Protein AF-A0AAE1ENI4-F1 (afdb_monomer)

Organism: Petrolisthes cinctipes (NCBI:txid88211)

Structure (mmCIF, N/CA/C/O backbone):
data_AF-A0AAE1ENI4-F1
#
_entry.id   AF-A0AAE1ENI4-F1
#
loop_
_atom_site.group_PDB
_atom_site.id
_atom_site.type_symbol
_atom_site.label_atom_id
_atom_site.label_alt_id
_atom_site.label_comp_id
_atom_site.label_asym_id
_atom_site.label_entity_id
_atom_site.label_seq_id
_atom_site.pdbx_PDB_ins_code
_atom_site.Cartn_x
_atom_site.Cartn_y
_atom_site.Cartn_z
_atom_site.occupancy
_atom_site.B_iso_or_equiv
_atom_site.auth_seq_id
_atom_site.auth_comp_id
_atom_site.auth_asym_id
_atom_site.auth_atom_id
_atom_site.pdbx_PDB_model_num
ATOM 1 N N . MET A 1 1 ? 1.170 -44.247 17.717 1.00 32.84 1 MET A N 1
ATOM 2 C CA . MET A 1 1 ? 2.537 -43.769 17.419 1.00 32.84 1 MET A CA 1
ATOM 3 C C . MET A 1 1 ? 2.738 -43.749 15.912 1.00 32.84 1 MET A C 1
ATOM 5 O O . MET A 1 1 ? 2.389 -44.748 15.297 1.00 32.84 1 MET A O 1
ATOM 9 N N . PRO A 1 2 ? 3.277 -42.673 15.319 1.00 24.86 2 PRO A N 1
ATOM 10 C CA . PRO A 1 2 ? 3.796 -42.716 13.956 1.00 24.86 2 PRO A CA 1
ATOM 11 C C . PRO A 1 2 ? 5.314 -42.468 13.916 1.00 24.86 2 PRO A C 1
ATOM 13 O O . PRO A 1 2 ? 5.822 -41.494 14.469 1.00 24.86 2 PRO A O 1
ATOM 16 N N . THR A 1 3 ? 6.026 -43.370 13.245 1.00 24.38 3 THR A N 1
ATOM 17 C CA . THR A 1 3 ? 7.467 -43.343 12.960 1.00 24.38 3 THR A CA 1
ATOM 18 C C . THR A 1 3 ? 7.793 -42.386 11.811 1.00 24.38 3 THR A C 1
ATOM 20 O O . THR A 1 3 ? 7.190 -42.474 10.741 1.00 24.38 3 THR A O 1
ATOM 23 N N . SER A 1 4 ? 8.775 -41.502 12.004 1.00 24.31 4 SER A N 1
ATOM 24 C CA . SER A 1 4 ? 9.291 -40.584 10.985 1.00 24.31 4 SER A CA 1
ATOM 25 C C . SER A 1 4 ? 10.574 -41.134 10.347 1.00 24.31 4 SER A C 1
ATOM 27 O O . SER A 1 4 ? 11.628 -41.210 10.971 1.00 24.31 4 SER A O 1
ATOM 29 N N . GLY A 1 5 ? 10.503 -41.507 9.069 1.00 25.08 5 GLY A N 1
ATOM 30 C CA . GLY A 1 5 ? 11.680 -41.783 8.245 1.00 25.08 5 GLY A CA 1
ATOM 31 C C . GLY A 1 5 ? 12.054 -40.544 7.435 1.00 25.08 5 GLY A C 1
ATOM 32 O O . GLY A 1 5 ? 11.274 -40.100 6.599 1.00 25.08 5 GLY A O 1
ATOM 33 N N . THR A 1 6 ? 13.245 -39.980 7.652 1.00 25.77 6 THR A N 1
ATOM 34 C CA . THR A 1 6 ? 13.813 -38.937 6.780 1.00 25.77 6 THR A CA 1
ATOM 35 C C . THR A 1 6 ? 15.089 -39.449 6.116 1.00 25.77 6 THR A C 1
ATOM 37 O O . THR A 1 6 ? 16.116 -39.621 6.764 1.00 25.77 6 THR A O 1
ATOM 40 N N . ARG A 1 7 ? 15.044 -39.673 4.795 1.00 24.75 7 ARG A N 1
ATOM 41 C CA . ARG A 1 7 ? 16.250 -39.817 3.964 1.00 24.75 7 ARG A CA 1
ATOM 42 C C . ARG A 1 7 ? 16.787 -38.422 3.635 1.00 24.75 7 ARG A C 1
ATOM 44 O O . ARG A 1 7 ? 16.088 -37.612 3.032 1.00 24.75 7 ARG A O 1
ATOM 51 N N . ARG A 1 8 ? 18.031 -38.140 4.033 1.00 25.94 8 ARG A N 1
ATOM 52 C CA . ARG A 1 8 ? 18.789 -36.946 3.628 1.00 25.94 8 ARG A CA 1
ATOM 53 C C . ARG A 1 8 ? 19.536 -37.241 2.326 1.00 25.94 8 ARG A C 1
ATOM 55 O O . ARG A 1 8 ? 20.425 -38.081 2.326 1.00 25.94 8 ARG A O 1
ATOM 62 N N . HIS A 1 9 ? 19.243 -36.493 1.266 1.00 26.34 9 HIS A N 1
ATOM 63 C CA . HIS A 1 9 ? 20.213 -36.244 0.199 1.00 26.34 9 HIS A CA 1
ATOM 64 C C . HIS A 1 9 ? 20.865 -34.881 0.461 1.00 26.34 9 HIS A C 1
ATOM 66 O O . HIS A 1 9 ? 20.195 -33.849 0.454 1.00 26.34 9 HIS A O 1
ATOM 72 N N . GLN A 1 10 ? 22.168 -34.885 0.753 1.00 30.44 10 GLN A N 1
ATOM 73 C CA . GLN A 1 10 ? 23.003 -33.686 0.790 1.00 30.44 10 GLN A CA 1
ATOM 74 C C . GLN A 1 10 ? 23.493 -33.388 -0.632 1.00 30.44 10 GLN A C 1
ATOM 76 O O . GLN A 1 10 ? 24.347 -34.093 -1.154 1.00 30.44 10 GLN A O 1
ATOM 81 N N . GLY A 1 11 ? 22.952 -32.334 -1.243 1.00 27.77 11 GLY A N 1
ATOM 82 C CA . GLY A 1 11 ? 23.519 -31.674 -2.417 1.00 27.77 11 GLY A CA 1
ATOM 83 C C . GLY A 1 11 ? 23.764 -30.207 -2.072 1.00 27.77 11 GLY A C 1
ATOM 84 O O . GLY A 1 11 ? 22.836 -29.489 -1.704 1.00 27.77 11 GLY A O 1
ATOM 85 N N . HIS A 1 12 ? 25.022 -29.778 -2.111 1.00 33.34 12 HIS A N 1
ATOM 86 C CA . HIS A 1 12 ? 25.448 -28.406 -1.840 1.00 33.34 12 HIS A CA 1
ATOM 87 C C . HIS A 1 12 ? 25.064 -27.525 -3.048 1.00 33.34 12 HIS A C 1
ATOM 89 O O . HIS A 1 12 ? 25.726 -27.583 -4.078 1.00 33.34 12 HIS A O 1
ATOM 95 N N . CYS A 1 13 ? 23.970 -26.759 -2.966 1.00 38.53 13 CYS A N 1
ATOM 96 C CA . CYS A 1 13 ? 23.528 -25.867 -4.047 1.00 38.53 13 CYS A CA 1
ATOM 97 C C . CYS A 1 13 ? 24.001 -24.427 -3.782 1.00 38.53 13 CYS A C 1
ATOM 99 O O . CYS A 1 13 ? 23.791 -23.910 -2.680 1.00 38.53 13 CYS A O 1
ATOM 101 N N . GLU A 1 14 ? 24.644 -23.795 -4.776 1.00 49.72 14 GLU A N 1
ATOM 102 C CA . GLU A 1 14 ? 24.955 -22.353 -4.802 1.00 49.72 14 GLU A CA 1
ATOM 103 C C . GLU A 1 14 ? 23.696 -21.556 -4.412 1.00 49.72 14 GLU A C 1
ATOM 105 O O . GLU A 1 14 ? 22.632 -21.751 -4.996 1.00 49.72 14 GLU A O 1
ATOM 110 N N . ARG A 1 15 ? 23.803 -20.719 -3.370 1.00 65.12 15 ARG A N 1
ATOM 111 C CA . ARG A 1 15 ? 22.651 -20.090 -2.690 1.00 65.12 15 ARG A CA 1
ATOM 112 C C . ARG A 1 15 ? 22.210 -18.750 -3.289 1.00 65.12 15 ARG A C 1
ATOM 114 O O . ARG A 1 15 ? 21.116 -18.287 -2.972 1.00 65.12 15 ARG A O 1
ATOM 121 N N . ASP A 1 16 ? 23.039 -18.154 -4.144 1.00 84.69 16 ASP A N 1
ATOM 122 C CA . ASP A 1 16 ? 22.868 -16.782 -4.620 1.00 84.69 16 ASP A CA 1
ATOM 123 C C . ASP A 1 16 ? 22.726 -16.757 -6.148 1.00 84.69 16 ASP A C 1
ATOM 125 O O . ASP A 1 16 ? 23.524 -17.382 -6.850 1.00 84.69 16 ASP A O 1
ATOM 129 N N . LEU A 1 17 ? 21.746 -16.009 -6.662 1.00 90.56 17 LEU A N 1
ATOM 130 C CA . LEU A 1 17 ? 21.610 -15.710 -8.088 1.00 90.56 17 LEU A CA 1
ATOM 131 C C . LEU A 1 17 ? 22.356 -14.416 -8.409 1.00 90.56 17 LEU A C 1
ATOM 133 O O . LEU A 1 17 ? 22.078 -13.365 -7.838 1.00 90.56 17 LEU A O 1
ATOM 137 N N . LYS A 1 18 ? 23.310 -14.501 -9.331 1.00 95.12 18 LYS A N 1
ATOM 138 C CA . LYS A 1 18 ? 24.135 -13.386 -9.791 1.00 95.12 18 LYS A CA 1
ATOM 139 C C . LYS A 1 18 ? 23.785 -13.022 -11.225 1.00 95.12 18 LYS A C 1
ATOM 141 O O . LYS A 1 18 ? 23.907 -13.855 -12.125 1.00 95.12 18 LYS A O 1
ATOM 146 N N . ILE A 1 19 ? 23.396 -11.777 -11.437 1.00 96.94 19 ILE A N 1
ATOM 147 C CA . ILE A 1 19 ? 23.075 -11.218 -12.747 1.00 96.94 19 ILE A CA 1
ATOM 148 C C . ILE A 1 19 ? 24.113 -10.144 -13.060 1.00 96.94 19 ILE A C 1
ATOM 150 O O . ILE A 1 19 ? 24.370 -9.280 -12.225 1.00 96.94 19 ILE A O 1
ATOM 154 N N . VAL A 1 20 ? 24.725 -10.218 -14.238 1.00 97.31 20 VAL A N 1
ATOM 155 C CA . VAL A 1 20 ? 25.585 -9.156 -14.772 1.00 97.31 20 VAL A CA 1
ATOM 156 C C . VAL A 1 20 ? 24.801 -8.413 -15.843 1.00 97.31 20 VAL A C 1
ATOM 158 O O . VAL A 1 20 ? 24.342 -9.037 -16.799 1.00 97.31 20 VAL A O 1
ATOM 161 N N . SER A 1 21 ? 24.656 -7.099 -15.689 1.00 97.06 21 SER A N 1
ATOM 162 C CA . SER A 1 21 ? 24.050 -6.223 -16.694 1.00 97.06 21 SER A CA 1
ATOM 163 C C . SER A 1 21 ? 25.034 -5.146 -17.135 1.00 97.06 21 SER A C 1
ATOM 165 O O . SER A 1 21 ? 25.631 -4.490 -16.282 1.00 97.06 21 SER A O 1
ATOM 167 N N . ALA A 1 22 ? 25.216 -4.956 -18.444 1.00 95.19 22 ALA A N 1
ATOM 168 C CA . ALA A 1 22 ? 26.153 -3.959 -18.965 1.00 95.19 22 ALA A CA 1
ATOM 169 C C . ALA A 1 22 ? 25.706 -3.359 -20.305 1.00 95.19 22 ALA A C 1
ATOM 171 O O . ALA A 1 22 ? 25.327 -4.088 -21.221 1.00 95.19 22 ALA A O 1
ATOM 172 N N . ASN A 1 23 ? 25.832 -2.042 -20.455 1.00 94.25 23 ASN A N 1
ATOM 173 C CA . ASN A 1 23 ? 25.868 -1.409 -21.770 1.00 94.25 23 ASN A CA 1
ATOM 174 C C . ASN A 1 23 ? 27.297 -1.555 -22.336 1.00 94.25 23 ASN A C 1
ATOM 176 O O . ASN A 1 23 ? 28.267 -1.048 -21.763 1.00 94.25 23 ASN A O 1
ATOM 180 N N . VAL A 1 24 ? 27.441 -2.322 -23.422 1.00 92.38 24 VAL A N 1
ATOM 181 C CA . VAL A 1 24 ? 28.755 -2.715 -23.960 1.00 92.38 24 VAL A CA 1
ATOM 182 C C . VAL A 1 24 ? 29.237 -1.847 -25.118 1.00 92.38 24 VAL A C 1
ATOM 184 O O . VAL A 1 24 ? 30.393 -1.996 -25.499 1.00 92.38 24 VAL A O 1
ATOM 187 N N . ARG A 1 25 ? 28.396 -0.962 -25.673 1.00 89.56 25 ARG A N 1
ATOM 188 C CA . ARG A 1 25 ? 28.724 -0.056 -26.796 1.00 89.56 25 ARG A CA 1
ATOM 189 C C . ARG A 1 25 ? 29.532 -0.712 -27.919 1.00 89.56 25 ARG A C 1
ATOM 191 O O . ARG A 1 25 ? 30.578 -0.214 -28.331 1.00 89.56 25 ARG A O 1
ATOM 198 N N . GLY A 1 26 ? 29.055 -1.859 -28.388 1.00 88.12 26 GLY A N 1
ATOM 199 C CA . GLY A 1 26 ? 29.740 -2.700 -29.364 1.00 88.12 26 GLY A CA 1
ATOM 200 C C . GLY A 1 26 ? 30.186 -4.026 -28.759 1.00 88.12 26 GLY A C 1
ATOM 201 O O . GLY A 1 26 ? 31.174 -4.128 -28.032 1.00 88.12 26 GLY A O 1
ATOM 202 N N . PHE A 1 27 ? 29.459 -5.085 -29.097 1.00 87.50 27 PHE A N 1
ATOM 203 C CA . PHE A 1 27 ? 29.702 -6.415 -28.552 1.00 87.50 27 PHE A CA 1
ATOM 204 C C . PHE A 1 27 ? 30.980 -7.055 -29.116 1.00 87.50 27 PHE A C 1
ATOM 206 O O . PHE A 1 27 ? 31.761 -7.629 -28.359 1.00 87.50 27 PHE A O 1
ATOM 213 N N . HIS A 1 28 ? 31.246 -6.907 -30.420 1.00 86.38 28 HIS A N 1
ATOM 214 C CA . HIS A 1 28 ? 32.412 -7.501 -31.093 1.00 86.38 28 HIS A CA 1
ATOM 215 C C . HIS A 1 28 ? 33.753 -7.147 -30.437 1.00 86.38 28 HIS A C 1
ATOM 217 O O . HIS A 1 28 ? 34.609 -8.013 -30.270 1.00 86.38 28 HIS A O 1
ATOM 223 N N . THR A 1 29 ? 33.930 -5.886 -30.047 1.00 84.94 29 THR A N 1
ATOM 224 C CA . THR A 1 29 ? 35.176 -5.379 -29.459 1.00 84.94 29 THR A CA 1
ATOM 225 C C . THR A 1 29 ? 35.337 -5.773 -27.996 1.00 84.94 29 THR A C 1
ATOM 227 O O . THR A 1 29 ? 36.456 -5.970 -27.532 1.00 84.94 29 THR A O 1
ATOM 230 N N . ASN A 1 30 ? 34.227 -5.918 -27.270 1.00 89.12 30 ASN A N 1
ATOM 231 C CA . ASN A 1 30 ? 34.230 -5.968 -25.808 1.00 89.12 30 ASN A CA 1
ATOM 232 C C . ASN A 1 30 ? 33.894 -7.359 -25.233 1.00 89.12 30 ASN A C 1
ATOM 234 O O . ASN A 1 30 ? 34.046 -7.588 -24.031 1.00 89.12 30 ASN A O 1
ATOM 238 N N . VAL A 1 31 ? 33.485 -8.324 -26.067 1.00 87.06 31 VAL A N 1
ATOM 239 C CA . VAL A 1 31 ? 33.009 -9.639 -25.601 1.00 87.06 31 VAL A CA 1
ATOM 240 C C . VAL A 1 31 ? 34.072 -10.486 -24.893 1.00 87.06 31 VAL A C 1
ATOM 242 O O . VAL A 1 31 ? 33.744 -11.237 -23.970 1.00 87.06 31 VAL A O 1
ATOM 245 N N . GLY A 1 32 ? 35.345 -10.360 -25.280 1.00 85.00 32 GLY A N 1
ATOM 246 C CA . GLY A 1 32 ? 36.446 -11.078 -24.631 1.00 85.00 32 GLY A CA 1
ATOM 247 C C . GLY A 1 32 ? 36.609 -10.662 -23.169 1.00 85.00 32 GLY A C 1
ATOM 248 O O . GLY A 1 32 ? 36.615 -11.510 -22.272 1.00 85.00 32 GLY A O 1
ATOM 249 N N . GLU A 1 33 ? 36.657 -9.350 -22.916 1.00 89.25 33 GLU A N 1
ATOM 250 C CA . GLU A 1 33 ? 36.745 -8.814 -21.558 1.00 89.25 33 GLU A CA 1
ATOM 251 C C . GLU A 1 33 ? 35.467 -9.098 -20.762 1.00 89.25 33 GLU A C 1
ATOM 253 O O . GLU A 1 33 ? 35.553 -9.594 -19.636 1.00 89.25 33 GLU A O 1
ATOM 258 N N . LEU A 1 34 ? 34.289 -8.875 -21.361 1.00 89.81 34 LEU A N 1
ATOM 259 C CA . LEU A 1 34 ? 32.993 -9.206 -20.760 1.00 89.81 34 LEU A CA 1
ATOM 260 C C . LEU A 1 34 ? 32.985 -10.649 -20.235 1.00 89.81 34 LEU A C 1
ATOM 262 O O . LEU A 1 34 ? 32.678 -10.902 -19.068 1.00 89.81 34 LEU A O 1
ATOM 266 N N . THR A 1 35 ? 33.374 -11.600 -21.082 1.00 88.75 35 THR A N 1
ATOM 267 C CA . THR A 1 35 ? 33.299 -13.029 -20.768 1.00 88.75 35 THR A CA 1
ATOM 268 C C . THR A 1 35 ? 34.281 -13.426 -19.668 1.00 88.75 35 THR A C 1
ATOM 270 O O . THR A 1 35 ? 33.899 -14.107 -18.714 1.00 88.75 35 THR A O 1
ATOM 273 N N . HIS A 1 36 ? 35.544 -13.013 -19.763 1.00 86.19 36 HIS A N 1
ATOM 274 C CA . HIS A 1 36 ? 36.562 -13.450 -18.806 1.00 86.19 36 HIS A CA 1
ATOM 275 C C . HIS A 1 36 ? 36.495 -12.682 -17.482 1.00 86.19 36 HIS A C 1
ATOM 277 O O . HIS A 1 36 ? 36.429 -13.295 -16.412 1.00 86.19 36 HIS A O 1
ATOM 283 N N . ARG A 1 37 ? 36.475 -11.346 -17.539 1.00 89.62 37 ARG A N 1
ATOM 284 C CA . ARG A 1 37 ? 36.586 -10.482 -16.357 1.00 89.62 37 ARG A CA 1
ATOM 285 C C . ARG A 1 37 ? 35.266 -10.338 -15.611 1.00 89.62 37 ARG A C 1
ATOM 287 O O . ARG A 1 37 ? 35.258 -10.372 -14.384 1.00 89.62 37 ARG A O 1
ATOM 294 N N . PHE A 1 38 ? 34.152 -10.189 -16.322 1.00 91.75 38 PHE A N 1
ATOM 295 C CA . PHE A 1 38 ? 32.867 -9.911 -15.681 1.00 91.75 38 PHE A CA 1
ATOM 296 C C . PHE A 1 38 ? 32.080 -11.196 -15.428 1.00 91.75 38 PHE A C 1
ATOM 298 O O . PHE A 1 38 ? 31.631 -11.421 -14.306 1.00 91.75 38 PHE A O 1
ATOM 305 N N . VAL A 1 39 ? 31.987 -12.090 -16.413 1.00 91.62 39 VAL A N 1
ATOM 306 C CA . VAL A 1 39 ? 31.157 -13.302 -16.314 1.00 91.62 39 VAL A CA 1
ATOM 307 C C . VAL A 1 39 ? 31.866 -14.438 -15.565 1.00 91.62 39 VAL A C 1
ATOM 309 O O . VAL A 1 39 ? 31.365 -14.906 -14.537 1.00 91.62 39 VAL A O 1
ATOM 312 N N . GLN A 1 40 ? 33.030 -14.891 -16.045 1.00 89.31 40 GLN A N 1
ATOM 313 C CA . GLN A 1 40 ? 33.727 -16.051 -15.473 1.00 89.31 40 GLN A CA 1
ATOM 314 C C . GLN A 1 40 ? 34.306 -15.763 -14.084 1.00 89.31 40 GLN A C 1
ATOM 316 O O . GLN A 1 40 ? 34.052 -16.537 -13.158 1.00 89.31 40 GLN A O 1
ATOM 321 N N . ALA A 1 41 ? 35.020 -14.645 -13.907 1.00 89.50 41 ALA A N 1
ATOM 322 C CA . ALA A 1 41 ? 35.650 -14.314 -12.624 1.00 89.50 41 ALA A CA 1
ATOM 323 C C . ALA A 1 41 ? 34.634 -14.153 -11.477 1.00 89.50 41 ALA A C 1
ATOM 325 O O . ALA A 1 41 ? 34.909 -14.534 -10.340 1.00 89.50 41 ALA A O 1
ATOM 326 N N . ASN A 1 42 ? 33.426 -13.662 -11.775 1.00 90.88 42 ASN A N 1
ATOM 327 C CA . ASN A 1 42 ? 32.388 -13.424 -10.764 1.00 90.88 42 ASN A CA 1
ATOM 328 C C . ASN A 1 42 ? 31.390 -14.578 -10.629 1.00 90.88 42 ASN A C 1
ATOM 330 O O . ASN A 1 42 ? 30.530 -14.545 -9.738 1.00 90.88 42 ASN A O 1
ATOM 334 N N . LYS A 1 43 ? 31.535 -15.618 -11.463 1.00 91.94 43 LYS A N 1
ATOM 335 C CA . LYS A 1 43 ? 30.621 -16.763 -11.554 1.00 91.94 43 LYS A CA 1
ATOM 336 C C . LYS A 1 43 ? 29.177 -16.297 -11.754 1.00 91.94 43 LYS A C 1
ATOM 338 O O . LYS A 1 43 ? 28.299 -16.671 -10.977 1.00 91.94 43 LYS A O 1
ATOM 343 N N . ALA A 1 44 ? 28.950 -15.432 -12.743 1.00 92.81 44 ALA A N 1
ATOM 344 C CA . ALA A 1 44 ? 27.605 -14.961 -13.055 1.00 92.81 44 ALA A CA 1
ATOM 345 C C . ALA A 1 44 ? 26.675 -16.144 -13.393 1.00 92.81 44 ALA A C 1
ATOM 347 O O . ALA A 1 44 ? 27.114 -17.209 -13.822 1.00 92.81 44 ALA A O 1
ATOM 348 N N . ASN A 1 45 ? 25.377 -15.991 -13.162 1.00 94.62 45 ASN A N 1
ATOM 349 C CA . ASN A 1 45 ? 24.375 -16.975 -13.570 1.00 94.62 45 ASN A CA 1
ATOM 350 C C . ASN A 1 45 ? 23.637 -16.515 -14.826 1.00 94.62 45 ASN A C 1
ATOM 352 O O . ASN A 1 45 ? 23.292 -17.344 -15.665 1.00 94.62 45 ASN A O 1
ATOM 356 N N . ILE A 1 46 ? 23.401 -15.209 -14.940 1.00 96.62 46 ILE A N 1
ATOM 357 C CA . ILE A 1 46 ? 22.704 -14.564 -16.053 1.00 96.62 46 ILE A CA 1
ATOM 358 C C . ILE A 1 46 ? 23.528 -13.356 -16.491 1.00 96.62 46 ILE A C 1
ATOM 360 O O . ILE A 1 46 ? 24.101 -12.659 -15.651 1.00 96.62 46 ILE A O 1
ATOM 364 N N . VAL A 1 47 ? 23.583 -13.119 -17.796 1.00 96.81 47 VAL A N 1
ATOM 365 C CA . VAL A 1 47 ? 24.274 -11.986 -18.406 1.00 96.81 47 VAL A CA 1
ATOM 366 C C . VAL A 1 47 ? 23.319 -11.315 -19.378 1.00 96.81 47 VAL A C 1
ATOM 368 O O . VAL A 1 47 ? 22.835 -11.955 -20.311 1.00 96.81 47 VAL A O 1
ATOM 371 N N . PHE A 1 48 ? 23.054 -10.035 -19.156 1.00 97.56 48 PHE A N 1
ATOM 372 C CA . PHE A 1 48 ? 22.248 -9.198 -20.034 1.00 97.56 48 PHE A CA 1
ATOM 373 C C . PHE A 1 48 ? 23.086 -8.018 -20.525 1.00 97.56 48 PHE A C 1
ATOM 375 O O . PHE A 1 48 ? 23.780 -7.378 -19.736 1.00 97.56 48 PHE A O 1
ATOM 382 N N . VAL A 1 49 ? 23.039 -7.726 -21.821 1.00 95.81 49 VAL A N 1
ATOM 383 C CA . VAL A 1 49 ? 23.814 -6.634 -22.414 1.00 95.81 49 VAL A CA 1
ATOM 384 C C . VAL A 1 49 ? 22.981 -5.771 -23.351 1.00 95.81 49 VAL A C 1
ATOM 386 O O . VAL A 1 49 ? 22.103 -6.273 -24.053 1.00 95.81 49 VAL A O 1
ATOM 389 N N . CYS A 1 50 ? 23.285 -4.473 -23.355 1.00 94.75 50 CYS A N 1
ATOM 390 C CA . CYS A 1 50 ? 22.685 -3.451 -24.219 1.00 94.75 50 CYS A CA 1
ATOM 391 C C . CYS A 1 50 ? 23.732 -2.842 -25.160 1.00 94.75 50 CYS A C 1
ATOM 393 O O . CYS A 1 50 ? 24.930 -2.962 -24.899 1.00 94.75 50 CYS A O 1
ATOM 395 N N . GLU A 1 51 ? 23.276 -2.168 -26.220 1.00 92.75 51 GLU A N 1
ATOM 396 C CA . GLU A 1 51 ? 24.125 -1.605 -27.284 1.00 92.75 51 GLU A CA 1
ATOM 397 C C . GLU A 1 51 ? 25.083 -2.645 -27.872 1.00 92.75 51 GLU A C 1
ATOM 399 O O . GLU A 1 51 ? 26.303 -2.474 -27.921 1.00 92.75 51 GLU A O 1
ATOM 404 N N . THR A 1 52 ? 24.523 -3.777 -28.296 1.00 91.31 52 THR A N 1
ATOM 405 C CA . THR A 1 52 ? 25.321 -4.862 -28.879 1.00 91.31 52 THR A CA 1
ATOM 406 C C . THR A 1 52 ? 25.888 -4.505 -30.254 1.00 91.31 52 THR A C 1
ATOM 408 O O . THR A 1 52 ? 26.991 -4.946 -30.580 1.00 91.31 52 THR A O 1
ATOM 411 N N . PHE A 1 53 ? 25.165 -3.691 -31.034 1.00 90.31 53 PHE A N 1
ATOM 412 C CA . PHE A 1 53 ? 25.480 -3.325 -32.425 1.00 90.31 53 PHE A CA 1
ATOM 413 C C . PHE A 1 53 ? 25.651 -4.537 -33.352 1.00 90.31 53 PHE A C 1
ATOM 415 O O . PHE A 1 53 ? 26.368 -4.470 -34.349 1.00 90.31 53 PHE A O 1
ATOM 422 N N . LEU A 1 54 ? 25.021 -5.656 -32.997 1.00 87.00 54 LEU A N 1
ATOM 423 C CA . LEU A 1 54 ? 25.005 -6.854 -33.819 1.00 87.00 54 LEU A CA 1
ATOM 424 C C . LEU A 1 54 ? 23.835 -6.798 -34.801 1.00 87.00 54 LEU A C 1
ATOM 426 O O . LEU A 1 54 ? 22.809 -6.171 -34.533 1.00 87.00 54 LEU A O 1
ATOM 430 N N . ASP A 1 55 ? 23.999 -7.495 -35.919 1.00 85.44 55 ASP A N 1
ATOM 431 C CA . ASP A 1 55 ? 22.980 -7.669 -36.944 1.00 85.44 55 ASP A CA 1
ATOM 432 C C . ASP A 1 55 ? 22.617 -9.159 -37.122 1.00 85.44 55 ASP A C 1
ATOM 434 O O . ASP A 1 55 ? 23.152 -10.060 -36.454 1.00 85.44 55 ASP A O 1
ATOM 438 N N . ASN A 1 56 ? 21.705 -9.412 -38.063 1.00 81.44 56 ASN A N 1
ATOM 439 C CA . ASN A 1 56 ? 21.245 -10.756 -38.410 1.00 81.44 56 ASN A CA 1
ATOM 440 C C . ASN A 1 56 ? 22.305 -11.598 -39.152 1.00 81.44 56 ASN A C 1
ATOM 442 O O . ASN A 1 56 ? 22.098 -12.800 -39.317 1.00 81.44 56 ASN A O 1
ATOM 446 N N . ASN A 1 57 ? 23.424 -11.009 -39.599 1.00 82.50 57 ASN A N 1
ATOM 447 C CA . ASN A 1 57 ? 24.510 -11.742 -40.262 1.00 82.50 57 ASN A CA 1
ATOM 448 C C . ASN A 1 57 ? 25.407 -12.462 -39.248 1.00 82.50 57 ASN A C 1
ATOM 450 O O . ASN A 1 57 ? 26.079 -13.442 -39.578 1.00 82.50 57 ASN A O 1
ATOM 454 N N . VAL A 1 58 ? 25.418 -11.999 -37.997 1.00 81.94 58 VAL A N 1
ATOM 455 C CA . VAL A 1 58 ? 26.139 -12.660 -36.912 1.00 81.94 58 VAL A CA 1
ATOM 456 C C . VAL A 1 58 ? 25.391 -13.930 -36.507 1.00 81.94 58 VAL A C 1
ATOM 458 O O . VAL A 1 58 ? 24.204 -13.904 -36.191 1.00 81.94 58 VAL A O 1
ATOM 461 N N . THR A 1 59 ? 26.084 -15.069 -36.496 1.00 81.44 59 THR A N 1
ATOM 462 C CA . THR A 1 59 ? 25.473 -16.351 -36.113 1.00 81.44 59 THR A CA 1
ATOM 463 C C . THR A 1 59 ? 25.185 -16.415 -34.610 1.00 81.44 59 THR A C 1
ATOM 465 O O . THR A 1 59 ? 25.925 -15.877 -33.789 1.00 81.44 59 THR A O 1
ATOM 468 N N . SER A 1 60 ? 24.146 -17.156 -34.213 1.00 72.06 60 SER A N 1
ATOM 469 C CA . SER A 1 60 ? 23.778 -17.360 -32.797 1.00 72.06 60 SER A CA 1
ATOM 470 C C . SER A 1 60 ? 24.844 -18.093 -31.963 1.00 72.06 60 SER A C 1
ATOM 472 O O . SER A 1 60 ? 24.780 -18.093 -30.733 1.00 72.06 60 SER A O 1
ATOM 474 N N . GLY A 1 61 ? 25.833 -18.714 -32.618 1.00 72.81 61 GLY A N 1
ATOM 475 C CA . GLY A 1 61 ? 27.000 -19.329 -31.982 1.00 72.81 61 GLY A CA 1
ATOM 476 C C . GLY A 1 61 ? 28.154 -18.361 -31.701 1.00 72.81 61 GLY A C 1
ATOM 477 O O . GLY A 1 61 ? 29.121 -18.757 -31.044 1.00 72.81 61 GLY A O 1
ATOM 478 N N . TYR A 1 62 ? 28.075 -17.115 -32.177 1.00 80.19 62 TYR A N 1
ATOM 479 C CA . TYR A 1 62 ? 29.117 -16.115 -31.975 1.00 80.19 62 TYR A CA 1
ATOM 480 C C . TYR A 1 62 ? 29.341 -15.837 -30.481 1.00 80.19 62 TYR A C 1
ATOM 482 O O . TYR A 1 62 ? 28.398 -15.631 -29.718 1.00 80.19 62 TYR A O 1
ATOM 490 N N . ALA A 1 63 ? 30.612 -15.864 -30.068 1.00 81.00 63 ALA A N 1
ATOM 491 C CA . ALA A 1 63 ? 31.059 -15.620 -28.697 1.00 81.00 63 ALA A CA 1
ATOM 492 C C . ALA A 1 63 ? 30.303 -16.416 -27.610 1.00 81.00 63 ALA A C 1
ATOM 494 O O . ALA A 1 63 ? 29.945 -15.902 -26.544 1.00 81.00 63 ALA A O 1
ATOM 495 N N . ARG A 1 64 ? 30.048 -17.700 -27.881 1.00 84.88 64 ARG A N 1
ATOM 496 C CA . ARG A 1 64 ? 29.406 -18.603 -26.925 1.00 84.88 64 ARG A CA 1
ATOM 497 C C . ARG A 1 64 ? 30.288 -18.836 -25.696 1.00 84.88 64 ARG A C 1
ATOM 499 O O . ARG A 1 64 ? 31.442 -19.246 -25.803 1.00 84.88 64 ARG A O 1
ATOM 506 N N . ILE A 1 65 ? 29.705 -18.665 -24.513 1.00 88.75 65 ILE A N 1
ATOM 507 C CA . ILE A 1 65 ? 30.384 -18.901 -23.236 1.00 88.75 65 ILE A CA 1
ATOM 508 C C . ILE A 1 65 ? 30.212 -20.373 -22.834 1.00 88.75 65 ILE A C 1
ATOM 510 O O . ILE A 1 65 ? 29.097 -20.901 -22.783 1.00 88.75 65 ILE A O 1
ATOM 514 N N . LYS A 1 66 ? 31.315 -21.067 -22.525 1.00 86.69 66 LYS A N 1
ATOM 515 C CA . LYS A 1 66 ? 31.271 -22.475 -22.095 1.00 86.69 66 LYS A CA 1
ATOM 516 C C . LYS A 1 66 ? 30.408 -22.624 -20.833 1.00 86.69 66 LYS A C 1
ATOM 518 O O . LYS A 1 66 ? 30.670 -21.986 -19.819 1.00 86.69 66 LYS A O 1
ATOM 523 N N . GLY A 1 67 ? 29.401 -23.498 -20.894 1.00 86.25 67 GLY A N 1
ATOM 524 C CA . GLY A 1 67 ? 28.460 -23.745 -19.790 1.00 86.25 67 GLY A CA 1
ATOM 525 C C . GLY A 1 67 ? 27.225 -22.836 -19.768 1.00 86.25 67 GLY A C 1
ATOM 526 O O . GLY A 1 67 ? 26.404 -22.976 -18.861 1.00 86.25 67 GLY A O 1
ATOM 527 N N . TYR A 1 68 ? 27.070 -21.952 -20.756 1.00 92.38 68 TYR A N 1
ATOM 528 C CA . TYR A 1 68 ? 25.916 -21.068 -20.920 1.00 92.38 68 TYR A CA 1
ATOM 529 C C . TYR A 1 68 ? 25.105 -21.435 -22.167 1.00 92.38 68 TYR A C 1
ATOM 531 O O . TYR A 1 68 ? 25.556 -22.208 -23.029 1.00 92.38 68 TYR A O 1
ATOM 539 N N . SER A 1 69 ? 23.896 -20.886 -22.230 1.00 92.31 69 SER A N 1
ATOM 540 C CA . SER A 1 69 ? 23.030 -20.903 -23.397 1.00 92.31 69 SER A CA 1
ATOM 541 C C . SER A 1 69 ? 23.641 -20.090 -24.540 1.00 92.31 69 SER A C 1
ATOM 543 O O . SER A 1 69 ? 24.554 -19.281 -24.342 1.00 92.31 69 SER A O 1
ATOM 545 N N . SER A 1 70 ? 23.156 -20.329 -25.759 1.00 91.50 70 SER A N 1
ATOM 546 C CA . SER A 1 70 ? 23.410 -19.410 -26.870 1.00 91.50 70 SER A CA 1
ATOM 547 C C . SER A 1 70 ? 22.764 -18.056 -26.576 1.00 91.50 70 SER A C 1
ATOM 549 O O . SER A 1 70 ? 21.763 -17.986 -25.861 1.00 91.50 70 SER A O 1
ATOM 551 N N . TRP A 1 71 ? 23.326 -16.989 -27.139 1.00 92.06 71 TRP A N 1
ATOM 552 C CA . TRP A 1 71 ? 22.788 -15.646 -26.961 1.00 92.06 71 TRP A CA 1
ATOM 553 C C . TRP A 1 71 ? 21.395 -15.534 -27.582 1.00 92.06 71 TRP A C 1
ATOM 555 O O . TRP A 1 71 ? 21.206 -15.789 -28.771 1.00 92.06 71 TRP A O 1
ATOM 565 N N . VAL A 1 72 ? 20.428 -15.125 -26.767 1.00 92.81 72 VAL A N 1
ATOM 566 C CA . VAL A 1 72 ? 19.099 -14.705 -27.206 1.00 92.81 72 VAL A CA 1
ATOM 567 C C . VAL A 1 72 ? 19.181 -13.216 -27.490 1.00 92.81 72 VAL A C 1
ATOM 569 O O . VAL A 1 72 ? 19.566 -12.455 -26.605 1.00 92.81 72 VAL A O 1
ATOM 572 N N . ARG A 1 73 ? 18.875 -12.805 -28.720 1.00 91.19 73 ARG A N 1
ATOM 573 C CA . ARG A 1 73 ? 19.126 -11.442 -29.196 1.00 91.19 73 ARG A CA 1
ATOM 574 C C . ARG A 1 73 ? 17.876 -10.801 -29.771 1.00 91.19 73 ARG A C 1
ATOM 576 O O . ARG A 1 73 ? 17.041 -11.483 -30.361 1.00 91.19 73 ARG A O 1
ATOM 583 N N . LYS A 1 74 ? 17.808 -9.480 -29.635 1.00 90.75 74 LYS A N 1
ATOM 584 C CA . LYS A 1 74 ? 16.951 -8.610 -30.437 1.00 90.75 74 LYS A CA 1
ATOM 585 C C . LYS A 1 74 ? 17.860 -7.573 -31.087 1.00 90.75 74 LYS A C 1
ATOM 587 O O . LYS A 1 74 ? 18.252 -6.603 -30.440 1.00 90.75 74 LYS A O 1
ATOM 592 N N . ASP A 1 75 ? 18.243 -7.855 -32.327 1.00 87.75 75 ASP A N 1
ATOM 593 C CA . ASP A 1 75 ? 19.148 -7.031 -33.127 1.00 87.75 75 ASP A CA 1
ATOM 594 C C . ASP A 1 75 ? 18.382 -5.885 -33.810 1.00 87.75 75 ASP A C 1
ATOM 596 O O . ASP A 1 75 ? 17.160 -5.948 -33.982 1.00 87.75 75 ASP A O 1
ATOM 600 N N . ARG A 1 76 ? 19.098 -4.833 -34.219 1.00 79.31 76 ARG A N 1
ATOM 601 C CA . ARG A 1 76 ? 18.525 -3.674 -34.916 1.00 79.31 76 ARG A CA 1
ATOM 602 C C . ARG A 1 76 ? 19.173 -3.502 -36.286 1.00 79.31 76 ARG A C 1
ATOM 604 O O . ARG A 1 76 ? 20.332 -3.838 -36.482 1.00 79.31 76 ARG A O 1
ATOM 611 N N . SER A 1 77 ? 18.425 -2.951 -37.237 1.00 70.81 77 SER A N 1
ATOM 612 C CA . SER A 1 77 ? 18.887 -2.701 -38.611 1.00 70.81 77 SER A CA 1
ATOM 613 C C . SER A 1 77 ? 19.619 -1.363 -38.807 1.00 70.81 77 SER A C 1
ATOM 615 O O . SER A 1 77 ? 20.029 -1.051 -39.922 1.00 70.81 77 SER A O 1
ATOM 617 N N . THR A 1 78 ? 19.777 -0.551 -37.757 1.00 70.50 78 THR A N 1
ATOM 618 C CA . THR A 1 78 ? 20.412 0.780 -37.803 1.00 70.50 78 THR A CA 1
ATOM 619 C C . THR A 1 78 ? 21.775 0.790 -37.108 1.00 70.50 78 THR A C 1
ATOM 621 O O . THR A 1 78 ? 22.067 -0.092 -36.307 1.00 70.50 78 THR A O 1
ATOM 624 N N . LEU A 1 79 ? 22.589 1.827 -37.353 1.00 63.97 79 LEU A N 1
ATOM 625 C CA . LEU A 1 79 ? 23.810 2.106 -36.585 1.00 63.97 79 LEU A CA 1
ATOM 626 C C . LEU A 1 79 ? 23.452 2.406 -35.117 1.00 63.97 79 LEU A C 1
ATOM 628 O O . LEU A 1 79 ? 23.127 3.539 -34.770 1.00 63.97 79 LEU A O 1
ATOM 632 N N . GLY A 1 80 ? 23.484 1.378 -34.270 1.00 73.94 80 GLY A N 1
ATOM 633 C CA . GLY A 1 80 ? 23.259 1.491 -32.828 1.00 73.94 80 GLY A CA 1
ATOM 634 C C . GLY A 1 80 ? 22.073 0.676 -32.303 1.00 73.94 80 GLY A C 1
ATOM 635 O O . GLY A 1 80 ? 21.136 0.377 -33.042 1.00 73.94 80 GLY A O 1
ATOM 636 N N . GLY A 1 81 ? 22.115 0.353 -31.006 1.00 85.44 81 GLY A N 1
ATOM 637 C CA . GLY A 1 81 ? 21.096 -0.419 -30.284 1.00 85.44 81 GLY A CA 1
ATOM 638 C C . GLY A 1 81 ? 21.373 -1.925 -30.208 1.00 85.44 81 GLY A C 1
ATOM 639 O O . GLY A 1 81 ? 22.502 -2.397 -30.380 1.00 85.44 81 GLY A O 1
ATOM 640 N N . GLY A 1 82 ? 20.320 -2.676 -29.919 1.00 90.69 82 GLY A N 1
ATOM 641 C CA . GLY A 1 82 ? 20.299 -4.127 -29.812 1.00 90.69 82 GLY A CA 1
ATOM 642 C C . GLY A 1 82 ? 20.599 -4.627 -28.401 1.00 90.69 82 GLY A C 1
ATOM 643 O O . GLY A 1 82 ? 21.509 -4.140 -27.724 1.00 90.69 82 GLY A O 1
ATOM 644 N N . VAL A 1 83 ? 19.870 -5.663 -27.987 1.00 94.62 83 VAL A N 1
ATOM 645 C CA . VAL A 1 83 ? 19.984 -6.291 -26.661 1.00 94.62 83 VAL A CA 1
ATOM 646 C C . VAL A 1 83 ? 20.248 -7.787 -26.781 1.00 94.62 83 VAL A C 1
ATOM 648 O O . VAL A 1 83 ? 19.755 -8.444 -27.702 1.00 94.62 83 VAL A O 1
ATOM 651 N N . ALA A 1 84 ? 21.006 -8.343 -25.836 1.00 94.69 84 ALA A N 1
ATOM 652 C CA . ALA A 1 84 ? 21.287 -9.774 -25.792 1.00 94.69 84 ALA A CA 1
ATOM 653 C C . ALA A 1 84 ? 21.282 -10.343 -24.368 1.00 94.69 84 ALA A C 1
ATOM 655 O O . ALA A 1 84 ? 21.678 -9.688 -23.405 1.00 94.69 84 ALA A O 1
ATOM 656 N N . LEU A 1 85 ? 20.856 -11.599 -24.251 1.00 96.50 85 LEU A N 1
ATOM 657 C CA . LEU A 1 85 ? 20.743 -12.359 -23.011 1.00 96.50 85 LEU A CA 1
ATOM 658 C C . LEU A 1 85 ? 21.437 -13.717 -23.161 1.00 96.50 85 LEU A C 1
ATOM 660 O O . LEU A 1 85 ? 21.183 -14.443 -24.121 1.00 96.50 85 LEU A O 1
ATOM 664 N N . CYS A 1 86 ? 22.240 -14.112 -22.177 1.00 95.06 86 CYS A N 1
ATOM 665 C CA . CYS A 1 86 ? 22.643 -15.506 -21.995 1.00 95.06 86 CYS A CA 1
ATOM 666 C C . CYS A 1 86 ? 22.597 -15.905 -20.515 1.00 95.06 86 CYS A C 1
ATOM 668 O O . CYS A 1 86 ? 22.593 -15.068 -19.611 1.00 95.06 86 CYS A O 1
ATOM 670 N N . PHE A 1 87 ? 22.523 -17.206 -20.248 1.00 95.19 87 PHE A N 1
ATOM 671 C CA . PHE A 1 87 ? 22.382 -17.736 -18.894 1.00 95.19 87 PHE A CA 1
ATOM 672 C C . PHE A 1 87 ? 23.030 -19.111 -18.770 1.00 95.19 87 PHE A C 1
ATOM 674 O O . PHE A 1 87 ? 23.180 -19.842 -19.745 1.00 95.19 87 PHE A O 1
ATOM 681 N N . LYS A 1 88 ? 23.444 -19.472 -17.558 1.00 92.56 88 LYS A N 1
ATOM 682 C CA . LYS A 1 88 ? 24.099 -20.750 -17.269 1.00 92.56 88 LYS A CA 1
ATOM 683 C C . LYS A 1 88 ? 23.127 -21.905 -17.536 1.00 92.56 88 LYS A C 1
ATOM 685 O O . LYS A 1 88 ? 22.005 -21.880 -17.039 1.00 92.56 88 LYS A O 1
ATOM 690 N N . ASN A 1 89 ? 23.567 -22.954 -18.235 1.00 89.31 89 ASN A N 1
ATOM 691 C CA . ASN A 1 89 ? 22.712 -24.100 -18.605 1.00 89.31 89 ASN A CA 1
ATOM 692 C C . ASN A 1 89 ? 22.166 -24.875 -17.394 1.00 89.31 89 ASN A C 1
ATOM 694 O O . ASN A 1 89 ? 21.209 -25.629 -17.518 1.00 89.31 89 ASN A O 1
ATOM 698 N N . SER A 1 90 ? 22.777 -24.705 -16.217 1.00 86.25 90 SER A N 1
ATOM 699 C CA . SER A 1 90 ? 22.297 -25.290 -14.964 1.00 86.25 90 SER A CA 1
ATOM 700 C C . SER A 1 90 ? 21.096 -24.552 -14.359 1.00 86.25 90 SER A C 1
ATOM 702 O O . SER A 1 90 ? 20.532 -25.033 -13.381 1.00 86.25 90 SER A O 1
ATOM 704 N N . LEU A 1 91 ? 20.747 -23.364 -14.865 1.00 87.06 91 LEU A N 1
ATOM 705 C CA . LEU A 1 91 ? 19.641 -22.552 -14.365 1.00 87.06 91 LEU A CA 1
ATOM 706 C C . LEU A 1 91 ? 18.389 -22.792 -15.213 1.00 87.06 91 LEU A C 1
ATOM 708 O O . LEU A 1 91 ? 18.444 -22.774 -16.441 1.00 87.06 91 LEU A O 1
ATOM 712 N N . ARG A 1 92 ? 17.241 -22.965 -14.556 1.00 89.25 92 ARG A N 1
ATOM 713 C CA . ARG A 1 92 ? 15.951 -23.085 -15.238 1.00 89.25 92 ARG A CA 1
ATOM 714 C C . ARG A 1 92 ? 15.424 -21.692 -15.591 1.00 89.25 92 ARG A C 1
ATOM 716 O O . ARG A 1 92 ? 14.825 -21.018 -14.753 1.00 89.25 92 ARG A O 1
ATOM 723 N N . VAL A 1 93 ? 15.667 -21.275 -16.830 1.00 92.31 93 VAL A N 1
ATOM 724 C CA . VAL A 1 93 ? 15.218 -19.995 -17.391 1.00 92.31 93 VAL A CA 1
ATOM 725 C C . VAL A 1 93 ? 14.266 -20.251 -18.553 1.00 92.31 93 VAL A C 1
ATOM 727 O O . VAL A 1 93 ? 14.538 -21.102 -19.397 1.00 92.31 93 VAL A O 1
ATOM 730 N N . VAL A 1 94 ? 13.166 -19.503 -18.603 1.00 93.88 94 VAL A N 1
ATOM 731 C CA . VAL A 1 94 ? 12.212 -19.510 -19.718 1.00 93.88 94 VAL A CA 1
ATOM 732 C C . VAL A 1 94 ? 12.181 -18.112 -20.317 1.00 93.88 94 VAL A C 1
ATOM 734 O O . VAL A 1 94 ? 11.744 -17.174 -19.656 1.00 93.88 94 VAL A O 1
ATOM 737 N N . VAL A 1 95 ? 12.658 -17.956 -21.549 1.00 95.50 95 VAL A N 1
ATOM 738 C CA . VAL A 1 95 ? 12.480 -16.702 -22.294 1.00 95.50 95 VAL A CA 1
ATOM 739 C C . VAL A 1 95 ? 11.036 -16.641 -22.778 1.00 95.50 95 VAL A C 1
ATOM 741 O O . VAL A 1 95 ? 10.527 -17.627 -23.307 1.00 95.50 95 VAL A O 1
ATOM 744 N N . LEU A 1 96 ? 10.368 -15.517 -22.535 1.00 93.38 96 LEU A N 1
ATOM 745 C CA . LEU A 1 96 ? 8.944 -15.370 -22.799 1.00 93.38 96 LEU A CA 1
ATOM 746 C C . LEU A 1 96 ? 8.714 -14.844 -24.213 1.00 93.38 96 LEU A C 1
ATOM 748 O O . LEU A 1 96 ? 9.169 -13.753 -24.556 1.00 93.38 96 LEU A O 1
ATOM 752 N N . ASP A 1 97 ? 7.961 -15.606 -25.000 1.00 87.44 97 ASP A N 1
ATOM 753 C CA . ASP A 1 97 ? 7.500 -15.192 -26.321 1.00 87.44 97 ASP A CA 1
ATOM 754 C C . ASP A 1 97 ? 6.247 -14.325 -26.165 1.00 87.44 97 ASP A C 1
ATOM 756 O O . ASP A 1 97 ? 5.115 -14.805 -26.100 1.00 87.44 97 ASP A O 1
ATOM 760 N N . THR A 1 98 ? 6.471 -13.031 -25.953 1.00 84.75 98 THR A N 1
ATOM 761 C CA . THR A 1 98 ? 5.408 -12.041 -25.764 1.00 84.75 98 THR A CA 1
ATOM 762 C C . THR A 1 98 ? 5.476 -11.017 -26.891 1.00 84.75 98 THR A C 1
ATOM 764 O O . THR A 1 98 ? 6.579 -10.662 -27.312 1.00 84.75 98 THR A O 1
ATOM 767 N N . PRO A 1 99 ? 4.329 -10.535 -27.404 1.00 85.19 99 PRO A N 1
ATOM 768 C CA . PRO A 1 99 ? 4.310 -9.572 -28.497 1.00 85.19 99 PRO A CA 1
ATOM 769 C C . PRO A 1 99 ? 4.855 -8.228 -28.005 1.00 85.19 99 PRO A C 1
ATOM 771 O O . PRO A 1 99 ? 4.144 -7.428 -27.400 1.00 85.19 99 PRO A O 1
ATOM 774 N N . ILE A 1 100 ? 6.144 -8.000 -28.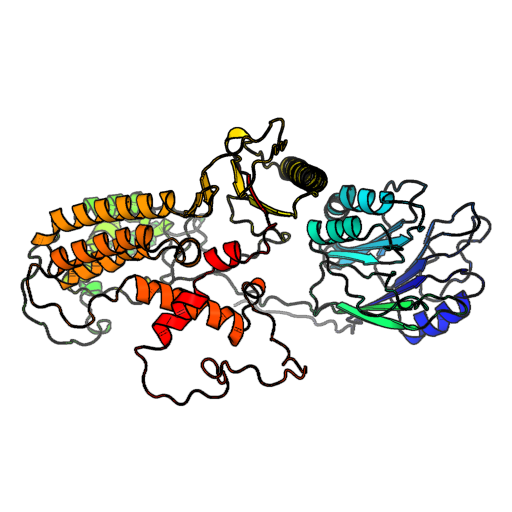249 1.00 88.81 100 ILE A N 1
ATOM 775 C CA . ILE A 1 100 ? 6.838 -6.752 -27.940 1.00 88.81 100 ILE A CA 1
ATOM 776 C C . ILE A 1 100 ? 6.875 -5.916 -29.226 1.00 88.81 100 ILE A C 1
ATOM 778 O O . ILE A 1 100 ? 7.317 -6.439 -30.255 1.00 88.81 100 ILE A O 1
ATOM 782 N N . PRO A 1 101 ? 6.479 -4.630 -29.190 1.00 89.38 101 PRO A N 1
ATOM 783 C CA . PRO A 1 101 ? 6.617 -3.728 -30.328 1.00 89.38 101 PRO A CA 1
ATOM 784 C C . PRO A 1 101 ? 8.020 -3.776 -30.958 1.00 89.38 101 PRO A C 1
ATOM 786 O O . PRO A 1 101 ? 9.039 -3.941 -30.272 1.00 89.38 101 PRO A O 1
ATOM 789 N N . ALA A 1 102 ? 8.081 -3.692 -32.287 1.00 84.75 102 ALA A N 1
ATOM 790 C CA . ALA A 1 102 ? 9.322 -3.890 -33.040 1.00 84.75 102 ALA A CA 1
ATOM 791 C C . ALA A 1 102 ? 10.396 -2.839 -32.703 1.00 84.75 102 ALA A C 1
ATOM 793 O O . ALA A 1 102 ? 11.585 -3.142 -32.736 1.00 84.75 102 ALA A O 1
ATOM 794 N N . ASP A 1 103 ? 9.970 -1.637 -32.323 1.00 86.12 103 ASP A N 1
ATOM 795 C CA . ASP A 1 103 ? 10.792 -0.486 -31.953 1.00 86.12 103 ASP A CA 1
ATOM 796 C C . ASP A 1 103 ? 11.319 -0.521 -30.506 1.00 86.12 103 ASP A C 1
ATOM 798 O O . ASP A 1 103 ? 12.192 0.276 -30.158 1.00 86.12 103 ASP A O 1
ATOM 802 N N . LEU A 1 104 ? 10.820 -1.433 -29.662 1.00 91.44 104 LEU A N 1
ATOM 803 C CA . LEU A 1 104 ? 11.248 -1.569 -28.267 1.00 91.44 104 LEU A CA 1
ATOM 804 C C . LEU A 1 104 ? 12.334 -2.632 -28.107 1.00 91.44 104 LEU A C 1
ATOM 806 O O . LEU A 1 104 ? 12.132 -3.805 -28.414 1.00 91.44 104 LEU A O 1
ATOM 810 N N . GLU A 1 105 ? 13.474 -2.262 -27.537 1.00 92.44 105 GLU A N 1
ATOM 811 C CA . GLU A 1 105 ? 14.593 -3.179 -27.320 1.00 92.44 105 GLU A CA 1
ATOM 812 C C . GLU A 1 105 ? 14.466 -3.851 -25.947 1.00 92.44 105 GLU A C 1
ATOM 814 O O . GLU A 1 105 ? 15.044 -3.414 -24.955 1.00 92.44 105 GLU A O 1
ATOM 819 N N . VAL A 1 106 ? 13.644 -4.903 -25.884 1.00 94.88 106 VAL A N 1
ATOM 820 C CA . VAL A 1 106 ? 13.303 -5.614 -24.643 1.00 94.88 106 VAL A CA 1
ATOM 821 C C . VAL A 1 106 ? 13.407 -7.121 -24.841 1.00 94.88 106 VAL A C 1
ATOM 823 O O . VAL A 1 106 ? 12.922 -7.654 -25.838 1.00 94.88 106 VAL A O 1
ATOM 826 N N . ILE A 1 107 ? 13.992 -7.806 -23.859 1.00 96.25 107 ILE A N 1
ATOM 827 C CA . ILE A 1 107 ? 13.922 -9.261 -23.699 1.00 96.25 107 ILE A CA 1
ATOM 828 C C . ILE A 1 107 ? 13.335 -9.542 -22.318 1.00 96.25 107 ILE A C 1
ATOM 830 O O . ILE A 1 107 ? 13.801 -9.004 -21.312 1.00 96.25 107 ILE A O 1
ATOM 834 N N . ILE A 1 108 ? 12.316 -10.399 -22.265 1.00 96.94 108 ILE A N 1
ATOM 835 C CA . ILE A 1 108 ? 11.645 -10.780 -21.021 1.00 96.94 108 ILE A CA 1
ATOM 836 C C . ILE A 1 108 ? 11.886 -12.263 -20.774 1.00 96.94 108 ILE A C 1
ATOM 838 O O . ILE A 1 108 ? 11.697 -13.096 -21.661 1.00 96.94 108 ILE A O 1
ATOM 842 N N . TRP A 1 109 ? 12.311 -12.610 -19.565 1.00 96.75 109 TRP A N 1
ATOM 843 C CA . TRP A 1 109 ? 12.527 -13.995 -19.171 1.00 96.75 109 TRP A CA 1
ATOM 844 C C . TRP A 1 109 ? 12.061 -14.249 -17.744 1.00 96.75 109 TRP A C 1
ATOM 846 O O . TRP A 1 109 ? 12.031 -13.360 -16.900 1.00 96.75 109 TRP A O 1
ATOM 856 N N . LYS A 1 110 ? 11.708 -15.497 -17.460 1.00 94.75 110 LYS A N 1
ATOM 857 C CA . LYS A 1 110 ? 11.375 -15.994 -16.131 1.00 94.75 110 LYS A CA 1
ATOM 858 C C . LYS A 1 110 ? 12.525 -16.844 -15.613 1.00 94.75 110 LYS A C 1
ATOM 860 O O . LYS A 1 110 ? 12.934 -17.803 -16.267 1.00 94.75 110 LYS A O 1
ATOM 865 N N . VAL A 1 111 ? 12.998 -16.543 -14.409 1.00 92.31 111 VAL A N 1
ATOM 866 C CA . VAL A 1 111 ? 13.853 -17.454 -13.638 1.00 92.31 111 VAL A CA 1
ATOM 867 C C . VAL A 1 111 ? 12.945 -18.311 -12.763 1.00 92.31 111 VAL A C 1
ATOM 869 O O . VAL A 1 111 ? 12.253 -17.791 -11.887 1.00 92.31 111 VAL A O 1
ATOM 872 N N . CYS A 1 112 ? 12.896 -19.618 -13.016 1.00 87.00 112 CYS A N 1
ATOM 873 C CA . CYS A 1 112 ? 11.991 -20.521 -12.307 1.00 87.00 112 CYS A CA 1
ATOM 874 C C . CYS A 1 112 ? 12.567 -20.956 -10.954 1.00 87.00 112 CYS A C 1
ATOM 876 O O . CYS A 1 112 ? 13.695 -21.445 -10.886 1.00 87.00 112 CYS A O 1
ATOM 878 N N . GLY A 1 113 ? 11.761 -20.843 -9.897 1.00 75.62 113 GLY A N 1
ATOM 879 C CA . GLY A 1 113 ? 12.034 -21.418 -8.581 1.00 75.62 113 GLY A CA 1
ATOM 880 C C . GLY A 1 113 ? 11.294 -22.738 -8.334 1.00 75.62 113 GLY A C 1
ATOM 881 O O . GLY A 1 113 ? 10.780 -23.385 -9.252 1.00 75.62 113 GLY A O 1
ATOM 882 N N . ASP A 1 114 ? 11.225 -23.136 -7.060 1.00 63.78 114 ASP A N 1
ATOM 883 C CA . ASP A 1 114 ? 10.456 -24.302 -6.616 1.00 63.78 114 ASP A CA 1
ATOM 884 C C . ASP A 1 114 ? 8.954 -24.118 -6.911 1.00 63.78 114 ASP A C 1
ATOM 886 O O . ASP A 1 114 ? 8.392 -23.048 -6.679 1.00 63.78 114 ASP A O 1
ATOM 890 N N . LYS A 1 115 ? 8.276 -25.193 -7.342 1.00 65.38 115 LYS A N 1
ATOM 891 C CA . LYS A 1 115 ? 6.821 -25.221 -7.624 1.00 65.38 115 LYS A CA 1
ATOM 892 C C . LYS A 1 115 ? 6.356 -24.264 -8.735 1.00 65.38 115 LYS A C 1
ATOM 894 O O . LYS A 1 115 ? 5.230 -23.785 -8.693 1.00 65.38 115 LYS A O 1
ATOM 899 N N . ASP A 1 116 ? 7.217 -23.999 -9.716 1.00 64.81 116 ASP A N 1
ATOM 900 C CA . ASP A 1 116 ? 6.918 -23.163 -10.891 1.00 64.81 116 ASP A CA 1
ATOM 901 C C . ASP A 1 116 ? 6.631 -21.680 -10.609 1.00 64.81 116 ASP A C 1
ATOM 903 O O . ASP A 1 116 ? 6.252 -20.928 -11.504 1.00 64.81 116 ASP A O 1
ATOM 907 N N . VAL A 1 117 ? 6.874 -21.217 -9.386 1.00 73.06 117 VAL A N 1
ATOM 908 C CA . VAL A 1 117 ? 6.841 -19.793 -9.052 1.00 73.06 117 VAL A CA 1
ATOM 909 C C . VAL A 1 117 ? 8.196 -19.181 -9.399 1.00 73.06 117 VAL A C 1
ATOM 911 O O . VAL A 1 117 ? 9.234 -19.742 -9.045 1.00 73.06 117 VAL A O 1
ATOM 914 N N . GLY A 1 118 ? 8.206 -18.057 -10.115 1.00 84.44 118 GLY A N 1
ATOM 915 C CA . GLY A 1 118 ? 9.442 -17.457 -10.631 1.00 84.44 118 GLY A CA 1
ATOM 916 C C . GLY A 1 118 ? 9.663 -15.991 -10.276 1.00 84.44 118 GLY A C 1
ATOM 917 O O . GLY A 1 118 ? 8.811 -15.330 -9.679 1.00 84.44 118 GLY A O 1
ATOM 918 N N . ILE A 1 119 ? 10.832 -15.500 -10.680 1.00 91.25 119 ILE A N 1
ATOM 919 C CA . ILE A 1 119 ? 11.137 -14.073 -10.792 1.00 91.25 119 ILE A CA 1
ATOM 920 C C . ILE A 1 119 ? 10.991 -13.701 -12.267 1.00 91.25 119 ILE A C 1
ATOM 922 O O . ILE A 1 119 ? 11.609 -14.340 -13.123 1.00 91.25 119 ILE A O 1
ATOM 926 N N . LEU A 1 120 ? 10.180 -12.685 -12.557 1.00 95.81 120 LEU A N 1
ATOM 927 C CA . LEU A 1 120 ? 10.101 -12.076 -13.879 1.00 95.81 120 LEU A CA 1
ATOM 928 C C . LEU A 1 120 ? 11.280 -11.117 -14.043 1.00 95.81 120 LEU A C 1
ATOM 930 O O . LEU A 1 120 ? 11.492 -10.241 -13.212 1.00 95.81 120 LEU A O 1
ATOM 934 N N . CYS A 1 121 ? 12.042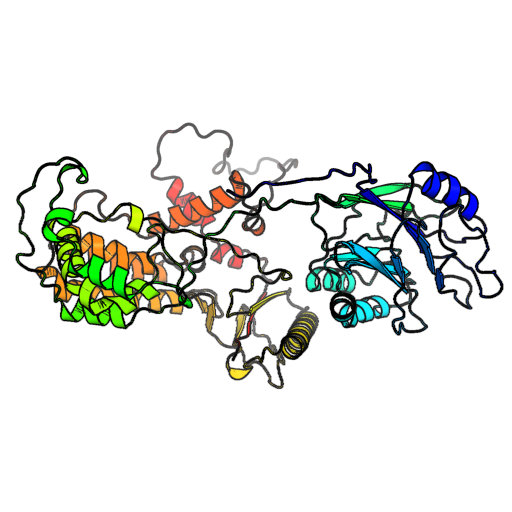 -11.257 -15.113 1.00 96.75 121 CYS A N 1
ATOM 935 C CA . CYS A 1 121 ? 13.150 -10.378 -15.432 1.00 96.75 121 CYS A CA 1
ATOM 936 C C . CYS A 1 121 ? 12.891 -9.692 -16.772 1.00 96.75 121 CYS A C 1
ATOM 938 O O . CYS A 1 121 ? 12.534 -10.340 -17.756 1.00 96.75 121 CYS A O 1
ATOM 940 N N . VAL A 1 122 ? 13.085 -8.380 -16.795 1.00 97.19 122 VAL A N 1
ATOM 941 C CA . VAL A 1 122 ? 12.943 -7.528 -17.970 1.00 97.19 122 VAL A CA 1
ATOM 942 C C . VAL A 1 122 ? 14.287 -6.857 -18.202 1.00 97.19 122 VAL A C 1
ATOM 944 O O . VAL A 1 122 ? 14.706 -5.999 -17.427 1.00 97.19 122 VAL A O 1
ATOM 947 N N . GLY A 1 123 ? 14.969 -7.271 -19.262 1.00 96.88 123 GLY A N 1
ATOM 948 C CA . GLY A 1 123 ? 16.163 -6.602 -19.750 1.00 96.88 123 GLY A CA 1
ATOM 949 C C . GLY A 1 123 ? 15.780 -5.662 -20.878 1.00 96.88 123 GLY A C 1
ATOM 950 O O . GLY A 1 123 ? 15.142 -6.095 -21.840 1.00 96.88 123 GLY A O 1
ATOM 951 N N . CYS A 1 124 ? 16.149 -4.390 -20.772 1.00 95.31 124 CYS A N 1
ATOM 952 C CA . CYS A 1 124 ? 15.751 -3.387 -21.751 1.00 95.31 124 CYS A CA 1
ATOM 953 C C . CYS A 1 124 ? 16.845 -2.362 -22.057 1.00 95.31 124 CYS A C 1
ATOM 955 O O . CYS A 1 124 ? 17.677 -2.046 -21.209 1.00 95.31 124 CYS A O 1
ATOM 957 N N . TYR A 1 125 ? 16.805 -1.840 -23.280 1.00 94.75 125 TYR A N 1
ATOM 958 C CA . TYR A 1 125 ? 17.539 -0.656 -23.701 1.00 94.75 125 TYR A CA 1
ATOM 959 C C . TYR A 1 125 ? 16.550 0.393 -24.206 1.00 94.75 125 TYR A C 1
ATOM 961 O O . TYR A 1 125 ? 15.683 0.103 -25.034 1.00 94.75 125 TYR A O 1
ATOM 969 N N . ARG A 1 126 ? 16.687 1.625 -23.721 1.00 92.75 126 ARG A N 1
ATOM 970 C CA . ARG A 1 126 ? 15.904 2.768 -24.184 1.00 92.75 126 ARG A CA 1
ATOM 971 C C . ARG A 1 126 ? 16.828 3.787 -24.857 1.00 92.75 126 ARG A C 1
ATOM 973 O O . ARG A 1 126 ? 17.612 4.436 -24.164 1.00 92.75 126 ARG A O 1
ATOM 980 N N . PRO A 1 127 ? 16.700 4.018 -26.173 1.00 88.50 127 PRO A N 1
ATOM 981 C CA . PRO A 1 127 ? 17.362 5.139 -26.829 1.00 88.50 127 PRO A CA 1
ATOM 982 C C . PRO A 1 127 ? 16.890 6.486 -26.242 1.00 88.50 127 PRO A C 1
ATOM 984 O O . PRO A 1 127 ? 15.690 6.646 -25.988 1.00 88.50 127 PRO A O 1
ATOM 987 N N . PRO A 1 128 ? 17.762 7.504 -26.101 1.00 85.44 128 PRO A N 1
ATOM 988 C CA . PRO A 1 128 ? 17.376 8.812 -25.555 1.00 85.44 128 PRO A CA 1
ATOM 989 C C . PRO A 1 128 ? 16.203 9.487 -26.288 1.00 85.44 128 PRO A C 1
ATOM 991 O O . PRO A 1 128 ? 15.393 10.176 -25.665 1.00 85.44 128 PRO A O 1
ATOM 994 N N . SER A 1 129 ? 16.082 9.260 -27.600 1.00 83.88 129 SER A N 1
ATOM 995 C CA . SER A 1 129 ? 15.039 9.824 -28.467 1.00 83.88 129 SER A CA 1
ATOM 996 C C . SER A 1 129 ? 13.695 9.087 -28.420 1.00 83.88 129 SER A C 1
ATOM 998 O O . SER A 1 129 ? 12.723 9.589 -28.974 1.00 83.88 129 SER A O 1
ATOM 1000 N N . GLN A 1 130 ? 13.599 7.926 -27.759 1.00 83.62 130 GLN A N 1
ATOM 1001 C CA . GLN A 1 130 ? 12.410 7.057 -27.814 1.00 83.62 130 GLN A CA 1
ATOM 1002 C C . GLN A 1 130 ? 11.189 7.616 -27.052 1.00 83.62 130 GLN A C 1
ATOM 1004 O O . GLN A 1 130 ? 10.090 7.076 -27.148 1.00 83.62 130 GLN A O 1
ATOM 1009 N N . GLY A 1 131 ? 11.340 8.690 -26.269 1.00 85.50 131 GLY A N 1
ATOM 1010 C CA . GLY A 1 131 ? 10.242 9.195 -25.433 1.00 85.50 131 GLY A CA 1
ATOM 1011 C C . GLY A 1 131 ? 9.836 8.178 -24.356 1.00 85.50 131 GLY A C 1
ATOM 1012 O O . GLY A 1 131 ? 10.713 7.542 -23.767 1.00 85.50 131 GLY A O 1
ATOM 1013 N N . THR A 1 132 ? 8.541 8.035 -24.069 1.00 86.19 132 THR A N 1
ATOM 1014 C CA . THR A 1 132 ? 8.015 7.206 -22.962 1.00 86.19 132 THR A CA 1
ATOM 1015 C C . THR A 1 132 ? 7.560 5.805 -23.370 1.00 86.19 132 THR A C 1
ATOM 1017 O O . THR A 1 132 ? 7.211 5.023 -22.492 1.00 86.19 132 THR A O 1
ATOM 1020 N N . ALA A 1 133 ? 7.630 5.445 -24.658 1.00 88.62 133 ALA A N 1
ATOM 1021 C CA . ALA A 1 133 ? 7.022 4.227 -25.207 1.00 88.62 133 ALA A CA 1
ATOM 1022 C C . ALA A 1 133 ? 7.389 2.934 -24.450 1.00 88.62 133 ALA A C 1
ATOM 1024 O O . ALA A 1 133 ? 6.520 2.113 -24.160 1.00 88.62 133 ALA A O 1
ATOM 1025 N N . LEU A 1 134 ? 8.663 2.770 -24.071 1.00 89.50 134 LEU A N 1
ATOM 1026 C CA . LEU A 1 134 ? 9.109 1.628 -23.268 1.00 89.50 134 LEU A CA 1
ATOM 1027 C C . LEU A 1 134 ? 8.425 1.586 -21.893 1.00 89.50 134 LEU A C 1
ATOM 1029 O O . LEU A 1 134 ? 7.981 0.530 -21.450 1.00 89.50 134 LEU A O 1
ATOM 1033 N N . ILE A 1 135 ? 8.346 2.730 -21.214 1.00 87.81 135 ILE A N 1
ATOM 1034 C CA . ILE A 1 135 ? 7.752 2.831 -19.879 1.00 87.81 135 ILE A CA 1
ATOM 1035 C C . ILE A 1 135 ? 6.242 2.597 -19.948 1.00 87.81 135 ILE A C 1
ATOM 1037 O O . ILE A 1 135 ? 5.707 1.869 -19.115 1.00 87.81 135 ILE A O 1
ATOM 1041 N N . ASP A 1 136 ? 5.575 3.134 -20.970 1.00 85.25 136 ASP A N 1
ATOM 1042 C CA . ASP A 1 136 ? 4.138 2.953 -21.197 1.00 85.25 136 ASP A CA 1
ATOM 1043 C C . ASP A 1 136 ? 3.799 1.481 -21.493 1.00 85.25 136 ASP A C 1
ATOM 1045 O O . ASP A 1 136 ? 2.824 0.936 -20.962 1.00 85.25 136 ASP A O 1
ATOM 1049 N N . TYR A 1 137 ? 4.654 0.794 -22.263 1.00 89.94 137 TYR A N 1
ATOM 1050 C CA . TYR A 1 137 ? 4.546 -0.649 -22.482 1.00 89.94 137 TYR A CA 1
ATOM 1051 C C . TYR A 1 137 ? 4.646 -1.431 -21.167 1.00 89.94 137 TYR A C 1
ATOM 1053 O O . TYR A 1 137 ? 3.821 -2.316 -20.920 1.00 89.94 137 TYR A O 1
ATOM 1061 N N . LEU A 1 138 ? 5.617 -1.098 -20.309 1.00 89.56 138 LEU A N 1
ATOM 1062 C CA . LEU A 1 138 ? 5.784 -1.751 -19.008 1.00 89.56 138 LEU A CA 1
ATOM 1063 C C . LEU A 1 138 ? 4.594 -1.466 -18.081 1.00 89.56 138 LEU A C 1
ATOM 1065 O O . LEU A 1 138 ? 4.033 -2.408 -17.531 1.00 89.56 138 LEU A O 1
ATOM 1069 N N . LEU A 1 139 ? 4.144 -0.213 -17.976 1.00 81.31 139 LEU A N 1
ATOM 1070 C CA . LEU A 1 139 ? 2.956 0.171 -17.201 1.00 81.31 139 LEU A CA 1
ATOM 1071 C C . LEU A 1 139 ? 1.704 -0.612 -17.606 1.00 81.31 139 LEU A C 1
ATOM 1073 O O . LEU A 1 139 ? 0.928 -1.016 -16.746 1.00 81.31 139 LEU A O 1
ATOM 1077 N N . THR A 1 140 ? 1.538 -0.873 -18.901 1.00 84.00 140 THR A N 1
ATOM 1078 C CA . THR A 1 140 ? 0.361 -1.572 -19.429 1.00 84.00 140 THR A CA 1
ATOM 1079 C C . THR A 1 140 ? 0.446 -3.093 -19.252 1.00 84.00 140 THR A C 1
ATOM 1081 O O . THR A 1 140 ? -0.569 -3.749 -19.020 1.00 84.00 140 THR A O 1
ATOM 1084 N N . ASN A 1 141 ? 1.642 -3.684 -19.370 1.00 85.88 141 ASN A N 1
ATOM 1085 C CA . ASN A 1 141 ? 1.787 -5.138 -19.523 1.00 85.88 141 ASN A CA 1
ATOM 1086 C C . ASN A 1 141 ? 2.373 -5.869 -18.309 1.00 85.88 141 ASN A C 1
ATOM 1088 O O . ASN A 1 141 ? 2.191 -7.084 -18.213 1.00 85.88 141 ASN A O 1
ATOM 1092 N N . LEU A 1 142 ? 3.062 -5.189 -17.386 1.00 86.75 142 LEU A N 1
ATOM 1093 C CA . LEU A 1 142 ? 3.861 -5.865 -16.355 1.00 86.75 142 LEU A CA 1
ATOM 1094 C C . LEU A 1 142 ? 3.026 -6.780 -15.450 1.00 86.75 142 LEU A C 1
ATOM 1096 O O . LEU A 1 142 ? 3.381 -7.943 -15.269 1.00 86.75 142 LEU A O 1
ATOM 1100 N N . ASP A 1 143 ? 1.874 -6.314 -14.965 1.00 78.75 143 ASP A N 1
ATOM 1101 C CA . ASP A 1 143 ? 0.998 -7.136 -14.119 1.00 78.75 143 ASP A CA 1
ATOM 1102 C C . ASP A 1 143 ? 0.476 -8.370 -14.856 1.00 78.75 143 ASP A C 1
ATOM 1104 O O . ASP A 1 143 ? 0.307 -9.441 -14.263 1.00 78.75 143 ASP A O 1
ATOM 1108 N N . ARG A 1 144 ? 0.140 -8.226 -16.146 1.00 84.31 144 ARG A N 1
ATOM 1109 C CA . ARG A 1 144 ? -0.330 -9.348 -16.970 1.00 84.31 144 ARG A CA 1
ATOM 1110 C C . ARG A 1 144 ? 0.780 -10.388 -17.092 1.00 84.31 144 ARG A C 1
ATOM 1112 O O . ARG A 1 144 ? 0.555 -11.550 -16.781 1.00 84.31 144 ARG A O 1
ATOM 1119 N N . LEU A 1 145 ? 1.994 -9.947 -17.417 1.00 87.50 145 LEU A N 1
ATOM 1120 C CA . LEU A 1 145 ? 3.173 -10.809 -17.516 1.00 87.50 145 LEU A CA 1
ATOM 1121 C C . LEU A 1 145 ? 3.487 -11.527 -16.198 1.00 87.50 145 LEU A C 1
ATOM 1123 O O . LEU A 1 145 ? 3.785 -12.720 -16.200 1.00 87.50 145 LEU A O 1
ATOM 1127 N N . MET A 1 146 ? 3.397 -10.835 -15.061 1.00 86.25 146 MET A N 1
ATOM 1128 C CA . MET A 1 146 ? 3.620 -11.461 -13.756 1.00 86.25 146 MET A CA 1
ATOM 1129 C C . MET A 1 146 ? 2.557 -12.518 -13.433 1.00 86.25 146 MET A C 1
ATOM 1131 O O . MET A 1 146 ? 2.889 -13.576 -12.896 1.00 86.25 146 MET A O 1
ATOM 1135 N N . THR A 1 147 ? 1.296 -12.264 -13.791 1.00 83.00 147 THR A N 1
ATOM 1136 C CA . THR A 1 147 ? 0.176 -13.177 -13.513 1.00 83.00 147 THR A CA 1
ATOM 1137 C C . THR A 1 147 ? 0.204 -14.403 -14.423 1.00 83.00 147 THR A C 1
ATOM 1139 O O . THR A 1 147 ? 0.240 -15.527 -13.917 1.00 83.00 147 THR A O 1
ATOM 1142 N N . ASP A 1 148 ? 0.255 -14.188 -15.741 1.00 86.00 148 ASP A N 1
ATOM 1143 C CA . ASP A 1 148 ? 0.200 -15.238 -16.767 1.00 86.00 148 ASP A CA 1
ATOM 1144 C C . ASP A 1 148 ? 1.365 -16.227 -16.623 1.00 86.00 148 ASP A C 1
ATOM 1146 O O . ASP A 1 148 ? 1.224 -17.420 -16.889 1.00 86.00 148 ASP A O 1
ATOM 1150 N N . HIS A 1 149 ? 2.521 -15.745 -16.156 1.00 85.62 149 HIS A N 1
ATOM 1151 C CA . HIS A 1 149 ? 3.725 -16.557 -16.002 1.00 85.62 149 HIS A CA 1
ATOM 1152 C C . HIS A 1 149 ? 4.032 -16.957 -14.553 1.00 85.62 149 HIS A C 1
ATOM 1154 O O . HIS A 1 149 ? 5.102 -17.515 -14.299 1.00 85.62 149 HIS A O 1
ATOM 1160 N N . HIS A 1 150 ? 3.106 -16.749 -13.610 1.00 84.25 150 HIS A N 1
ATOM 1161 C CA . HIS A 1 150 ? 3.244 -17.137 -12.198 1.00 84.25 150 HIS A CA 1
ATOM 1162 C C . HIS A 1 150 ? 4.535 -16.613 -11.536 1.00 84.25 150 HIS A C 1
ATOM 1164 O O . HIS A 1 150 ? 5.306 -17.367 -10.926 1.00 84.25 150 HIS A O 1
ATOM 1170 N N . CYS A 1 151 ? 4.797 -15.315 -11.669 1.00 83.25 151 CYS A N 1
ATOM 1171 C CA . CYS A 1 151 ? 5.948 -14.650 -11.066 1.00 83.25 151 CYS A CA 1
ATOM 1172 C C . CYS A 1 151 ? 5.538 -13.861 -9.817 1.00 83.25 151 CYS A C 1
ATOM 1174 O O . CYS A 1 151 ? 4.570 -13.109 -9.840 1.00 83.25 151 CYS A O 1
ATOM 1176 N N . ASN A 1 152 ? 6.299 -14.020 -8.731 1.00 82.62 152 ASN A N 1
ATOM 1177 C CA . ASN A 1 152 ? 6.042 -13.310 -7.469 1.00 82.62 152 ASN A CA 1
ATOM 1178 C C . ASN A 1 152 ? 6.807 -11.996 -7.342 1.00 82.62 152 ASN A C 1
ATOM 1180 O O . ASN A 1 152 ? 6.411 -11.158 -6.543 1.00 82.62 152 ASN A O 1
ATOM 1184 N N . PHE A 1 153 ? 7.922 -11.887 -8.057 1.00 88.12 153 PHE A N 1
ATOM 1185 C CA . PHE A 1 153 ? 8.818 -10.744 -8.013 1.00 88.12 153 PHE A CA 1
ATOM 1186 C C . PHE A 1 153 ? 9.200 -10.359 -9.431 1.00 88.12 153 PHE A C 1
ATOM 1188 O O . PHE A 1 153 ? 9.195 -11.209 -10.332 1.00 88.12 153 PHE A O 1
ATOM 1195 N N . VAL A 1 154 ? 9.574 -9.101 -9.610 1.00 93.62 154 VAL A N 1
ATOM 1196 C CA . VAL A 1 154 ? 10.010 -8.543 -10.882 1.00 93.62 154 VAL A CA 1
ATOM 1197 C C . VAL A 1 154 ? 11.347 -7.835 -10.736 1.00 93.62 154 VAL A C 1
ATOM 1199 O O . VAL A 1 154 ? 11.609 -7.170 -9.739 1.00 93.62 154 VAL A O 1
ATOM 1202 N N . ILE A 1 155 ? 12.209 -7.976 -11.738 1.00 96.06 155 ILE A N 1
ATOM 1203 C CA . ILE A 1 155 ? 13.476 -7.256 -11.851 1.00 96.06 155 ILE A CA 1
ATOM 1204 C C . ILE A 1 155 ? 13.530 -6.617 -13.228 1.00 96.06 155 ILE A C 1
ATOM 1206 O O . ILE A 1 155 ? 13.456 -7.315 -14.236 1.00 96.06 155 ILE A O 1
ATOM 1210 N N . ILE A 1 156 ? 13.690 -5.303 -13.266 1.00 96.50 156 ILE A N 1
ATOM 1211 C CA . ILE A 1 156 ? 13.884 -4.523 -14.483 1.00 96.50 156 ILE A CA 1
ATOM 1212 C C . ILE A 1 156 ? 15.312 -3.991 -14.453 1.00 96.50 156 ILE A C 1
ATOM 1214 O O . ILE A 1 156 ? 15.726 -3.383 -13.465 1.00 96.50 156 ILE A O 1
ATOM 1218 N N . LEU A 1 157 ? 16.072 -4.262 -15.508 1.00 96.19 157 LEU A N 1
ATOM 1219 C CA . LEU A 1 157 ? 17.476 -3.881 -15.614 1.00 96.19 157 LEU A CA 1
ATOM 1220 C C . LEU A 1 157 ? 17.863 -3.529 -17.052 1.00 96.19 157 LEU A C 1
ATOM 1222 O O . LEU A 1 157 ? 17.162 -3.876 -18.007 1.00 96.19 157 LEU A O 1
ATOM 1226 N N . GLY A 1 158 ? 19.007 -2.867 -17.193 1.00 93.81 158 GLY A N 1
ATOM 1227 C CA . GLY A 1 158 ? 19.539 -2.391 -18.467 1.00 93.81 158 GLY A CA 1
ATOM 1228 C C . GLY A 1 158 ? 19.689 -0.875 -18.473 1.00 93.81 158 GLY A C 1
ATOM 1229 O O . GLY A 1 158 ? 19.703 -0.262 -17.409 1.00 93.81 158 GLY A O 1
ATOM 1230 N N . ASP A 1 159 ? 19.809 -0.284 -19.656 1.00 93.62 159 ASP A N 1
ATOM 1231 C CA . ASP A 1 159 ? 20.019 1.156 -19.817 1.00 93.62 159 ASP A CA 1
ATOM 1232 C C . ASP A 1 159 ? 18.705 1.838 -20.209 1.00 93.62 159 ASP A C 1
ATOM 1234 O O . ASP A 1 159 ? 18.192 1.671 -21.319 1.00 93.62 159 ASP A O 1
ATOM 1238 N N . LEU A 1 160 ? 18.144 2.603 -19.271 1.00 89.50 160 LEU A N 1
ATOM 1239 C CA . LEU A 1 160 ? 16.886 3.319 -19.474 1.00 89.50 160 LEU A CA 1
ATOM 1240 C C . LEU A 1 160 ? 17.081 4.744 -19.982 1.00 89.50 160 LEU A C 1
ATOM 1242 O O . LEU A 1 160 ? 16.078 5.414 -20.235 1.00 89.50 160 LEU A O 1
ATOM 1246 N N . ASN A 1 161 ? 18.316 5.251 -20.077 1.00 87.25 161 ASN A N 1
ATOM 1247 C CA . ASN A 1 161 ? 18.599 6.642 -20.440 1.00 87.25 161 ASN A CA 1
ATOM 1248 C C . ASN A 1 161 ? 17.604 7.632 -19.803 1.00 87.25 161 ASN A C 1
ATOM 1250 O O . ASN A 1 161 ? 17.016 8.474 -20.479 1.00 87.25 161 ASN A O 1
ATOM 1254 N N . GLN A 1 162 ? 17.352 7.499 -18.496 1.00 77.50 162 GLN A N 1
ATOM 1255 C CA . GLN A 1 162 ? 16.190 8.104 -17.818 1.00 77.50 162 GLN A CA 1
ATOM 1256 C C . GLN A 1 162 ? 16.154 9.648 -17.811 1.00 77.50 162 GLN A C 1
ATOM 1258 O O . GLN A 1 162 ? 15.159 10.262 -17.416 1.00 77.50 162 GLN A O 1
ATOM 1263 N N . ARG A 1 163 ? 17.224 10.301 -18.279 1.00 73.00 163 ARG A N 1
ATOM 1264 C CA . ARG A 1 163 ? 17.287 11.756 -18.447 1.00 73.00 163 ARG A CA 1
ATOM 1265 C C . ARG A 1 163 ? 16.168 12.219 -19.395 1.00 73.00 163 ARG A C 1
ATOM 1267 O O . ARG A 1 163 ? 16.084 11.778 -20.536 1.00 73.00 163 ARG A O 1
ATOM 1274 N N . GLY A 1 164 ? 15.302 13.106 -18.902 1.00 61.19 164 GLY A N 1
ATOM 1275 C CA . GLY A 1 164 ? 14.158 13.648 -19.650 1.00 61.19 164 GLY A CA 1
ATOM 1276 C C . GLY A 1 164 ? 12.841 12.873 -19.505 1.00 61.19 164 GLY A C 1
ATOM 1277 O O . GLY A 1 164 ? 11.807 13.396 -19.900 1.00 61.19 164 GLY A O 1
ATOM 1278 N N . ILE A 1 165 ? 12.845 11.682 -18.891 1.00 69.62 165 ILE A N 1
ATOM 1279 C CA . ILE A 1 165 ? 11.628 10.889 -18.609 1.00 69.62 165 ILE A CA 1
ATOM 1280 C C . ILE A 1 165 ? 11.511 10.477 -17.135 1.00 69.62 165 ILE A C 1
ATOM 1282 O O . ILE A 1 165 ? 10.786 9.541 -16.804 1.00 69.62 165 ILE A O 1
ATOM 1286 N N . GLN A 1 166 ? 12.213 11.180 -16.240 1.00 73.62 166 GLN A N 1
ATOM 1287 C CA . GLN A 1 166 ? 12.281 10.837 -14.817 1.00 73.62 166 GLN A CA 1
ATOM 1288 C C . GLN A 1 166 ? 10.889 10.657 -14.199 1.00 73.62 166 GLN A C 1
ATOM 1290 O O . GLN A 1 166 ? 10.660 9.690 -13.488 1.00 73.62 166 GLN A O 1
ATOM 1295 N N . HIS A 1 167 ? 9.933 11.521 -14.544 1.00 69.06 167 HIS A N 1
ATOM 1296 C CA . HIS A 1 167 ? 8.560 11.427 -14.046 1.00 69.06 167 HIS A CA 1
ATOM 1297 C C . HIS A 1 167 ? 7.837 10.136 -14.461 1.00 69.06 167 HIS A C 1
ATOM 1299 O O . HIS A 1 167 ? 7.094 9.566 -13.660 1.00 69.06 167 HIS A O 1
ATOM 1305 N N . SER A 1 168 ? 8.046 9.657 -15.690 1.00 68.56 168 SER A N 1
ATOM 1306 C CA . SER A 1 168 ? 7.463 8.396 -16.163 1.00 68.56 168 SER A CA 1
ATOM 1307 C C . SER A 1 168 ? 8.119 7.205 -15.468 1.00 68.56 168 SER A C 1
ATOM 1309 O O . SER A 1 168 ? 7.418 6.298 -15.023 1.00 68.56 168 SER A O 1
ATOM 1311 N N . CYS A 1 169 ? 9.443 7.239 -15.288 1.00 71.88 169 CYS A N 1
ATOM 1312 C CA . CYS A 1 169 ? 10.156 6.240 -14.493 1.00 71.88 169 CYS A CA 1
ATOM 1313 C C . CYS A 1 169 ? 9.645 6.215 -13.045 1.00 71.88 169 CYS A C 1
ATOM 1315 O O . CYS A 1 169 ? 9.272 5.155 -12.556 1.00 71.88 169 CYS A O 1
ATOM 1317 N N . ASP A 1 170 ? 9.534 7.369 -12.383 1.00 72.62 170 ASP A N 1
ATOM 1318 C CA . ASP A 1 170 ? 9.012 7.480 -11.014 1.00 72.62 170 ASP A CA 1
ATOM 1319 C C . ASP A 1 170 ? 7.571 6.953 -10.909 1.00 72.62 170 ASP A C 1
ATOM 1321 O O . ASP A 1 170 ? 7.194 6.358 -9.898 1.00 72.62 170 ASP A O 1
ATOM 1325 N N . SER A 1 171 ? 6.770 7.126 -11.966 1.00 70.00 171 SER A N 1
ATOM 1326 C CA . SER A 1 171 ? 5.414 6.573 -12.050 1.00 70.00 171 SER A CA 1
ATOM 1327 C C . SER A 1 171 ? 5.434 5.045 -12.095 1.00 70.00 171 SER A C 1
ATOM 1329 O O . SER A 1 171 ? 4.704 4.415 -11.333 1.00 70.00 171 SER A O 1
ATOM 1331 N N . LEU A 1 172 ? 6.310 4.444 -12.906 1.00 73.44 172 LEU A N 1
ATOM 1332 C CA . LEU A 1 172 ? 6.520 2.992 -12.935 1.00 73.44 172 LEU A CA 1
ATOM 1333 C C . LEU A 1 172 ? 6.923 2.455 -11.552 1.00 73.44 172 LEU A C 1
ATOM 1335 O O . LEU A 1 172 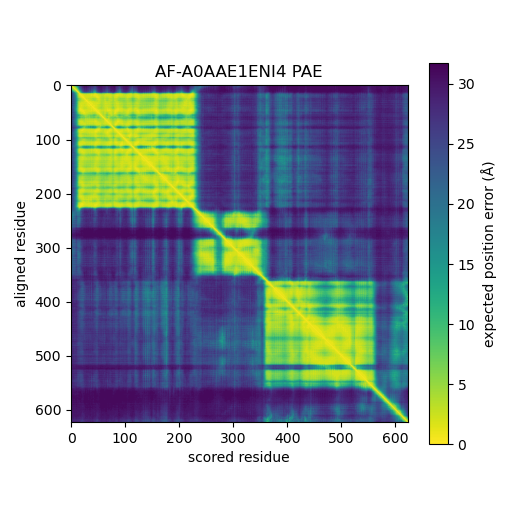? 6.360 1.464 -11.085 1.00 73.44 172 LEU A O 1
ATOM 1339 N N . LEU A 1 173 ? 7.848 3.140 -10.869 1.00 77.75 173 LEU A N 1
ATOM 1340 C CA . LEU A 1 173 ? 8.274 2.780 -9.514 1.00 77.75 173 LEU A CA 1
ATOM 1341 C C . LEU A 1 173 ? 7.118 2.841 -8.514 1.00 77.75 173 LEU A C 1
ATOM 1343 O O . LEU A 1 173 ? 6.940 1.927 -7.712 1.00 77.75 173 LEU A O 1
ATOM 1347 N N . ALA A 1 174 ? 6.322 3.909 -8.559 1.00 65.38 174 ALA A N 1
ATOM 1348 C CA . ALA A 1 174 ? 5.221 4.114 -7.628 1.00 65.38 174 ALA A CA 1
ATOM 1349 C C . ALA A 1 174 ? 4.084 3.103 -7.835 1.00 65.38 174 ALA A C 1
ATOM 1351 O O . ALA A 1 174 ? 3.583 2.549 -6.854 1.00 65.38 174 ALA A O 1
ATOM 1352 N N . VAL A 1 175 ? 3.700 2.851 -9.093 1.00 66.31 175 VAL A N 1
ATOM 1353 C CA . VAL A 1 175 ? 2.597 1.946 -9.458 1.00 66.31 175 VAL A CA 1
ATOM 1354 C C . VAL A 1 175 ? 2.900 0.515 -9.021 1.00 66.31 175 VAL A C 1
ATOM 1356 O O . VAL A 1 175 ? 2.082 -0.097 -8.339 1.00 66.31 175 VAL A O 1
ATOM 1359 N N . PHE A 1 176 ? 4.097 0.010 -9.329 1.00 71.94 176 PHE A N 1
ATOM 1360 C CA . PHE A 1 176 ? 4.479 -1.374 -9.022 1.00 71.94 176 PHE A CA 1
ATOM 1361 C C . PHE A 1 176 ? 5.264 -1.524 -7.712 1.00 71.94 176 PHE A C 1
ATOM 1363 O O . PHE A 1 176 ? 5.764 -2.605 -7.412 1.00 71.94 176 PHE A O 1
ATOM 1370 N N . ASN A 1 177 ? 5.373 -0.456 -6.912 1.00 77.06 177 ASN A N 1
ATOM 1371 C CA . ASN A 1 177 ? 6.138 -0.433 -5.660 1.00 77.06 177 ASN A CA 1
ATOM 1372 C C . ASN A 1 177 ? 7.595 -0.906 -5.816 1.00 77.06 177 ASN A C 1
ATOM 1374 O O . ASN A 1 177 ? 8.127 -1.626 -4.966 1.00 77.06 177 ASN A O 1
ATOM 1378 N N . LEU A 1 178 ? 8.233 -0.515 -6.914 1.00 81.75 178 LEU A N 1
ATOM 1379 C CA . LEU A 1 178 ? 9.592 -0.929 -7.224 1.00 81.75 178 LEU A CA 1
ATOM 1380 C C . LEU A 1 178 ? 10.600 0.043 -6.613 1.00 81.75 178 LEU A C 1
ATOM 1382 O O . LEU A 1 178 ? 10.367 1.250 -6.532 1.00 81.75 178 LEU A O 1
ATOM 1386 N N . GLN A 1 179 ? 11.751 -0.482 -6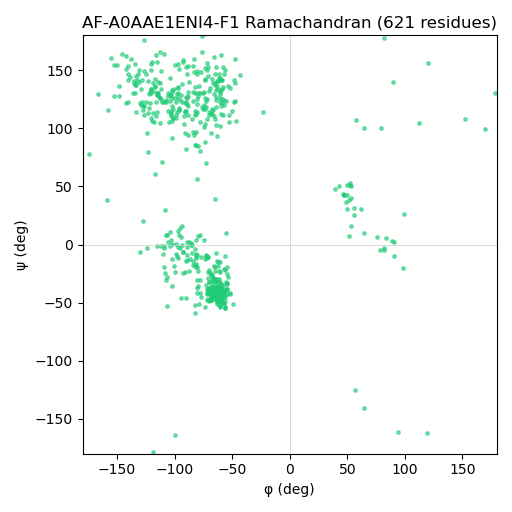.210 1.00 86.62 179 GLN A N 1
ATOM 1387 C CA . GLN A 1 179 ? 12.872 0.308 -5.708 1.00 86.62 179 GLN A CA 1
ATOM 1388 C C . GLN A 1 179 ? 14.076 0.144 -6.626 1.00 86.62 179 GLN A C 1
ATOM 1390 O O . GLN A 1 179 ? 14.396 -0.972 -7.034 1.00 86.62 179 GLN A O 1
ATOM 1395 N N . ASN A 1 180 ? 14.749 1.254 -6.936 1.00 91.19 180 ASN A N 1
ATOM 1396 C CA . ASN A 1 180 ? 16.027 1.229 -7.638 1.00 91.19 180 ASN A CA 1
ATOM 1397 C C . ASN A 1 180 ? 17.167 0.997 -6.634 1.00 91.19 180 ASN A C 1
ATOM 1399 O O . ASN A 1 180 ? 17.331 1.765 -5.686 1.00 91.19 180 ASN A O 1
ATOM 1403 N N . TYR A 1 181 ? 17.958 -0.049 -6.865 1.00 91.50 181 TYR A N 1
ATOM 1404 C CA . TYR A 1 181 ? 19.074 -0.458 -6.008 1.00 91.50 181 TYR A CA 1
ATOM 1405 C C . TYR A 1 181 ? 20.443 0.009 -6.511 1.00 91.50 181 TYR A C 1
ATOM 1407 O O . TYR A 1 181 ? 21.463 -0.250 -5.869 1.00 91.50 181 TYR A O 1
ATOM 1415 N N . VAL A 1 182 ? 20.481 0.723 -7.634 1.00 90.81 182 VAL A N 1
ATOM 1416 C CA . VAL A 1 182 ? 21.688 1.374 -8.140 1.00 90.81 182 VAL A CA 1
ATOM 1417 C C . VAL A 1 182 ? 21.730 2.799 -7.599 1.00 90.81 182 VAL A C 1
ATOM 1419 O O . VAL A 1 182 ? 21.010 3.681 -8.059 1.00 90.81 182 VAL A O 1
ATOM 1422 N N . THR A 1 183 ? 22.577 3.021 -6.595 1.00 87.38 183 THR A N 1
ATOM 1423 C CA . THR A 1 183 ? 22.774 4.333 -5.948 1.00 87.38 183 THR A CA 1
ATOM 1424 C C . THR A 1 183 ? 24.115 4.976 -6.303 1.00 87.38 183 THR A C 1
ATOM 1426 O O . THR A 1 183 ? 24.510 5.963 -5.686 1.00 87.38 183 THR A O 1
ATOM 1429 N N . PHE A 1 184 ? 24.847 4.388 -7.247 1.00 90.12 184 PHE A N 1
ATOM 1430 C CA . PHE A 1 184 ? 26.167 4.827 -7.692 1.00 90.12 184 PHE A CA 1
ATOM 1431 C C . PHE A 1 184 ? 26.122 5.282 -9.162 1.00 90.12 184 PHE A C 1
ATOM 1433 O O . PHE A 1 184 ? 25.209 4.884 -9.895 1.00 90.12 184 PHE A O 1
ATOM 1440 N N . PRO A 1 185 ? 27.069 6.134 -9.603 1.00 90.00 185 PRO A N 1
ATOM 1441 C CA . PRO A 1 185 ? 27.212 6.488 -11.011 1.00 90.00 185 PRO A CA 1
ATOM 1442 C C . PRO A 1 185 ? 27.450 5.245 -11.867 1.00 90.00 185 PRO A C 1
ATOM 1444 O O . PRO A 1 185 ? 28.253 4.401 -11.497 1.00 90.00 185 PRO A O 1
ATOM 1447 N N . THR A 1 186 ? 26.771 5.148 -13.004 1.00 90.62 186 THR A N 1
ATOM 1448 C CA . THR A 1 186 ? 26.927 4.041 -13.962 1.00 90.62 186 THR A CA 1
ATOM 1449 C C . THR A 1 186 ? 27.488 4.505 -15.299 1.00 90.62 186 THR A C 1
ATOM 1451 O O . THR A 1 186 ? 27.719 3.691 -16.178 1.00 90.62 186 THR A O 1
ATOM 1454 N N . HIS A 1 187 ? 27.732 5.806 -15.452 1.00 91.75 187 HIS A N 1
ATOM 1455 C CA . HIS A 1 187 ? 28.262 6.420 -16.662 1.00 91.75 187 HIS A CA 1
ATOM 1456 C C . HIS A 1 187 ? 29.425 7.357 -16.316 1.00 91.75 187 HIS A C 1
ATOM 1458 O O . HIS A 1 187 ? 29.374 8.044 -15.289 1.00 91.75 187 HIS A O 1
ATOM 1464 N N . ARG A 1 188 ? 30.435 7.477 -17.194 1.00 86.25 188 ARG A N 1
ATOM 1465 C CA . ARG A 1 188 ? 31.623 8.340 -16.976 1.00 86.25 188 ARG A CA 1
ATOM 1466 C C . ARG A 1 188 ? 31.290 9.799 -16.666 1.00 86.25 188 ARG A C 1
ATOM 1468 O O . ARG A 1 188 ? 32.065 10.476 -16.003 1.00 86.25 188 ARG A O 1
ATOM 1475 N N . SER A 1 189 ? 30.131 10.291 -17.106 1.00 84.19 189 SER A N 1
ATOM 1476 C CA . SER A 1 189 ? 29.657 11.643 -16.771 1.00 84.19 189 SER A CA 1
ATOM 1477 C C . SER A 1 189 ? 29.135 11.796 -15.333 1.00 84.19 189 SER A C 1
ATOM 1479 O O . SER A 1 189 ? 28.561 12.833 -15.014 1.00 84.19 189 SER A O 1
ATOM 1481 N N . GLY A 1 190 ? 29.210 10.760 -14.495 1.00 83.00 190 GLY A N 1
ATOM 1482 C CA . GLY A 1 190 ? 28.718 10.779 -13.115 1.00 83.00 190 GLY A CA 1
ATOM 1483 C C . GLY A 1 190 ? 27.218 10.501 -12.952 1.00 83.00 190 GLY A C 1
ATOM 1484 O O . GLY A 1 190 ? 26.699 10.611 -11.845 1.00 83.00 190 GLY A O 1
ATOM 1485 N N . SER A 1 191 ? 26.496 10.148 -14.022 1.00 84.75 191 SER A N 1
ATOM 1486 C CA . SER A 1 191 ? 25.066 9.809 -13.940 1.00 84.75 191 SER A CA 1
ATOM 1487 C C . SER A 1 191 ? 24.818 8.334 -13.682 1.00 84.75 191 SER A C 1
ATOM 1489 O O . SER A 1 191 ? 25.597 7.491 -14.108 1.00 84.75 191 SER A O 1
ATOM 1491 N N . SER A 1 192 ? 23.684 8.038 -13.047 1.00 87.12 192 SER A N 1
ATOM 1492 C CA . SER A 1 192 ? 23.112 6.696 -12.951 1.00 87.12 192 SER A CA 1
ATOM 1493 C C . SER A 1 192 ? 21.962 6.591 -13.953 1.00 87.12 192 SER A C 1
ATOM 1495 O O . SER A 1 192 ? 20.931 7.245 -13.781 1.00 87.12 192 SER A O 1
ATOM 1497 N N . ILE A 1 193 ? 22.180 5.869 -15.051 1.00 89.75 193 ILE A N 1
ATOM 1498 C CA . ILE A 1 193 ? 21.197 5.669 -16.137 1.00 89.75 193 ILE A CA 1
ATOM 1499 C C . ILE A 1 193 ? 20.909 4.192 -16.419 1.00 89.75 193 ILE A C 1
ATOM 1501 O O . ILE A 1 193 ? 19.999 3.894 -17.190 1.00 89.75 193 ILE A O 1
ATOM 1505 N N . ASP A 1 194 ? 21.603 3.298 -15.713 1.00 91.38 194 ASP A N 1
ATOM 1506 C CA . ASP A 1 194 ? 21.480 1.848 -15.821 1.00 91.38 194 ASP A CA 1
ATOM 1507 C C . ASP A 1 194 ? 20.831 1.280 -14.540 1.00 91.38 194 ASP A C 1
ATOM 1509 O O . ASP A 1 194 ? 21.524 0.730 -13.677 1.00 91.38 194 ASP A O 1
ATOM 1513 N N . PRO A 1 195 ? 19.526 1.505 -14.299 1.00 92.50 195 PRO A N 1
ATOM 1514 C CA . PRO A 1 195 ? 18.915 1.145 -13.030 1.00 92.50 195 PRO A CA 1
ATOM 1515 C C . PRO A 1 195 ? 18.729 -0.369 -12.899 1.00 92.50 195 PRO A C 1
ATOM 1517 O O . PRO A 1 195 ? 18.501 -1.084 -13.873 1.00 92.50 195 PRO A O 1
ATOM 1520 N N . VAL A 1 196 ? 18.738 -0.844 -11.654 1.00 95.25 196 VAL A N 1
ATOM 1521 C CA . VAL A 1 196 ? 18.269 -2.187 -11.296 1.00 95.25 196 VAL A CA 1
ATOM 1522 C C . VAL A 1 196 ? 17.099 -2.004 -10.357 1.00 95.25 196 VAL A C 1
ATOM 1524 O O . VAL A 1 196 ? 17.270 -1.627 -9.194 1.00 95.25 196 VAL A O 1
ATOM 1527 N N . VAL A 1 197 ? 15.903 -2.237 -10.883 1.00 93.94 197 VAL A N 1
ATOM 1528 C CA . VAL A 1 197 ? 1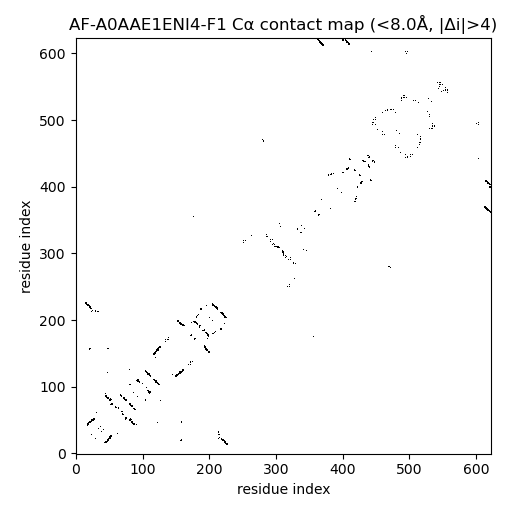4.654 -1.938 -10.200 1.00 93.94 197 VAL A CA 1
ATOM 1529 C C . VAL A 1 197 ? 13.892 -3.215 -9.884 1.00 93.94 197 VAL A C 1
ATOM 1531 O O . VAL A 1 197 ? 13.701 -4.054 -10.758 1.00 93.94 197 VAL A O 1
ATOM 1534 N N . THR A 1 198 ? 13.445 -3.379 -8.641 1.00 93.31 198 THR A N 1
ATOM 1535 C CA . THR A 1 198 ? 12.714 -4.581 -8.219 1.00 93.31 198 THR A CA 1
ATOM 1536 C C . THR A 1 198 ? 11.808 -4.330 -7.015 1.00 93.31 198 THR A C 1
ATOM 1538 O O . THR A 1 198 ? 12.000 -3.368 -6.270 1.00 93.31 198 THR A O 1
ATOM 1541 N N . ASP A 1 199 ? 10.831 -5.213 -6.822 1.00 86.00 199 ASP A N 1
ATOM 1542 C CA . ASP A 1 199 ? 10.003 -5.352 -5.620 1.00 86.00 199 ASP A CA 1
ATOM 1543 C C . ASP A 1 199 ? 10.606 -6.313 -4.571 1.00 86.00 199 ASP A C 1
ATOM 1545 O O . ASP A 1 199 ? 10.007 -6.539 -3.514 1.00 86.00 199 ASP A O 1
ATOM 1549 N N . LEU A 1 200 ? 11.801 -6.867 -4.823 1.00 84.12 200 LEU A N 1
ATOM 1550 C CA . LEU A 1 200 ? 12.512 -7.696 -3.851 1.00 84.12 200 LEU A CA 1
ATOM 1551 C C . LEU A 1 200 ? 12.859 -6.905 -2.572 1.00 84.12 200 LEU A C 1
ATOM 1553 O O . LEU A 1 200 ? 13.235 -5.727 -2.646 1.00 84.12 200 LEU A O 1
ATOM 1557 N N . PRO A 1 201 ? 12.800 -7.543 -1.385 1.00 81.25 201 PRO A N 1
ATOM 1558 C CA . PRO A 1 201 ? 13.213 -6.925 -0.133 1.00 81.25 201 PRO A CA 1
ATOM 1559 C C . PRO A 1 201 ? 14.678 -6.474 -0.153 1.00 81.25 201 PRO A C 1
ATOM 1561 O O . PRO A 1 201 ? 15.567 -7.199 -0.596 1.00 81.25 201 PRO A O 1
ATOM 1564 N N . SER A 1 202 ? 14.961 -5.324 0.459 1.00 81.56 202 SER A N 1
ATOM 1565 C CA . SER A 1 202 ? 16.292 -4.696 0.430 1.00 81.56 202 SER A CA 1
ATOM 1566 C C . SER A 1 202 ? 17.430 -5.500 1.060 1.00 81.56 202 SER A C 1
ATOM 1568 O O . SER A 1 202 ? 18.595 -5.193 0.841 1.00 81.56 202 SER A O 1
ATOM 1570 N N . HIS A 1 203 ? 17.119 -6.528 1.849 1.00 80.75 203 HIS A N 1
ATOM 1571 C CA . HIS A 1 203 ? 18.111 -7.424 2.445 1.00 80.75 203 HIS A CA 1
ATOM 1572 C C . HIS A 1 203 ? 18.389 -8.677 1.596 1.00 80.75 203 HIS A C 1
ATOM 1574 O O . HIS A 1 203 ? 19.263 -9.466 1.956 1.00 80.75 203 HIS A O 1
ATOM 1580 N N . GLU A 1 204 ? 17.632 -8.888 0.517 1.00 84.12 204 GLU A N 1
ATOM 1581 C CA . GLU A 1 204 ? 17.785 -10.018 -0.404 1.00 84.12 204 GLU A CA 1
ATOM 1582 C C . GLU A 1 204 ? 18.538 -9.628 -1.677 1.00 84.12 204 GLU A C 1
ATOM 1584 O O . GLU A 1 204 ? 19.081 -10.510 -2.335 1.00 84.12 204 GLU A O 1
ATOM 1589 N N . ILE A 1 205 ? 18.634 -8.336 -2.001 1.00 91.50 205 ILE A N 1
ATOM 1590 C CA . ILE A 1 205 ? 19.322 -7.830 -3.192 1.00 91.50 205 ILE A CA 1
ATOM 1591 C C . ILE A 1 205 ? 20.489 -6.906 -2.832 1.00 91.50 205 ILE A C 1
ATOM 1593 O O . ILE A 1 205 ? 20.397 -6.061 -1.945 1.00 91.50 205 ILE A O 1
ATOM 1597 N N . GLN A 1 206 ? 21.597 -7.053 -3.556 1.00 93.19 206 GLN A N 1
ATOM 1598 C CA . GLN A 1 206 ? 22.755 -6.169 -3.487 1.00 93.19 206 GLN A CA 1
ATOM 1599 C C . GLN A 1 206 ? 23.248 -5.860 -4.902 1.00 93.19 206 GLN A C 1
ATOM 1601 O O . GLN A 1 206 ? 23.463 -6.779 -5.691 1.00 93.19 206 GLN A O 1
ATOM 1606 N N . CYS A 1 207 ? 23.457 -4.579 -5.209 1.00 95.06 207 CYS A N 1
ATOM 1607 C CA . CYS A 1 207 ? 24.044 -4.135 -6.473 1.00 95.06 207 CYS A CA 1
ATOM 1608 C C . CYS A 1 207 ? 25.426 -3.520 -6.233 1.00 95.06 207 CYS A C 1
ATOM 1610 O O . CYS A 1 207 ? 25.617 -2.770 -5.274 1.00 95.06 207 CYS A O 1
ATOM 1612 N N . SER A 1 208 ? 26.384 -3.825 -7.105 1.00 95.00 208 SER A N 1
ATOM 1613 C CA . SER A 1 208 ? 27.729 -3.243 -7.075 1.00 95.00 208 SER A CA 1
ATOM 1614 C C . SER A 1 208 ? 28.237 -2.954 -8.482 1.00 95.00 208 SER A C 1
ATOM 1616 O O . SER A 1 208 ? 28.036 -3.772 -9.381 1.00 95.00 208 SER A O 1
ATOM 1618 N N . SER A 1 209 ? 28.938 -1.833 -8.651 1.00 94.06 209 SER A N 1
ATOM 1619 C CA . SER A 1 209 ? 29.681 -1.550 -9.879 1.00 94.06 209 SER A CA 1
ATOM 1620 C C . SER A 1 209 ? 30.862 -2.509 -10.040 1.00 94.06 209 SER A C 1
ATOM 1622 O O . SER A 1 209 ? 31.521 -2.879 -9.065 1.00 94.06 209 SER A O 1
ATOM 1624 N N . MET A 1 210 ? 31.120 -2.908 -11.282 1.00 91.19 210 MET A N 1
ATOM 1625 C CA . MET A 1 210 ? 32.246 -3.746 -11.690 1.00 91.19 210 MET A CA 1
ATOM 1626 C C . MET A 1 210 ? 33.274 -2.986 -12.550 1.00 91.19 210 MET A C 1
ATOM 1628 O O . MET A 1 210 ? 34.286 -3.571 -12.943 1.00 91.19 210 MET A O 1
ATOM 1632 N N . GLY A 1 211 ? 33.029 -1.703 -12.839 1.00 90.56 211 GLY A N 1
ATOM 1633 C CA . GLY A 1 211 ? 33.796 -0.898 -13.792 1.00 90.56 211 GLY A CA 1
ATOM 1634 C C . GLY A 1 211 ? 33.377 -1.104 -15.253 1.00 90.56 211 GLY A C 1
ATOM 1635 O O . GLY A 1 211 ? 32.487 -1.898 -15.561 1.00 90.56 211 GLY A O 1
ATOM 1636 N N . SER A 1 212 ? 34.004 -0.355 -16.160 1.00 90.88 212 SER A N 1
ATOM 1637 C CA . SER A 1 212 ? 33.664 -0.361 -17.587 1.00 90.88 212 SER A CA 1
ATOM 1638 C C . SER A 1 212 ? 34.129 -1.616 -18.319 1.00 90.88 212 SER A C 1
ATOM 1640 O O . SER A 1 212 ? 35.214 -2.134 -18.060 1.00 90.88 212 SER A O 1
ATOM 1642 N N . VAL A 1 213 ? 33.303 -2.079 -19.261 1.00 88.88 213 VAL A N 1
ATOM 1643 C CA . VAL A 1 213 ? 33.641 -3.180 -20.172 1.00 88.88 213 VAL A CA 1
ATOM 1644 C C . VAL A 1 213 ? 34.332 -2.597 -21.404 1.00 88.88 213 VAL A C 1
ATOM 1646 O O . VAL A 1 213 ? 33.697 -1.906 -22.203 1.00 88.88 213 VAL A O 1
ATOM 1649 N N . GLY A 1 214 ? 35.627 -2.864 -21.564 1.00 86.31 214 GLY A N 1
ATOM 1650 C CA . GLY A 1 214 ? 36.434 -2.376 -22.675 1.00 86.31 214 GLY A CA 1
ATOM 1651 C C . GLY A 1 214 ? 36.424 -0.856 -22.788 1.00 86.31 214 GLY A C 1
ATOM 1652 O O . GLY A 1 214 ? 36.734 -0.136 -21.838 1.00 86.31 214 GLY A O 1
ATOM 1653 N N . SER A 1 215 ? 36.063 -0.361 -23.970 1.00 83.75 215 SER A N 1
ATOM 1654 C CA . SER A 1 215 ? 35.989 1.074 -24.266 1.00 83.75 215 SER A CA 1
ATOM 1655 C C . SER A 1 215 ? 34.658 1.734 -23.887 1.00 83.75 215 SER A C 1
ATOM 1657 O O . SER A 1 215 ? 34.523 2.943 -24.098 1.00 83.75 215 SER A O 1
ATOM 1659 N N . SER A 1 216 ? 33.700 0.989 -23.317 1.00 90.25 216 SER A N 1
ATOM 1660 C CA . SER A 1 216 ? 32.390 1.521 -22.916 1.00 90.25 216 SER A CA 1
ATOM 1661 C C . SER A 1 216 ? 32.532 2.650 -21.889 1.00 90.25 216 SER A C 1
ATOM 1663 O O . SER A 1 216 ? 33.406 2.636 -21.018 1.00 90.25 216 SER A O 1
ATOM 1665 N N . ASP A 1 217 ? 31.701 3.679 -22.001 1.00 89.81 217 ASP A N 1
ATOM 1666 C CA . ASP A 1 217 ? 31.554 4.749 -21.011 1.00 89.81 217 ASP A CA 1
ATOM 1667 C C . ASP A 1 217 ? 30.528 4.433 -19.920 1.00 89.81 217 ASP A C 1
ATOM 1669 O O . ASP A 1 217 ? 30.362 5.237 -18.999 1.00 89.81 217 ASP A O 1
ATOM 1673 N N . HIS A 1 218 ? 29.933 3.240 -19.965 1.00 92.50 218 HIS A N 1
ATOM 1674 C CA . HIS A 1 218 ? 29.107 2.690 -18.900 1.00 92.50 218 HIS A CA 1
ATOM 1675 C C . HIS A 1 218 ? 29.907 1.748 -17.996 1.00 92.50 218 HIS A C 1
ATOM 1677 O O . HIS A 1 218 ? 30.914 1.158 -18.399 1.00 92.50 218 HIS A O 1
ATOM 1683 N N . GLU A 1 219 ? 29.446 1.590 -16.761 1.00 93.62 219 GLU A N 1
ATOM 1684 C CA . GLU A 1 219 ? 29.932 0.596 -15.812 1.00 93.62 219 GLU A CA 1
ATOM 1685 C C . GLU A 1 219 ? 29.025 -0.637 -15.830 1.00 93.62 219 GLU A C 1
ATOM 1687 O O . GLU A 1 219 ? 27.799 -0.531 -15.812 1.00 93.62 219 GLU A O 1
ATOM 1692 N N . ALA A 1 220 ? 29.621 -1.829 -15.838 1.00 94.62 220 ALA A N 1
ATOM 1693 C CA . ALA A 1 220 ? 28.870 -3.062 -15.649 1.00 94.62 220 ALA A CA 1
ATOM 1694 C C . ALA A 1 220 ? 28.398 -3.186 -14.196 1.00 94.62 220 ALA A C 1
ATOM 1696 O O . ALA A 1 220 ? 29.109 -2.826 -13.254 1.00 94.62 220 ALA A O 1
ATOM 1697 N N . ILE A 1 221 ? 27.212 -3.755 -14.011 1.00 96.94 221 ILE A N 1
ATOM 1698 C CA . ILE A 1 221 ? 26.570 -3.905 -12.707 1.00 96.94 221 ILE A CA 1
ATOM 1699 C C . ILE A 1 221 ? 26.457 -5.388 -12.374 1.00 96.94 221 ILE A C 1
ATOM 1701 O O . ILE A 1 221 ? 25.943 -6.180 -13.165 1.00 96.94 221 ILE A O 1
ATOM 1705 N N . LEU A 1 222 ? 26.910 -5.754 -11.173 1.00 96.81 222 LEU A N 1
ATOM 1706 C CA . LEU A 1 222 ? 26.642 -7.052 -10.568 1.00 96.81 222 LEU A CA 1
ATOM 1707 C C . LEU A 1 222 ? 25.447 -6.931 -9.628 1.00 96.81 222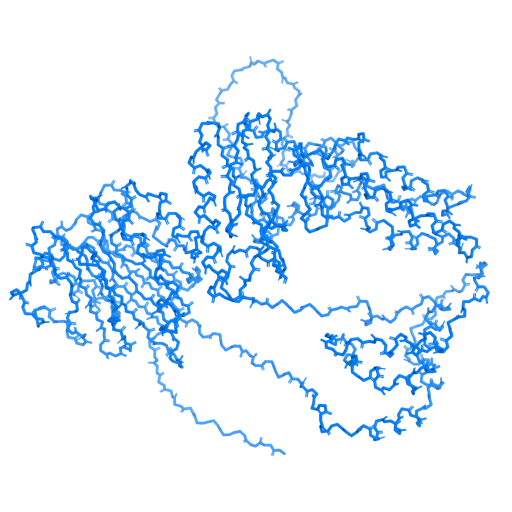 LEU A C 1
ATOM 1709 O O . LEU A 1 222 ? 25.534 -6.275 -8.589 1.00 96.81 222 LEU A O 1
ATOM 1713 N N . THR A 1 223 ? 24.364 -7.624 -9.953 1.00 96.44 223 THR A N 1
ATOM 1714 C CA . THR A 1 223 ? 23.206 -7.798 -9.078 1.00 96.44 223 THR A CA 1
ATOM 1715 C C . THR A 1 223 ? 23.265 -9.172 -8.432 1.00 96.44 223 THR A C 1
ATOM 1717 O O . THR A 1 223 ? 23.200 -10.201 -9.104 1.00 96.44 223 THR A O 1
ATOM 1720 N N . LYS A 1 224 ? 23.381 -9.201 -7.107 1.00 94.56 224 LYS A N 1
ATOM 1721 C CA . LYS A 1 224 ? 23.395 -10.416 -6.298 1.00 94.56 224 LYS A CA 1
ATOM 1722 C C . LYS A 1 224 ? 22.076 -10.549 -5.541 1.00 94.56 224 LYS A C 1
ATOM 1724 O O . LYS A 1 224 ? 21.723 -9.663 -4.770 1.00 94.56 224 LYS A O 1
ATOM 1729 N N . ILE A 1 225 ? 21.396 -11.677 -5.719 1.00 91.75 225 ILE A N 1
ATOM 1730 C CA . ILE A 1 225 ? 20.118 -12.002 -5.081 1.00 91.75 225 ILE A CA 1
ATOM 1731 C C . ILE A 1 225 ? 20.322 -13.214 -4.177 1.00 91.75 225 ILE A C 1
ATOM 1733 O O . ILE A 1 225 ? 20.775 -14.266 -4.625 1.00 91.75 225 ILE A O 1
ATOM 1737 N N . THR A 1 226 ? 20.006 -13.060 -2.897 1.00 85.75 226 THR A N 1
ATOM 1738 C CA . THR A 1 226 ? 20.189 -14.081 -1.864 1.00 85.75 226 THR A CA 1
ATOM 1739 C C . THR A 1 226 ? 18.845 -14.711 -1.536 1.00 85.75 226 THR A C 1
ATOM 1741 O O . THR A 1 226 ? 17.995 -14.075 -0.914 1.00 85.75 226 THR A O 1
ATOM 1744 N N . PHE A 1 227 ? 18.659 -15.986 -1.878 1.00 72.69 227 PHE A N 1
ATOM 1745 C CA . PHE A 1 227 ? 17.447 -16.706 -1.499 1.00 72.69 227 PHE A CA 1
ATOM 1746 C C . PHE A 1 227 ? 17.590 -17.246 -0.081 1.00 72.69 227 PHE A C 1
ATOM 1748 O O . PHE A 1 227 ? 18.146 -18.323 0.155 1.00 72.69 227 PHE A O 1
ATOM 1755 N N . LYS A 1 228 ? 17.052 -16.522 0.901 1.00 56.06 228 LYS A N 1
ATOM 1756 C CA . LYS A 1 228 ? 16.728 -17.158 2.177 1.00 56.06 228 LYS A CA 1
ATOM 1757 C C . LYS A 1 228 ? 15.460 -17.950 1.940 1.00 56.06 228 LYS A C 1
ATOM 1759 O O . LYS A 1 228 ? 14.437 -17.375 1.617 1.00 56.06 228 LYS A O 1
ATOM 1764 N N . ARG A 1 229 ? 15.498 -19.269 2.105 1.00 43.75 229 ARG A N 1
ATOM 1765 C CA . ARG A 1 229 ? 14.262 -20.023 2.316 1.00 43.75 229 ARG A CA 1
ATOM 1766 C C . ARG A 1 229 ? 13.891 -19.786 3.782 1.00 43.75 229 ARG A C 1
ATOM 1768 O O . ARG A 1 229 ? 14.566 -20.376 4.631 1.00 43.75 229 ARG A O 1
ATOM 1775 N N . PRO A 1 230 ? 12.880 -18.966 4.140 1.00 40.31 230 PRO A N 1
ATOM 1776 C CA . PRO A 1 230 ? 12.277 -19.154 5.440 1.00 40.31 230 PRO A CA 1
ATOM 1777 C C . PRO A 1 230 ? 11.624 -20.527 5.326 1.00 40.31 230 PRO A C 1
ATOM 1779 O O . PRO A 1 230 ? 10.679 -20.733 4.563 1.00 40.31 230 PRO A O 1
ATOM 1782 N N . ARG A 1 231 ? 12.153 -21.520 6.039 1.00 38.47 231 ARG A N 1
ATOM 1783 C CA . ARG A 1 231 ? 11.206 -22.484 6.574 1.00 38.47 231 ARG A CA 1
ATOM 1784 C C . ARG A 1 231 ? 10.386 -21.650 7.535 1.00 38.47 231 ARG A C 1
ATOM 1786 O O . ARG A 1 231 ? 10.884 -21.314 8.603 1.00 38.47 231 ARG A O 1
ATOM 1793 N N . ASP A 1 232 ? 9.177 -21.285 7.124 1.00 39.19 232 ASP A N 1
ATOM 1794 C CA . ASP A 1 232 ? 8.145 -21.088 8.121 1.00 39.19 232 ASP A CA 1
ATOM 1795 C C . ASP A 1 232 ? 8.203 -22.359 8.963 1.00 39.19 232 ASP A C 1
ATOM 1797 O O . ASP A 1 232 ? 8.032 -23.470 8.444 1.00 39.19 232 ASP A O 1
ATOM 1801 N N . GLU A 1 233 ? 8.576 -22.220 10.232 1.00 40.72 233 GLU A N 1
ATOM 1802 C CA . GLU A 1 233 ? 8.252 -23.262 11.185 1.00 40.72 233 GLU A CA 1
ATOM 1803 C C . GLU A 1 233 ? 6.752 -23.448 11.023 1.00 40.72 233 GLU A C 1
ATOM 1805 O O . GLU A 1 233 ? 5.975 -22.522 11.262 1.00 40.72 233 GLU A O 1
ATOM 1810 N N . SER A 1 234 ? 6.341 -24.595 10.482 1.00 40.69 234 SER A N 1
ATOM 1811 C CA . SER A 1 234 ? 4.930 -24.907 10.393 1.00 40.69 234 SER A CA 1
ATOM 1812 C C . SER A 1 234 ? 4.444 -24.923 11.828 1.00 40.69 234 SER A C 1
ATOM 1814 O O . SER A 1 234 ? 4.721 -25.878 12.552 1.00 40.69 234 SER A O 1
ATOM 1816 N N . ILE A 1 235 ? 3.782 -23.854 12.257 1.00 48.75 235 ILE A N 1
ATOM 1817 C CA . ILE A 1 235 ? 3.129 -23.847 13.551 1.00 48.75 235 ILE A CA 1
ATOM 1818 C C . ILE A 1 235 ? 1.991 -24.851 13.385 1.00 48.75 235 ILE A C 1
ATOM 1820 O O . ILE A 1 235 ? 1.095 -24.608 12.565 1.00 48.75 235 ILE A O 1
ATOM 1824 N N . PRO A 1 236 ? 2.024 -26.007 14.072 1.00 54.59 236 PRO A N 1
ATOM 1825 C CA . PRO A 1 236 ? 0.901 -26.919 14.028 1.00 54.59 236 PRO A CA 1
ATOM 1826 C C . PRO A 1 236 ? -0.305 -26.154 14.571 1.00 54.59 236 PRO A C 1
ATOM 1828 O O . PRO A 1 236 ? -0.345 -25.766 15.737 1.00 54.59 236 PRO A O 1
ATOM 1831 N N . ARG A 1 237 ? -1.273 -25.873 13.697 1.00 50.78 237 ARG A N 1
ATOM 1832 C CA . ARG A 1 237 ? -2.547 -25.290 14.104 1.00 50.78 237 ARG A CA 1
ATOM 1833 C C . ARG A 1 237 ? -3.531 -26.423 14.328 1.00 50.78 237 ARG A C 1
ATOM 1835 O O . ARG A 1 237 ? -3.793 -27.216 13.425 1.00 50.78 237 ARG A O 1
ATOM 1842 N N . THR A 1 238 ? -4.090 -26.489 15.524 1.00 64.69 238 THR A N 1
ATOM 1843 C CA . THR A 1 238 ? -5.206 -27.386 15.802 1.00 64.69 238 THR A CA 1
ATOM 1844 C C . THR A 1 238 ? -6.449 -26.806 15.137 1.00 64.69 238 THR A C 1
ATOM 1846 O O . THR A 1 238 ? -6.876 -25.699 15.463 1.00 64.69 238 THR A O 1
ATOM 1849 N N . LEU A 1 239 ? -7.006 -27.527 14.166 1.00 63.44 239 LEU A N 1
ATOM 1850 C CA . LEU A 1 239 ? -8.288 -27.195 13.553 1.00 63.44 239 LEU A CA 1
ATOM 1851 C C . LEU A 1 239 ? -9.361 -28.109 14.134 1.00 63.44 239 LEU A C 1
ATOM 1853 O O . LEU A 1 239 ? -9.190 -29.325 14.180 1.00 63.44 239 LEU A O 1
ATOM 1857 N N . TRP A 1 240 ? -10.475 -27.518 14.550 1.00 72.19 240 TRP A N 1
ATOM 1858 C CA . TRP A 1 240 ? -11.645 -28.273 14.973 1.00 72.19 240 TRP A CA 1
ATOM 1859 C C . TRP A 1 240 ? -12.331 -28.884 13.746 1.00 72.19 240 TRP A C 1
ATOM 1861 O O . TRP A 1 240 ? -12.785 -28.157 12.859 1.00 72.19 240 TRP A O 1
ATOM 1871 N N . GLN A 1 241 ? -12.409 -30.215 13.694 1.00 81.69 241 GLN A N 1
ATOM 1872 C CA . GLN A 1 241 ? -13.201 -30.942 12.699 1.00 81.69 241 GLN A CA 1
ATOM 1873 C C . GLN A 1 241 ? -14.664 -30.969 13.147 1.00 81.69 241 GLN A C 1
ATOM 1875 O O . GLN A 1 241 ? -15.104 -31.885 13.834 1.00 81.69 241 GLN A O 1
ATOM 1880 N N . TRP A 1 242 ? -15.404 -29.918 12.802 1.00 83.19 242 TRP A N 1
ATOM 1881 C CA . TRP A 1 242 ? -16.774 -29.719 13.282 1.00 83.19 242 TRP A CA 1
ATOM 1882 C C . TRP A 1 242 ? -17.765 -30.790 12.808 1.00 83.19 242 TRP A C 1
ATOM 1884 O O . TRP A 1 242 ? -18.704 -31.104 13.533 1.00 83.19 242 TRP A O 1
ATOM 1894 N N . GLU A 1 243 ? -17.558 -31.349 11.615 1.00 81.94 243 GLU A N 1
ATOM 1895 C CA . GLU A 1 243 ? -18.431 -32.379 11.029 1.00 81.94 243 GLU A CA 1
ATOM 1896 C C . GLU A 1 243 ? -18.314 -33.723 11.757 1.00 81.94 243 GLU A C 1
ATOM 1898 O O . GLU A 1 243 ? -19.306 -34.425 11.917 1.00 81.94 243 GLU A O 1
ATOM 1903 N N . SER A 1 244 ? -17.125 -34.033 12.277 1.00 83.81 244 SER A N 1
ATOM 1904 C CA . SER A 1 244 ? -16.833 -35.269 13.015 1.00 83.81 244 SER A CA 1
ATOM 1905 C C . SER A 1 244 ? -16.976 -35.112 14.533 1.00 83.81 244 SER A C 1
ATOM 1907 O O . SER A 1 244 ? -16.574 -35.998 15.287 1.00 83.81 244 SER A O 1
ATOM 1909 N N . ALA A 1 245 ? -17.467 -33.965 15.010 1.00 84.38 245 ALA A N 1
ATOM 1910 C CA . ALA A 1 245 ? -17.565 -33.694 16.436 1.00 84.38 245 ALA A CA 1
ATOM 1911 C C . ALA A 1 245 ? -18.712 -34.492 17.077 1.00 84.38 245 ALA A C 1
ATOM 1913 O O . ALA A 1 245 ? -19.851 -34.462 16.609 1.00 84.38 245 ALA A O 1
ATOM 1914 N N . ASP A 1 246 ? -18.424 -35.156 18.198 1.00 89.38 246 ASP A N 1
ATOM 1915 C CA . ASP A 1 246 ? -19.429 -35.855 19.003 1.00 89.38 246 ASP A CA 1
ATOM 1916 C C . ASP A 1 246 ? -20.231 -34.850 19.847 1.00 89.38 246 ASP A C 1
ATOM 1918 O O . ASP A 1 246 ? -19.965 -34.590 21.027 1.00 89.38 246 ASP A O 1
ATOM 1922 N N . TRP A 1 247 ? -21.207 -34.223 19.193 1.00 88.69 247 TRP A N 1
ATOM 1923 C CA . TRP A 1 247 ? -22.056 -33.202 19.799 1.00 88.69 247 TRP A CA 1
ATOM 1924 C C . TRP A 1 247 ? -22.926 -33.746 20.931 1.00 88.69 247 TRP A C 1
ATOM 1926 O O . TRP A 1 247 ? -23.211 -33.005 21.872 1.00 88.69 247 TRP A O 1
ATOM 1936 N N . CYS A 1 248 ? -23.343 -35.011 20.847 1.00 89.56 248 CYS A N 1
ATOM 1937 C CA . CYS A 1 248 ? -24.180 -35.652 21.858 1.00 89.56 248 CYS A CA 1
ATOM 1938 C C . CYS A 1 248 ? -23.402 -35.838 23.158 1.00 89.56 248 CYS A C 1
ATOM 1940 O O . CYS A 1 248 ? -23.877 -35.450 24.222 1.00 89.56 248 CYS A O 1
ATOM 1942 N N . LYS A 1 249 ? -22.166 -36.340 23.079 1.00 89.81 249 LYS A N 1
ATOM 1943 C CA . LYS A 1 249 ? -21.312 -36.487 24.259 1.00 89.81 249 LYS A CA 1
ATOM 1944 C C . LYS A 1 249 ? -20.992 -35.146 24.914 1.00 89.81 249 LYS A C 1
ATOM 1946 O O . LYS A 1 249 ? -21.012 -35.051 26.139 1.00 89.81 249 LYS A O 1
ATOM 1951 N N . LEU A 1 250 ? -20.733 -34.105 24.118 1.00 88.56 250 LEU A N 1
ATOM 1952 C CA . LEU A 1 250 ? -20.501 -32.763 24.652 1.00 88.56 250 LEU A CA 1
ATOM 1953 C C . LEU A 1 250 ? -21.762 -32.190 25.319 1.00 88.56 250 LEU A C 1
ATOM 1955 O O . LEU A 1 250 ? -21.650 -31.640 26.409 1.00 88.56 250 LEU A O 1
ATOM 1959 N N . ARG A 1 251 ? -22.949 -32.369 24.719 1.00 91.31 251 ARG A N 1
ATOM 1960 C CA . ARG A 1 251 ? -24.238 -31.986 25.325 1.00 91.31 251 ARG A CA 1
ATOM 1961 C C . ARG A 1 251 ? -24.429 -32.649 26.684 1.00 91.31 251 ARG A C 1
ATOM 1963 O O . ARG A 1 251 ? -24.575 -31.953 27.681 1.00 91.31 251 ARG A O 1
ATOM 1970 N N . ASN A 1 252 ? -24.317 -33.977 26.716 1.00 89.62 252 ASN A N 1
ATOM 1971 C CA . ASN A 1 252 ? -24.477 -34.769 27.931 1.00 89.62 252 ASN A CA 1
ATOM 1972 C C . ASN A 1 252 ? -23.473 -34.332 29.003 1.00 89.62 252 ASN A C 1
ATOM 1974 O O . ASN A 1 252 ? -23.831 -34.194 30.165 1.00 89.62 252 ASN A O 1
ATOM 1978 N N . SER A 1 253 ? -22.225 -34.051 28.615 1.00 90.69 253 SER A N 1
ATOM 1979 C CA . SER A 1 253 ? -21.217 -33.541 29.544 1.00 90.69 253 SER A CA 1
ATOM 1980 C C . SER A 1 253 ? -21.587 -32.169 30.109 1.00 90.69 253 SER A C 1
ATOM 1982 O O . SER A 1 253 ? -21.380 -31.949 31.297 1.00 90.69 253 SER A O 1
ATOM 1984 N N . LEU A 1 254 ? -22.108 -31.244 29.294 1.00 88.75 254 LEU A N 1
ATOM 1985 C CA . LEU A 1 254 ? -22.520 -29.911 29.753 1.00 88.75 254 LEU A CA 1
ATOM 1986 C C . LEU A 1 254 ? -23.719 -29.986 30.707 1.00 88.75 254 LEU A C 1
ATOM 1988 O O . LEU A 1 254 ? -23.739 -29.261 31.699 1.00 88.75 254 LEU A O 1
ATOM 1992 N N . GLU A 1 255 ? -24.680 -30.865 30.425 1.00 87.50 255 GLU A N 1
ATOM 1993 C CA . GLU A 1 255 ? -25.872 -31.083 31.254 1.00 87.50 255 GLU A CA 1
ATOM 1994 C C . GLU A 1 255 ? -25.545 -31.776 32.583 1.00 87.50 255 GLU A C 1
ATOM 1996 O O . GLU A 1 255 ? -26.112 -31.430 33.615 1.00 87.50 255 GLU A O 1
ATOM 2001 N N . GLN A 1 256 ? -24.604 -32.725 32.576 1.00 87.94 256 GLN A N 1
ATOM 2002 C CA . GLN A 1 256 ? -24.171 -33.462 33.771 1.00 87.94 256 GLN A CA 1
ATOM 2003 C C . GLN A 1 256 ? -23.146 -32.699 34.621 1.00 87.94 256 GLN A C 1
ATOM 2005 O O . GLN A 1 256 ? -22.819 -33.132 35.725 1.00 87.94 256 GLN A O 1
ATOM 2010 N N . THR A 1 257 ? -22.602 -31.586 34.119 1.00 86.12 257 THR A N 1
ATOM 2011 C CA . THR A 1 257 ? -21.638 -30.779 34.873 1.00 86.12 257 THR A CA 1
ATOM 2012 C C . THR A 1 257 ? -22.356 -30.021 35.984 1.00 86.12 257 THR A C 1
ATOM 2014 O O . THR A 1 257 ? -23.241 -29.206 35.724 1.00 86.12 257 THR A O 1
ATOM 2017 N N . ASP A 1 258 ? -21.919 -30.223 37.228 1.00 85.44 258 ASP A N 1
ATOM 2018 C CA . ASP A 1 258 ? -22.340 -29.387 38.349 1.00 85.44 258 ASP A CA 1
ATOM 2019 C C . ASP A 1 258 ? -21.662 -28.011 38.273 1.00 85.44 258 ASP A C 1
ATOM 2021 O O . ASP A 1 258 ? -20.588 -27.754 38.826 1.00 85.44 258 ASP A O 1
ATOM 2025 N N . TRP A 1 259 ? -22.312 -27.106 37.551 1.00 81.75 259 TRP A N 1
ATOM 2026 C CA . TRP A 1 259 ? -21.852 -25.735 37.384 1.00 81.75 259 TRP A CA 1
ATOM 2027 C C . TRP A 1 259 ? -21.843 -24.932 38.684 1.00 81.75 259 TRP A C 1
ATOM 2029 O O . TRP A 1 259 ? -21.119 -23.941 38.763 1.00 81.75 259 TRP A O 1
ATOM 2039 N N . GLU A 1 260 ? -22.626 -25.324 39.691 1.00 78.88 260 GLU A N 1
ATOM 2040 C CA . GLU A 1 260 ? -22.658 -24.618 40.971 1.00 78.88 260 GLU A CA 1
ATOM 2041 C C . GLU A 1 260 ? -21.346 -24.852 41.726 1.00 78.88 260 GLU A C 1
ATOM 2043 O O . GLU A 1 260 ? -20.683 -23.893 42.118 1.00 78.88 260 GLU A O 1
ATOM 2048 N N . SER A 1 261 ? -20.901 -26.110 41.805 1.00 78.62 261 SER A N 1
ATOM 2049 C CA . SER A 1 261 ? -19.594 -26.468 42.368 1.00 78.62 261 SER A CA 1
ATOM 2050 C C . SER A 1 261 ? -18.433 -25.807 41.611 1.00 78.62 261 SER A C 1
ATOM 2052 O O . SER A 1 261 ? -17.551 -25.197 42.219 1.00 78.62 261 SER A O 1
ATOM 2054 N N . VAL A 1 262 ? -18.467 -25.826 40.271 1.00 75.94 262 VAL A N 1
ATOM 2055 C CA . VAL A 1 262 ? -17.415 -25.228 39.423 1.00 75.94 262 VAL A CA 1
ATOM 2056 C C . VAL A 1 262 ? -17.267 -23.719 39.649 1.00 75.94 262 VAL A C 1
ATOM 2058 O O . VAL A 1 262 ? -16.154 -23.192 39.598 1.00 75.94 262 VAL A O 1
ATOM 2061 N N . LEU A 1 263 ? -18.374 -23.010 39.883 1.00 70.00 263 LEU A N 1
ATOM 2062 C CA . LEU A 1 263 ? -18.367 -21.564 40.115 1.00 70.00 263 LEU A CA 1
ATOM 2063 C C . LEU A 1 263 ? -17.996 -21.187 41.560 1.00 70.00 263 LEU A C 1
ATOM 2065 O O . LEU A 1 263 ? -17.600 -20.042 41.790 1.00 70.00 263 LEU A O 1
ATOM 2069 N N . GLN A 1 264 ? -18.102 -22.122 42.511 1.00 68.44 264 GLN A N 1
ATOM 2070 C CA . GLN A 1 264 ? -17.832 -21.905 43.937 1.00 68.44 264 GLN A CA 1
ATOM 2071 C C . GLN A 1 264 ? -16.434 -22.370 44.401 1.00 68.44 264 GLN A C 1
ATOM 2073 O O . GLN A 1 264 ? -16.051 -22.052 45.526 1.00 68.44 264 GLN A O 1
ATOM 2078 N N . ASP A 1 265 ? -15.649 -23.063 43.562 1.00 59.25 265 ASP A N 1
ATOM 2079 C CA . ASP A 1 265 ? -14.314 -23.591 43.909 1.00 59.25 265 ASP A CA 1
ATOM 2080 C C . ASP A 1 265 ? -13.316 -22.488 44.371 1.00 59.25 265 ASP A C 1
ATOM 2082 O O . ASP A 1 265 ? -12.845 -21.677 43.556 1.00 59.25 265 ASP A O 1
ATOM 2086 N N . PRO A 1 266 ? -12.924 -22.463 45.666 1.00 47.91 266 PRO A N 1
ATOM 2087 C CA . PRO A 1 266 ? -12.026 -21.454 46.232 1.00 47.91 266 PRO A CA 1
ATOM 2088 C C . PRO A 1 266 ? -10.577 -21.566 45.744 1.00 47.91 266 PRO A C 1
ATOM 2090 O O . PRO A 1 266 ? -9.844 -20.578 45.787 1.00 47.91 266 PRO A O 1
ATOM 2093 N N . THR A 1 267 ? -10.140 -22.737 45.263 1.00 45.84 267 THR A N 1
ATOM 2094 C CA . THR A 1 267 ? -8.743 -22.977 44.846 1.00 45.84 267 THR A CA 1
ATOM 2095 C C . THR A 1 267 ? -8.371 -22.263 43.542 1.00 45.84 267 THR A C 1
ATOM 2097 O O . THR A 1 267 ? -7.192 -22.129 43.208 1.00 45.84 267 THR A O 1
ATOM 2100 N N . ARG A 1 268 ? -9.369 -21.731 42.823 1.00 51.53 268 ARG A N 1
ATOM 2101 C CA . ARG A 1 268 ? -9.210 -20.932 41.596 1.00 51.53 268 ARG A CA 1
ATOM 2102 C C . ARG A 1 268 ? -9.533 -19.445 41.781 1.00 51.53 268 ARG A C 1
ATOM 2104 O O . ARG A 1 268 ? -9.383 -18.665 40.836 1.00 51.53 268 ARG A O 1
ATOM 2111 N N . ALA A 1 269 ? -9.939 -19.020 42.978 1.00 42.12 269 ALA A N 1
ATOM 2112 C CA . ALA A 1 269 ? -10.262 -17.630 43.282 1.00 42.12 269 ALA A CA 1
ATOM 2113 C C . ALA A 1 269 ? -9.044 -16.894 43.883 1.00 42.12 269 ALA A C 1
ATOM 2115 O O . ALA A 1 269 ? -8.459 -17.362 44.857 1.00 42.12 269 ALA A O 1
ATOM 2116 N N . PRO A 1 270 ? -8.635 -15.718 43.364 1.00 39.06 270 PRO A N 1
ATOM 2117 C CA . PRO A 1 270 ? -7.564 -14.956 43.990 1.00 39.06 270 PRO A CA 1
ATOM 2118 C C . PRO A 1 270 ? -8.033 -14.377 45.330 1.00 39.06 270 PRO A C 1
ATOM 2120 O O . PRO A 1 270 ? -9.124 -13.793 45.421 1.00 39.06 270 PRO A O 1
ATOM 2123 N N . SER A 1 271 ? -7.158 -14.523 46.327 1.00 38.72 271 SER A N 1
ATOM 2124 C CA . SER A 1 271 ? -7.307 -14.124 47.727 1.00 38.72 271 SER A CA 1
ATOM 2125 C C . SER A 1 271 ? -7.930 -12.733 47.927 1.00 38.72 271 SER A C 1
ATOM 2127 O O . SER A 1 271 ? -7.805 -11.801 47.124 1.00 38.72 271 SER A O 1
ATOM 2129 N N . SER A 1 272 ? -8.700 -12.637 49.007 1.00 40.97 272 SER A N 1
ATOM 2130 C CA . SER A 1 272 ? -9.553 -11.517 49.396 1.00 40.97 272 SER A CA 1
ATOM 2131 C C . SER A 1 272 ? -8.788 -10.217 49.670 1.00 40.97 272 SER A C 1
ATOM 2133 O O . SER A 1 272 ? -7.757 -10.214 50.333 1.00 40.97 272 SER A O 1
ATOM 2135 N N . LEU A 1 273 ? -9.371 -9.099 49.232 1.00 35.56 273 LEU A N 1
ATOM 2136 C CA . LEU A 1 273 ? -9.075 -7.735 49.690 1.00 35.56 273 LEU A CA 1
ATOM 2137 C C . LEU A 1 273 ? -10.373 -7.135 50.265 1.00 35.56 273 LEU A C 1
ATOM 2139 O O . LEU A 1 273 ? -11.453 -7.603 49.887 1.00 35.56 273 LEU A O 1
ATOM 2143 N N . PRO A 1 274 ? -10.291 -6.148 51.176 1.00 38.22 274 PRO A N 1
ATOM 2144 C CA . PRO A 1 274 ? -11.371 -5.824 52.100 1.00 38.22 274 PRO A CA 1
ATOM 2145 C C . PRO A 1 274 ? -12.624 -5.309 51.389 1.00 38.22 274 PRO A C 1
ATOM 2147 O O . PRO A 1 274 ? -12.566 -4.511 50.449 1.00 38.22 274 PRO A O 1
ATOM 2150 N N . VAL A 1 275 ? -13.772 -5.771 51.880 1.00 40.16 275 VAL A N 1
ATOM 2151 C CA . VAL A 1 275 ? -15.097 -5.286 51.499 1.00 40.16 275 VAL A CA 1
ATOM 2152 C C . VAL A 1 275 ? -15.268 -3.891 52.096 1.00 40.16 275 VAL A C 1
ATOM 2154 O O . VAL A 1 275 ? -15.421 -3.743 53.303 1.00 40.16 275 VAL A O 1
ATOM 2157 N N . VAL A 1 276 ? -15.244 -2.860 51.253 1.00 38.78 276 VAL A N 1
ATOM 2158 C CA . VAL A 1 276 ? -15.664 -1.514 51.659 1.00 38.78 276 VAL A CA 1
ATOM 2159 C C . VAL A 1 276 ? -17.184 -1.453 51.555 1.00 38.78 276 VAL A C 1
ATOM 2161 O O . VAL A 1 276 ? -17.752 -1.592 50.469 1.00 38.78 276 VAL A O 1
ATOM 2164 N N . ALA A 1 277 ? -17.838 -1.284 52.702 1.00 46.91 277 ALA A N 1
ATOM 2165 C CA . ALA A 1 277 ? -19.268 -1.042 52.800 1.00 46.91 277 ALA A CA 1
ATOM 2166 C C . ALA A 1 277 ? -19.588 0.369 52.275 1.00 46.91 277 ALA A C 1
ATOM 2168 O O . ALA A 1 277 ? -19.169 1.371 52.845 1.00 46.91 277 ALA A O 1
ATOM 2169 N N . GLY A 1 278 ? -20.319 0.441 51.164 1.00 38.62 278 GLY A N 1
ATOM 2170 C CA . GLY A 1 278 ? -20.859 1.674 50.594 1.00 38.62 278 GLY A CA 1
ATOM 2171 C C . GLY A 1 278 ? -21.895 1.327 49.525 1.00 38.62 278 GLY A C 1
ATOM 2172 O O . GLY A 1 278 ? -21.633 0.456 48.696 1.00 38.62 278 GLY A O 1
ATOM 2173 N N . GLY A 1 279 ? -23.080 1.945 49.616 1.00 46.06 279 GLY A N 1
ATOM 2174 C CA . GLY A 1 279 ? -24.344 1.635 48.922 1.00 46.06 279 GLY A CA 1
ATOM 2175 C C . GLY A 1 279 ? -24.246 0.854 47.605 1.00 46.06 279 GLY A C 1
ATOM 2176 O O . GLY A 1 279 ? -23.722 1.341 46.604 1.00 46.06 279 GLY A O 1
ATOM 2177 N N . ARG A 1 280 ? -24.775 -0.376 47.615 1.00 43.53 280 ARG A N 1
ATOM 2178 C CA . ARG A 1 280 ? -24.814 -1.292 46.466 1.00 43.53 280 ARG A CA 1
ATOM 2179 C C . ARG A 1 280 ? -25.974 -0.938 45.526 1.00 43.53 280 ARG A C 1
ATOM 2181 O O . ARG A 1 280 ? -27.056 -0.599 45.989 1.00 43.53 280 ARG A O 1
ATOM 2188 N N . LEU A 1 281 ? -25.779 -1.155 44.222 1.00 43.69 281 LEU A N 1
ATOM 2189 C CA . LEU A 1 281 ? -26.863 -1.615 43.345 1.00 43.69 281 LEU A CA 1
ATOM 2190 C C . LEU A 1 281 ? -27.453 -2.863 44.001 1.00 43.69 281 LEU A C 1
ATOM 2192 O O . LEU A 1 281 ? -26.796 -3.903 44.027 1.00 43.69 281 LEU A O 1
ATOM 2196 N N . THR A 1 282 ? -28.631 -2.745 44.603 1.00 48.91 282 THR A N 1
ATOM 2197 C CA . THR A 1 282 ? -29.250 -3.868 45.316 1.00 48.91 282 THR A CA 1
ATOM 2198 C C . THR A 1 282 ? -29.748 -4.940 44.350 1.00 48.91 282 THR A C 1
ATOM 2200 O O . THR A 1 282 ? -29.805 -6.103 44.733 1.00 48.91 282 THR A O 1
ATOM 2203 N N . SER A 1 283 ? -30.022 -4.597 43.084 1.00 49.19 283 SER A N 1
ATOM 2204 C CA . SER A 1 283 ? -30.304 -5.585 42.040 1.00 49.19 283 SER A CA 1
ATOM 2205 C C . SER A 1 283 ? -29.935 -5.089 40.635 1.00 49.19 283 SER A C 1
ATOM 2207 O O . SER A 1 283 ? -30.329 -4.013 40.197 1.00 49.19 283 SER A O 1
ATOM 2209 N N . PHE A 1 284 ? -29.150 -5.896 39.923 1.00 56.62 284 PHE A N 1
ATOM 2210 C CA . PHE A 1 284 ? -29.046 -5.891 38.465 1.00 56.62 284 PHE A CA 1
ATOM 2211 C C . PHE A 1 284 ? -29.478 -7.291 38.032 1.00 56.62 284 PHE A C 1
ATOM 2213 O O . PHE A 1 284 ? -28.762 -8.263 38.286 1.00 56.62 284 PHE A O 1
ATOM 2220 N N . SER A 1 285 ? -30.679 -7.422 37.469 1.00 63.22 285 SER A N 1
ATOM 2221 C CA . SER A 1 285 ? -31.203 -8.714 37.031 1.00 63.22 285 SER A CA 1
ATOM 2222 C C . SER A 1 285 ? -30.825 -8.947 35.575 1.00 63.22 285 SER A C 1
ATOM 2224 O O . SER A 1 285 ? -31.514 -8.487 34.675 1.00 63.22 285 SER A O 1
ATOM 2226 N N . LEU A 1 286 ? -29.729 -9.673 35.354 1.00 76.44 286 LEU A N 1
ATOM 2227 C CA . LEU A 1 286 ? -29.482 -10.319 34.067 1.00 76.44 286 LEU A CA 1
ATOM 2228 C C . LEU A 1 286 ? -30.395 -11.542 33.982 1.00 76.44 286 LEU A C 1
ATOM 2230 O O . LEU A 1 286 ? -30.270 -12.442 34.822 1.00 76.44 286 LEU A O 1
ATOM 2234 N N . SER A 1 287 ? -31.320 -11.567 33.031 1.00 87.50 287 SER A N 1
ATOM 2235 C CA . SER A 1 287 ? -32.232 -12.696 32.846 1.00 87.50 287 SER A CA 1
ATOM 2236 C C . SER A 1 287 ? -31.592 -13.800 32.002 1.00 87.50 287 SER A C 1
ATOM 2238 O O . SER A 1 287 ? -30.721 -13.553 31.170 1.00 87.50 287 SER A O 1
ATOM 2240 N N . GLU A 1 288 ? -32.039 -15.040 32.202 1.00 89.56 288 GLU A N 1
ATOM 2241 C CA . GLU A 1 288 ? -31.611 -16.157 31.353 1.00 89.56 288 GLU A CA 1
ATOM 2242 C C . GLU A 1 288 ? -32.068 -15.973 29.896 1.00 89.56 288 GLU A C 1
ATOM 2244 O O . GLU A 1 288 ? -31.362 -16.383 28.977 1.00 89.56 288 GLU A O 1
ATOM 2249 N N . ALA A 1 289 ? -33.205 -15.305 29.671 1.00 89.44 289 ALA A N 1
ATOM 2250 C CA . ALA A 1 289 ? -33.700 -14.989 28.332 1.00 89.44 289 ALA A CA 1
ATOM 2251 C C . ALA A 1 289 ? -32.718 -14.089 27.563 1.00 89.44 289 ALA A C 1
ATOM 2253 O O . ALA A 1 289 ? -32.290 -14.447 26.471 1.00 89.44 289 ALA A O 1
ATOM 2254 N N . GLU A 1 290 ? -32.260 -12.989 28.170 1.00 87.44 290 GLU A N 1
ATOM 2255 C CA . GLU A 1 290 ? -31.298 -12.071 27.538 1.00 87.44 290 GLU A CA 1
ATOM 2256 C C . GLU A 1 290 ? -29.967 -12.754 27.193 1.00 87.44 290 GLU A C 1
ATOM 2258 O O . GLU A 1 290 ? -29.368 -12.484 26.146 1.00 87.44 290 GLU A O 1
ATOM 2263 N N . VAL A 1 291 ? -29.491 -13.650 28.065 1.00 89.00 291 VAL A N 1
ATOM 2264 C CA . VAL A 1 291 ? -28.257 -14.413 27.826 1.00 89.00 291 VAL A CA 1
ATOM 2265 C C . VAL A 1 291 ? -28.453 -15.398 26.679 1.00 89.00 291 VAL A C 1
ATOM 2267 O O . VAL A 1 291 ? -27.604 -15.468 25.789 1.00 89.00 291 VAL A O 1
ATOM 2270 N N . ARG A 1 292 ? -29.579 -16.116 26.653 1.00 92.38 292 ARG A N 1
ATOM 2271 C CA . ARG A 1 292 ? -29.915 -17.053 25.577 1.00 92.38 292 ARG A CA 1
ATOM 2272 C C . ARG A 1 292 ? -30.021 -16.353 24.228 1.00 92.38 292 ARG A C 1
ATOM 2274 O O . ARG A 1 292 ? -29.410 -16.809 23.262 1.00 92.38 292 ARG A O 1
ATOM 2281 N N . ASP A 1 293 ? -30.726 -15.228 24.176 1.00 91.38 293 ASP A N 1
ATOM 2282 C CA . ASP A 1 293 ? -30.898 -14.436 22.958 1.00 91.38 293 ASP A CA 1
ATOM 2283 C C . ASP A 1 293 ? -29.540 -13.950 22.445 1.00 91.38 293 ASP A C 1
ATOM 2285 O O . ASP A 1 293 ? -29.212 -14.127 21.268 1.00 91.38 293 ASP A O 1
ATOM 2289 N N . SER A 1 294 ? -28.689 -13.458 23.350 1.00 91.25 294 SER A N 1
ATOM 2290 C CA . SER A 1 294 ? -27.322 -13.037 23.026 1.00 91.25 294 SER A CA 1
ATOM 2291 C C . SER A 1 294 ? -26.469 -14.181 22.467 1.00 91.25 294 SER A C 1
ATOM 2293 O O . SER A 1 294 ? -25.745 -13.979 21.491 1.00 91.25 294 SER A O 1
ATOM 2295 N N . LEU A 1 295 ? -26.561 -15.385 23.046 1.00 90.19 295 LEU A N 1
ATOM 2296 C CA . LEU A 1 295 ? -25.850 -16.576 22.565 1.00 90.19 295 LEU A CA 1
ATOM 2297 C C . LEU A 1 295 ? -26.368 -17.030 21.195 1.00 90.19 295 LEU A C 1
ATOM 2299 O O . LEU A 1 295 ? -25.575 -17.358 20.312 1.00 90.19 295 LEU A O 1
ATOM 2303 N N . SER A 1 296 ? -27.687 -17.012 20.991 1.00 89.31 296 SER A N 1
ATOM 2304 C CA . SER A 1 296 ? -28.330 -17.429 19.738 1.00 89.31 296 SER A CA 1
ATOM 2305 C C . SER A 1 296 ? -28.007 -16.500 18.556 1.00 89.31 296 SER A C 1
ATOM 2307 O O . SER A 1 296 ? -27.933 -16.953 17.408 1.00 89.31 296 SER A O 1
ATOM 2309 N N . ALA A 1 297 ? -27.740 -15.221 18.839 1.00 90.94 297 ALA A N 1
ATOM 2310 C CA . ALA A 1 297 ? -27.386 -14.195 17.862 1.00 90.94 297 ALA A CA 1
ATOM 2311 C C . ALA A 1 297 ? -25.884 -14.156 17.504 1.00 90.94 297 ALA A C 1
ATOM 2313 O O . ALA A 1 297 ? -25.462 -13.332 16.684 1.00 90.94 297 ALA A O 1
ATOM 2314 N N . LEU A 1 298 ? -25.049 -15.021 18.097 1.00 88.38 298 LEU A N 1
ATOM 2315 C CA . LEU A 1 298 ? -23.609 -15.035 17.833 1.00 88.38 298 LEU A CA 1
ATOM 2316 C C . LEU A 1 298 ? -23.285 -15.388 16.373 1.00 88.38 298 LEU A C 1
ATOM 2318 O O . LEU A 1 298 ? -23.810 -16.337 15.792 1.00 88.38 298 LEU A O 1
ATOM 2322 N N . LYS A 1 299 ? -22.337 -14.649 15.785 1.00 87.38 299 LYS A N 1
ATOM 2323 C CA . LYS A 1 299 ? -21.805 -14.932 14.445 1.00 87.38 299 LYS A CA 1
ATOM 2324 C C . LYS A 1 299 ? -20.747 -16.032 14.520 1.00 87.38 299 LYS A C 1
ATOM 2326 O O . LYS A 1 299 ? -19.643 -15.810 15.011 1.00 87.38 299 LYS A O 1
ATOM 2331 N N . GLU A 1 300 ? -21.063 -17.190 13.957 1.00 84.31 300 GLU A N 1
ATOM 2332 C CA . GLU A 1 300 ? -20.230 -18.400 14.002 1.00 84.31 300 GLU A CA 1
ATOM 2333 C C . GLU A 1 300 ? -18.850 -18.269 13.345 1.00 84.31 300 GLU A C 1
ATOM 2335 O O . GLU A 1 300 ? -17.907 -18.932 13.765 1.00 84.31 300 GLU A O 1
ATOM 2340 N N . GLY A 1 301 ? -18.716 -17.420 12.322 1.00 77.19 301 GLY A N 1
ATOM 2341 C CA . GLY A 1 301 ? -17.462 -17.215 11.583 1.00 77.19 301 GLY A CA 1
ATOM 2342 C C . GLY A 1 301 ? -16.447 -16.299 12.275 1.00 77.19 301 GLY A C 1
ATOM 2343 O O . GLY A 1 301 ? -15.464 -15.901 11.654 1.00 77.19 301 GLY A O 1
ATOM 2344 N N . LYS A 1 302 ? -16.692 -15.888 13.525 1.00 80.31 302 LYS A N 1
ATOM 2345 C CA . LYS A 1 302 ? -15.776 -15.011 14.266 1.00 80.31 302 LYS A CA 1
ATOM 2346 C C . LYS A 1 302 ? -14.610 -15.796 14.870 1.00 80.31 302 LYS A C 1
ATOM 2348 O O . LYS A 1 302 ? -14.733 -16.971 15.207 1.00 80.31 302 LYS A O 1
ATOM 2353 N N . ALA A 1 303 ? -13.469 -15.116 14.983 1.00 72.00 303 ALA A N 1
ATOM 2354 C CA . ALA A 1 303 ? -12.253 -15.677 15.553 1.00 72.00 303 ALA A CA 1
ATOM 2355 C C . ALA A 1 303 ? -12.461 -16.091 17.017 1.00 72.00 303 ALA A C 1
ATOM 2357 O O . ALA A 1 303 ? -13.219 -15.461 17.753 1.00 72.00 303 ALA A O 1
ATOM 2358 N N . VAL A 1 304 ? -11.762 -17.151 17.412 1.00 78.69 304 VAL A N 1
ATOM 2359 C CA . VAL A 1 304 ? -11.769 -17.686 18.775 1.00 78.69 304 VAL A CA 1
ATOM 2360 C C . VAL A 1 304 ? -10.859 -16.830 19.657 1.00 78.69 304 VAL A C 1
ATOM 2362 O O . VAL A 1 304 ? -9.767 -16.452 19.223 1.00 78.69 304 VAL A O 1
ATOM 2365 N N . GLY A 1 305 ? -11.302 -16.506 20.873 1.00 73.56 305 GLY A N 1
ATOM 2366 C CA . GLY A 1 305 ? -10.491 -15.764 21.831 1.00 73.56 305 GLY A CA 1
ATOM 2367 C C . GLY A 1 305 ? -9.412 -16.630 22.501 1.00 73.56 305 GLY A C 1
ATOM 2368 O O . GLY A 1 305 ? -9.290 -17.826 22.216 1.00 73.56 305 GLY A O 1
ATOM 2369 N N . PRO A 1 306 ? -8.600 -16.044 23.398 1.00 74.81 306 PRO A N 1
ATOM 2370 C CA . PRO A 1 306 ? -7.545 -16.752 24.134 1.00 74.81 306 PRO A CA 1
ATOM 2371 C C . PRO A 1 306 ? -8.042 -17.948 24.958 1.00 74.81 306 PRO A C 1
ATOM 2373 O O . PRO A 1 306 ? -7.267 -18.840 25.287 1.00 74.81 306 PRO A O 1
ATOM 2376 N N . GLU A 1 307 ? -9.332 -17.972 25.290 1.00 77.00 307 GLU A N 1
ATOM 2377 C CA . GLU A 1 307 ? -10.017 -19.060 25.988 1.00 77.00 307 GLU A CA 1
ATOM 2378 C C . GLU A 1 307 ? -10.272 -20.305 25.126 1.00 77.00 307 GLU A C 1
ATOM 2380 O O . GLU A 1 307 ? -10.636 -21.347 25.663 1.00 77.00 307 GLU A O 1
ATOM 2385 N N . GLY A 1 308 ? -10.107 -20.225 23.801 1.00 79.50 308 GLY A N 1
ATOM 2386 C CA . GLY A 1 308 ? -10.270 -21.381 22.915 1.00 79.50 308 GLY A CA 1
ATOM 2387 C C . GLY A 1 308 ? -11.723 -21.800 22.647 1.00 79.50 308 GLY A C 1
ATOM 2388 O O . GLY A 1 308 ? -11.944 -22.807 21.974 1.00 79.50 308 GLY A O 1
ATOM 2389 N N . VAL A 1 309 ? -12.718 -21.038 23.116 1.00 85.19 309 VAL A N 1
ATOM 2390 C CA . VAL A 1 309 ? -14.145 -21.361 22.962 1.00 85.19 309 VAL A CA 1
ATOM 2391 C C . VAL A 1 309 ? -14.707 -20.730 21.688 1.00 85.19 309 VAL A C 1
ATOM 2393 O O . VAL A 1 309 ? -14.792 -19.512 21.550 1.00 85.19 309 VAL A O 1
ATOM 2396 N N . SER A 1 310 ? -15.111 -21.562 20.726 1.00 86.69 310 SER A N 1
ATOM 2397 C CA . SER A 1 310 ? -15.658 -21.068 19.458 1.00 86.69 310 SER A CA 1
ATOM 2398 C C . SER A 1 310 ? -17.075 -20.496 19.613 1.00 86.69 310 SER A C 1
ATOM 2400 O O . SER A 1 310 ? -17.913 -21.130 20.263 1.00 86.69 310 SER A O 1
ATOM 2402 N N . PRO A 1 311 ? -17.413 -19.391 18.913 1.00 87.25 311 PRO A N 1
ATOM 2403 C CA . PRO A 1 311 ? -18.790 -18.905 18.801 1.00 87.25 311 PRO A CA 1
ATOM 2404 C C . PRO A 1 311 ? -19.778 -19.967 18.296 1.00 87.25 311 PRO A C 1
ATOM 2406 O O . PRO A 1 311 ? -20.945 -19.936 18.675 1.00 87.25 311 PRO A O 1
ATOM 2409 N N . ARG A 1 312 ? -19.312 -20.943 17.497 1.00 88.25 312 ARG A N 1
ATOM 2410 C CA . ARG A 1 312 ? -20.115 -22.099 17.056 1.00 88.25 312 ARG A CA 1
ATOM 2411 C C . ARG A 1 312 ? -20.618 -22.937 18.227 1.00 88.25 312 ARG A C 1
ATOM 2413 O O . ARG A 1 312 ? -21.784 -23.312 18.249 1.00 88.25 312 ARG A O 1
ATOM 2420 N N . VAL A 1 313 ? -19.754 -23.194 19.208 1.00 89.38 313 VAL A N 1
ATOM 2421 C CA . VAL A 1 313 ? -20.099 -23.967 20.411 1.00 89.38 313 VAL A CA 1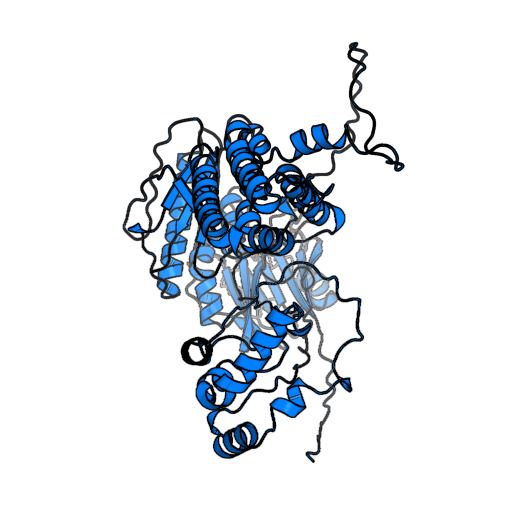
ATOM 2422 C C . VAL A 1 313 ? -21.066 -23.167 21.282 1.00 89.38 313 VAL A C 1
ATOM 2424 O O . VAL A 1 313 ? -22.110 -23.687 21.659 1.00 89.38 313 VAL A O 1
ATOM 2427 N N . LEU A 1 314 ? -20.767 -21.887 21.530 1.00 90.38 314 LEU A N 1
ATOM 2428 C CA . LEU A 1 314 ? -21.609 -21.005 22.350 1.00 90.38 314 LEU A CA 1
ATOM 2429 C C . LEU A 1 314 ? -23.033 -20.866 21.801 1.00 90.38 314 LEU A C 1
ATOM 2431 O O . LEU A 1 314 ? -23.996 -20.880 22.562 1.00 90.38 314 LEU A O 1
ATOM 2435 N N . ARG A 1 315 ? -23.166 -20.756 20.476 1.00 92.12 315 ARG A N 1
ATOM 2436 C CA . ARG A 1 315 ? -24.465 -20.668 19.809 1.00 92.12 315 ARG A CA 1
ATOM 2437 C C . ARG A 1 315 ? -25.214 -22.002 19.842 1.00 92.12 315 ARG A C 1
ATOM 2439 O O . ARG A 1 315 ? -26.396 -22.033 20.182 1.00 92.12 315 ARG A O 1
ATOM 2446 N N . ARG A 1 316 ? -24.526 -23.102 19.504 1.00 90.12 316 ARG A N 1
ATOM 2447 C CA . ARG A 1 316 ? -25.116 -24.449 19.397 1.00 90.12 316 ARG A CA 1
ATOM 2448 C C . ARG A 1 316 ? -25.575 -25.021 20.739 1.00 90.12 316 ARG A C 1
ATOM 2450 O O . ARG A 1 316 ? -26.559 -25.752 20.753 1.00 90.12 316 ARG A O 1
ATOM 2457 N N . PHE A 1 317 ? -24.894 -24.676 21.829 1.00 92.12 317 PHE A N 1
ATOM 2458 C CA . PHE A 1 317 ? -25.253 -25.070 23.197 1.00 92.12 317 PHE A CA 1
ATOM 2459 C C . PHE A 1 317 ? -25.801 -23.899 24.013 1.00 92.12 317 PHE A C 1
ATOM 2461 O O . PHE A 1 317 ? -25.607 -23.815 25.225 1.00 92.12 317 PHE A O 1
ATOM 2468 N N . SER A 1 318 ? -26.448 -22.943 23.340 1.00 91.44 318 SER A N 1
ATOM 2469 C CA . SER A 1 318 ? -27.016 -21.764 23.995 1.00 91.44 318 SER A CA 1
ATOM 2470 C C . SER A 1 318 ? -27.974 -22.152 25.120 1.00 91.44 318 SER A C 1
ATOM 2472 O O . SER A 1 318 ? -27.926 -21.545 26.184 1.00 91.44 318 SER A O 1
ATOM 2474 N N . THR A 1 319 ? -28.781 -23.195 24.933 1.00 89.62 319 THR A N 1
ATOM 2475 C CA . THR A 1 319 ? -29.728 -23.718 25.925 1.00 89.62 319 THR A CA 1
ATOM 2476 C C . THR A 1 319 ? -29.054 -24.202 27.209 1.00 89.62 319 THR A C 1
ATOM 2478 O O . THR A 1 319 ? -29.402 -23.742 28.293 1.00 89.62 319 THR A O 1
ATOM 2481 N N . GLU A 1 320 ? -28.048 -25.060 27.088 1.00 90.69 320 GLU A N 1
ATOM 2482 C CA . GLU A 1 320 ? -27.328 -25.699 28.192 1.00 90.69 320 GLU A CA 1
ATOM 2483 C C . GLU A 1 320 ? -26.414 -24.696 28.903 1.00 90.69 320 GLU A C 1
ATOM 2485 O O . GLU A 1 320 ? -26.261 -24.728 30.122 1.00 90.69 320 GLU A O 1
ATOM 2490 N N . LEU A 1 321 ? -25.829 -23.760 28.148 1.00 90.50 321 LEU A N 1
ATOM 2491 C CA . LEU A 1 321 ? -24.907 -22.752 28.670 1.00 90.50 321 LEU A CA 1
ATOM 2492 C C . LEU A 1 321 ? -25.608 -21.519 29.253 1.00 90.50 321 LEU A C 1
ATOM 2494 O O . LEU A 1 321 ? -24.964 -20.741 29.958 1.00 90.50 321 LEU A O 1
ATOM 2498 N N . THR A 1 322 ? -26.905 -21.321 28.986 1.00 92.31 322 THR A N 1
ATOM 2499 C CA . THR A 1 322 ? -27.647 -20.133 29.442 1.00 92.31 322 THR A CA 1
ATOM 2500 C C . THR A 1 322 ? -27.563 -19.978 30.958 1.00 92.31 322 THR A C 1
ATOM 2502 O O . THR A 1 322 ? -27.144 -18.926 31.444 1.00 92.31 322 THR A O 1
ATOM 2505 N N . SER A 1 323 ? -27.928 -21.017 31.711 1.00 87.62 323 SER A N 1
ATOM 2506 C CA . SER A 1 323 ? -27.944 -20.948 33.174 1.00 87.62 323 SER A CA 1
ATOM 2507 C C . SER A 1 323 ? -26.547 -20.720 33.779 1.00 87.62 323 SER A C 1
ATOM 2509 O O . SER A 1 323 ? -26.377 -19.742 34.518 1.00 87.62 323 SER A O 1
ATOM 2511 N N . PRO A 1 324 ? -25.501 -21.506 33.436 1.00 87.44 324 PRO A N 1
ATOM 2512 C CA . PRO A 1 324 ? -24.170 -21.296 34.005 1.00 87.44 324 PRO A CA 1
ATOM 2513 C C . PRO A 1 324 ? -23.547 -19.953 33.613 1.00 87.44 324 PRO A C 1
ATOM 2515 O O . PRO A 1 324 ? -22.951 -19.290 34.464 1.00 87.44 324 PRO A O 1
ATOM 2518 N N . LEU A 1 325 ? -23.720 -19.490 32.370 1.00 88.19 325 LEU A N 1
ATOM 2519 C CA . LEU A 1 325 ? -23.215 -18.176 31.961 1.00 88.19 325 LEU A CA 1
ATOM 2520 C C . LEU A 1 325 ? -23.968 -17.036 32.647 1.00 88.19 325 LEU A C 1
ATOM 2522 O O . LEU A 1 325 ? -23.346 -16.054 33.045 1.00 88.19 325 LEU A O 1
ATOM 2526 N N . THR A 1 326 ? -25.278 -17.174 32.860 1.00 85.88 326 THR A N 1
ATOM 2527 C CA . THR A 1 326 ? -26.062 -16.190 33.619 1.00 85.88 326 THR A CA 1
ATOM 2528 C C . THR A 1 326 ? -25.543 -16.070 35.051 1.00 85.88 326 THR A C 1
ATOM 2530 O O . THR A 1 326 ? -25.302 -14.957 35.526 1.00 85.88 326 THR A O 1
ATOM 2533 N N . LYS A 1 327 ? -25.302 -17.201 35.730 1.00 82.38 327 LYS A N 1
ATOM 2534 C CA . LYS A 1 327 ? -24.701 -17.227 37.074 1.00 82.38 327 LYS A CA 1
ATOM 2535 C C . LYS A 1 327 ? -23.306 -16.596 37.080 1.00 82.38 327 LYS A C 1
ATOM 2537 O O . LYS A 1 327 ? -23.037 -15.726 37.909 1.00 82.38 327 LYS A O 1
ATOM 2542 N N . LEU A 1 328 ? -22.456 -16.949 36.114 1.00 83.19 328 LEU A N 1
ATOM 2543 C CA . LEU A 1 328 ? -21.114 -16.382 35.962 1.00 83.19 328 LEU A CA 1
ATOM 2544 C C . LEU A 1 328 ? -21.147 -14.861 35.759 1.00 83.19 328 LEU A C 1
ATOM 2546 O O . LEU A 1 328 ? -20.437 -14.132 36.450 1.00 83.19 328 LEU A O 1
ATOM 2550 N N . PHE A 1 329 ? -21.970 -14.355 34.839 1.00 81.25 329 PHE A N 1
ATOM 2551 C CA . PHE A 1 329 ? -22.082 -12.919 34.583 1.00 81.25 329 PHE A CA 1
ATOM 2552 C C . PHE A 1 329 ? -22.619 -12.168 35.802 1.00 81.25 329 PHE A C 1
ATOM 2554 O O . PHE A 1 329 ? -22.076 -11.119 36.154 1.00 81.25 329 PHE A O 1
ATOM 2561 N N . ARG A 1 330 ? -23.622 -12.718 36.502 1.00 77.75 330 ARG A N 1
ATOM 2562 C CA . ARG A 1 330 ? -24.103 -12.154 37.773 1.00 77.75 330 ARG A CA 1
ATOM 2563 C C . ARG A 1 330 ? -22.983 -12.095 38.812 1.00 77.75 330 ARG A C 1
ATOM 2565 O O . ARG A 1 330 ? -22.808 -11.050 39.435 1.00 77.75 330 ARG A O 1
ATOM 2572 N N . ALA A 1 331 ? -22.181 -13.150 38.950 1.00 72.50 331 ALA A N 1
ATOM 2573 C CA . ALA A 1 331 ? -21.034 -13.169 39.856 1.00 72.50 331 ALA A CA 1
ATOM 2574 C C . ALA A 1 331 ? -19.974 -12.116 39.474 1.00 72.50 331 ALA A C 1
ATOM 2576 O O . ALA A 1 331 ? -19.532 -11.346 40.328 1.00 72.50 331 ALA A O 1
ATOM 2577 N N . ILE A 1 332 ? -19.608 -12.009 38.191 1.00 71.62 332 ILE A N 1
ATOM 2578 C CA . ILE A 1 332 ? -18.666 -10.992 37.684 1.00 71.62 332 ILE A CA 1
ATOM 2579 C C . ILE A 1 332 ? -19.146 -9.582 38.038 1.00 71.62 332 ILE A C 1
ATOM 2581 O O . ILE A 1 332 ? -18.352 -8.758 38.501 1.00 71.62 332 ILE A O 1
ATOM 2585 N N . LEU A 1 333 ? -20.438 -9.308 37.844 1.00 71.00 333 LEU A N 1
ATOM 2586 C CA . LEU A 1 333 ? -21.045 -8.007 38.117 1.00 71.00 333 LEU A CA 1
ATOM 2587 C C . LEU A 1 333 ? -21.148 -7.718 39.619 1.00 71.00 333 LEU A C 1
ATOM 2589 O O . LEU A 1 333 ? -20.819 -6.610 40.045 1.00 71.00 333 LEU A O 1
ATOM 2593 N N . HIS A 1 334 ? -21.536 -8.710 40.424 1.00 65.12 334 HIS A N 1
ATOM 2594 C CA . HIS A 1 334 ? -21.658 -8.580 41.876 1.00 65.12 334 HIS A CA 1
ATOM 2595 C C . HIS A 1 334 ? -20.292 -8.362 42.547 1.00 65.12 334 HIS A C 1
ATOM 2597 O O . HIS A 1 334 ? -20.145 -7.494 43.407 1.00 65.12 334 HIS A O 1
ATOM 2603 N N . HIS A 1 335 ? -19.265 -9.098 42.112 1.00 65.44 335 HIS A N 1
ATOM 2604 C CA . HIS A 1 335 ? -17.910 -9.003 42.664 1.00 65.44 335 HIS A CA 1
ATOM 2605 C C . HIS A 1 335 ? -17.024 -7.960 41.966 1.00 65.44 335 HIS A C 1
ATOM 2607 O O . HIS A 1 335 ? -15.928 -7.672 42.448 1.00 65.44 335 HIS A O 1
ATOM 2613 N N . ASN A 1 336 ? -17.468 -7.389 40.840 1.00 60.56 336 ASN A N 1
ATOM 2614 C CA . ASN A 1 336 ? -16.702 -6.473 39.987 1.00 60.56 336 ASN A CA 1
ATOM 2615 C C . ASN A 1 336 ? -15.315 -7.028 39.592 1.00 60.56 336 ASN A C 1
ATOM 2617 O O . ASN A 1 336 ? -14.306 -6.315 39.559 1.00 60.56 336 ASN A O 1
ATOM 2621 N N . ARG A 1 337 ? -15.251 -8.335 39.320 1.00 63.44 337 ARG A N 1
ATOM 2622 C CA . ARG A 1 337 ? -14.020 -9.049 38.961 1.00 63.44 337 ARG A CA 1
ATOM 2623 C C . ARG A 1 337 ? -14.202 -9.726 37.611 1.00 63.44 337 ARG A C 1
ATOM 2625 O O . ARG A 1 337 ? -14.964 -10.670 37.475 1.00 63.44 337 ARG A O 1
ATOM 2632 N N . TRP A 1 338 ? -13.456 -9.243 36.625 1.00 67.88 338 TRP A N 1
ATOM 2633 C CA . TRP A 1 338 ? -13.452 -9.788 35.268 1.00 67.88 338 TRP A CA 1
ATOM 2634 C C . TRP A 1 338 ? -12.340 -10.829 35.105 1.00 67.88 338 TRP A C 1
ATOM 2636 O O . TRP A 1 338 ? -11.212 -10.545 35.540 1.00 67.88 338 TRP A O 1
ATOM 2646 N N . PRO A 1 339 ? -12.600 -11.968 34.434 1.00 71.56 339 PRO A N 1
ATOM 2647 C CA . PRO A 1 339 ? -11.568 -12.942 34.100 1.00 71.56 339 PRO A CA 1
ATOM 2648 C C . PRO A 1 339 ? -10.388 -12.277 33.386 1.00 71.56 339 PRO A C 1
ATOM 2650 O O . PRO A 1 339 ? -10.572 -11.459 32.483 1.00 71.56 339 PRO A O 1
ATOM 2653 N N . ARG A 1 340 ? -9.155 -12.616 33.785 1.00 69.12 340 ARG A N 1
ATOM 2654 C CA . ARG A 1 340 ? -7.944 -12.041 33.169 1.00 69.12 340 ARG A CA 1
ATOM 2655 C C . ARG A 1 340 ? -7.874 -12.342 31.667 1.00 69.12 340 ARG A C 1
ATOM 2657 O O . ARG A 1 340 ? -7.528 -11.446 30.906 1.00 69.12 340 ARG A O 1
ATOM 2664 N N . LEU A 1 341 ? -8.275 -13.548 31.257 1.00 70.75 341 LEU A N 1
ATOM 2665 C CA . LEU A 1 341 ? -8.301 -13.983 29.854 1.00 70.75 341 LEU A CA 1
ATOM 2666 C C . LEU A 1 341 ? -9.198 -13.098 28.974 1.00 70.75 341 LEU A C 1
ATOM 2668 O O . LEU A 1 341 ? -8.820 -12.759 27.858 1.00 70.75 341 LEU A O 1
ATOM 2672 N N . TRP A 1 342 ? -10.331 -12.620 29.494 1.00 72.56 342 TRP A N 1
ATOM 2673 C CA . TRP A 1 342 ? -11.249 -11.753 28.738 1.00 72.56 342 TRP A CA 1
ATOM 2674 C C . TRP A 1 342 ? -10.715 -10.328 28.532 1.00 72.56 342 TRP A C 1
ATOM 2676 O O . TRP A 1 342 ? -11.295 -9.546 27.785 1.00 72.56 342 TRP A O 1
ATOM 2686 N N . LYS A 1 343 ? -9.604 -9.967 29.188 1.00 70.31 343 LYS A N 1
ATOM 2687 C CA . LYS A 1 343 ? -8.897 -8.693 28.975 1.00 70.31 343 LY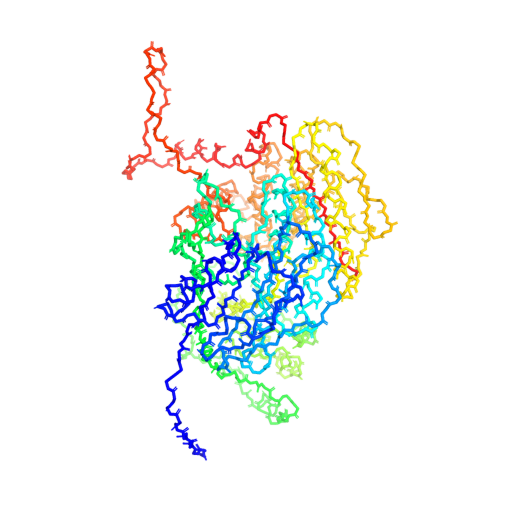S A CA 1
ATOM 2688 C C . LYS A 1 343 ? -7.766 -8.810 27.951 1.00 70.31 343 LYS A C 1
ATOM 2690 O O . LYS A 1 343 ? -7.076 -7.825 27.697 1.00 70.31 343 LYS A O 1
ATOM 2695 N N . THR A 1 344 ? -7.547 -10.002 27.402 1.00 62.56 344 THR A N 1
ATOM 2696 C CA . THR A 1 344 ? -6.494 -10.294 26.426 1.00 62.56 344 THR A CA 1
ATOM 2697 C C . THR A 1 344 ? -7.103 -10.607 25.062 1.00 62.56 344 THR A C 1
ATOM 2699 O O . THR A 1 344 ? -8.223 -11.098 24.980 1.00 62.56 344 THR A O 1
ATOM 2702 N N . SER A 1 345 ? -6.391 -10.292 23.979 1.00 63.62 345 SER A N 1
ATOM 2703 C CA . SER A 1 345 ? -6.823 -10.599 22.609 1.00 63.62 345 SER A CA 1
ATOM 2704 C C . SER A 1 345 ? -5.640 -11.095 21.784 1.00 63.62 345 SER A C 1
ATOM 2706 O O . SER A 1 345 ? -4.512 -10.639 21.978 1.00 63.62 345 SER A O 1
ATOM 2708 N N . HIS A 1 346 ? -5.893 -12.040 20.878 1.00 59.53 346 HIS A N 1
ATOM 2709 C CA . HIS A 1 346 ? -4.904 -12.496 19.907 1.00 59.53 346 HIS A CA 1
ATOM 2710 C C . HIS A 1 346 ? -5.025 -11.646 18.643 1.00 59.53 346 HIS A C 1
ATOM 2712 O O . HIS A 1 346 ? -6.046 -11.676 17.958 1.00 59.53 346 HIS A O 1
ATOM 2718 N N . VAL A 1 347 ? -3.980 -10.880 18.337 1.00 51.00 347 VAL A N 1
ATOM 2719 C CA . VAL A 1 347 ? -3.894 -10.089 17.107 1.00 51.00 347 VAL A CA 1
ATOM 2720 C C . VAL A 1 347 ? -2.972 -10.823 16.146 1.00 51.00 347 VAL A C 1
ATOM 2722 O O . VAL A 1 347 ? -1.771 -10.910 16.388 1.00 51.00 347 VAL A O 1
ATOM 2725 N N . ILE A 1 348 ? -3.537 -11.355 15.063 1.00 47.94 348 ILE A N 1
ATOM 2726 C CA . ILE A 1 348 ? -2.775 -12.019 14.003 1.00 47.94 348 ILE A CA 1
ATOM 2727 C C . ILE A 1 348 ? -2.727 -11.061 12.806 1.00 47.94 348 ILE A C 1
ATOM 2729 O O . ILE A 1 348 ? -3.751 -10.876 12.144 1.00 47.94 348 ILE A O 1
ATOM 2733 N N . PRO A 1 349 ? -1.584 -10.409 12.529 1.00 38.31 349 PRO A N 1
ATOM 2734 C CA . PRO A 1 349 ? -1.445 -9.581 11.341 1.00 38.31 349 PRO A CA 1
ATOM 2735 C C . PRO A 1 349 ? -1.471 -10.474 10.096 1.00 38.31 349 PRO A C 1
ATOM 2737 O O . PRO A 1 349 ? -0.596 -11.314 9.900 1.00 38.31 349 PRO A O 1
ATOM 2740 N N . VAL A 1 350 ? -2.487 -10.295 9.252 1.00 40.75 350 VAL A N 1
ATOM 2741 C CA . VAL A 1 350 ? -2.581 -10.979 7.959 1.00 40.75 350 VAL A CA 1
ATOM 2742 C C . VAL A 1 350 ? -1.938 -10.087 6.908 1.00 40.75 350 VAL A C 1
ATOM 2744 O O . VAL A 1 350 ? -2.461 -9.025 6.573 1.00 40.75 350 VAL A O 1
ATOM 2747 N N . HIS A 1 351 ? -0.789 -10.513 6.393 1.00 40.22 351 HIS A N 1
ATOM 2748 C CA . HIS A 1 351 ? -0.130 -9.836 5.285 1.00 40.22 351 HIS A CA 1
ATOM 2749 C C . HIS A 1 351 ? -0.894 -10.123 3.984 1.00 40.22 351 HIS A C 1
ATOM 2751 O O . HIS A 1 351 ? -0.791 -11.220 3.429 1.00 40.22 351 HIS A O 1
ATOM 2757 N N . LYS A 1 352 ? -1.667 -9.147 3.491 1.00 36.81 352 LYS A N 1
ATOM 2758 C CA . LYS A 1 352 ? -2.209 -9.186 2.126 1.00 36.81 352 LYS A CA 1
ATOM 2759 C C . LYS A 1 352 ? -1.031 -8.985 1.165 1.00 36.81 352 LYS A C 1
ATOM 2761 O O . LYS A 1 352 ? -0.405 -7.930 1.176 1.00 36.81 352 LYS A O 1
ATOM 2766 N N . LYS A 1 353 ? -0.660 -10.020 0.408 1.00 30.75 353 LYS A N 1
ATOM 2767 C CA . LYS A 1 353 ? 0.414 -9.919 -0.593 1.00 30.75 353 LYS A CA 1
ATOM 2768 C C . LYS A 1 353 ? 0.023 -8.898 -1.674 1.00 30.75 353 LYS A C 1
ATOM 2770 O O . LYS A 1 353 ? -1.087 -8.987 -2.183 1.00 30.75 353 LYS A O 1
ATOM 2775 N N . GLY A 1 354 ? 0.950 -8.004 -2.040 1.00 40.25 354 GLY A N 1
ATOM 2776 C CA . GLY A 1 354 ? 0.914 -7.283 -3.321 1.00 40.25 354 GLY A CA 1
ATOM 2777 C C . GLY A 1 354 ? 0.366 -5.849 -3.357 1.00 40.25 354 GLY A C 1
ATOM 2778 O O . GLY A 1 354 ? -0.095 -5.442 -4.412 1.00 40.25 354 GLY A O 1
ATOM 2779 N N . SER A 1 355 ? 0.396 -5.050 -2.282 1.00 32.50 355 SER A N 1
ATOM 2780 C CA . SER A 1 355 ? -0.103 -3.662 -2.374 1.00 32.50 355 SER A CA 1
ATOM 2781 C C . SER A 1 355 ? 0.712 -2.642 -1.569 1.00 32.50 355 SER A C 1
ATOM 2783 O O . SER A 1 355 ? 0.795 -2.737 -0.345 1.00 32.50 355 SER A O 1
ATOM 2785 N N . SER A 1 356 ? 1.246 -1.625 -2.258 1.00 36.47 356 SER A N 1
ATOM 2786 C CA . SER A 1 356 ? 1.765 -0.362 -1.690 1.00 36.47 356 SER A CA 1
ATOM 2787 C C . SER A 1 356 ? 0.673 0.672 -1.401 1.00 36.47 356 SER A C 1
ATOM 2789 O O . SER A 1 356 ? 0.942 1.722 -0.814 1.00 36.47 356 SER A O 1
ATOM 2791 N N . ALA A 1 357 ? -0.579 0.371 -1.744 1.00 35.00 357 ALA A N 1
ATOM 2792 C CA . ALA A 1 357 ? -1.730 1.105 -1.252 1.00 35.00 357 ALA A CA 1
ATOM 2793 C C . ALA A 1 357 ? -1.933 0.812 0.243 1.00 35.00 357 ALA A C 1
ATOM 2795 O O . ALA A 1 357 ? -1.986 -0.344 0.669 1.00 35.00 357 ALA A O 1
ATOM 2796 N N . LYS A 1 358 ? -2.118 1.860 1.057 1.00 37.41 358 LYS A N 1
ATOM 2797 C CA . LYS A 1 358 ? -2.690 1.715 2.405 1.00 37.41 358 LYS A CA 1
ATOM 2798 C C . LYS A 1 358 ? -4.190 1.432 2.259 1.00 37.41 358 LYS A C 1
ATOM 2800 O O . LYS A 1 358 ? -5.013 2.298 2.529 1.00 37.41 358 LYS A O 1
ATOM 2805 N N . ALA A 1 359 ? -4.525 0.240 1.780 1.00 35.75 359 ALA A N 1
ATOM 2806 C CA . ALA A 1 359 ? -5.893 -0.230 1.659 1.00 35.75 359 ALA A CA 1
ATOM 2807 C C . ALA A 1 359 ? -6.349 -0.771 3.021 1.00 35.75 359 ALA A C 1
ATOM 2809 O O . ALA A 1 359 ? -5.858 -1.798 3.500 1.00 35.75 359 ALA A O 1
ATOM 2810 N N . TYR A 1 360 ? -7.282 -0.073 3.666 1.00 39.47 360 TYR A N 1
ATOM 2811 C CA . TYR A 1 360 ? -8.178 -0.746 4.604 1.00 39.47 360 TYR A CA 1
ATOM 2812 C C . TYR A 1 360 ? -9.224 -1.474 3.764 1.00 39.47 360 TYR A C 1
ATOM 2814 O O . TYR A 1 360 ? -9.521 -1.027 2.665 1.00 39.47 360 TYR A O 1
ATOM 2822 N N . ALA A 1 361 ? -9.722 -2.611 4.248 1.00 35.28 361 ALA A N 1
ATOM 2823 C CA . ALA A 1 361 ? -10.428 -3.601 3.433 1.00 35.28 361 ALA A CA 1
ATOM 2824 C C . ALA A 1 361 ? -11.655 -3.094 2.643 1.00 35.28 361 ALA A C 1
ATOM 2826 O O . ALA A 1 361 ? -12.089 -3.844 1.784 1.00 35.28 361 ALA A O 1
ATOM 2827 N N . ASP A 1 362 ? -12.130 -1.864 2.889 1.00 49.66 362 ASP A N 1
ATOM 2828 C CA . ASP A 1 362 ? -13.344 -1.304 2.288 1.00 49.66 362 ASP A CA 1
ATOM 2829 C C . ASP A 1 362 ? -13.154 0.108 1.656 1.00 49.66 362 ASP A C 1
ATOM 2831 O O . ASP A 1 362 ? -14.092 0.625 1.057 1.00 49.66 362 ASP A O 1
ATOM 2835 N N . ASP A 1 363 ? -11.990 0.777 1.800 1.00 55.94 363 ASP A N 1
ATOM 2836 C CA . ASP A 1 363 ? -11.797 2.186 1.380 1.00 55.94 363 ASP A CA 1
ATOM 2837 C C . ASP A 1 363 ? -10.422 2.452 0.729 1.00 55.94 363 ASP A C 1
ATOM 2839 O O . ASP A 1 363 ? -9.377 2.303 1.376 1.00 55.94 363 ASP A O 1
ATOM 2843 N N . VAL A 1 364 ? -10.417 2.967 -0.510 1.00 63.91 364 VAL A N 1
ATOM 2844 C CA . VAL A 1 364 ? -9.207 3.464 -1.198 1.00 63.91 364 VAL A CA 1
ATOM 2845 C C . VAL A 1 364 ? -9.188 4.990 -1.170 1.00 63.91 364 VAL A C 1
ATOM 2847 O O . VAL A 1 364 ? -10.163 5.640 -1.540 1.00 63.91 364 VAL A O 1
ATOM 2850 N N . THR A 1 365 ? -8.073 5.577 -0.724 1.00 69.06 365 THR A N 1
ATOM 2851 C CA . THR A 1 365 ? -7.881 7.035 -0.689 1.00 69.06 365 THR A CA 1
ATOM 2852 C C . THR A 1 365 ? -6.671 7.449 -1.520 1.00 69.06 365 THR A C 1
ATOM 2854 O O . THR A 1 365 ? -5.550 7.035 -1.225 1.00 69.06 365 THR A O 1
ATOM 2857 N N . VAL A 1 366 ? -6.888 8.309 -2.517 1.00 67.50 366 VAL A N 1
ATOM 2858 C CA . VAL A 1 366 ? -5.830 8.916 -3.339 1.00 67.50 366 VAL A CA 1
ATOM 2859 C C . VAL A 1 366 ? -5.656 10.372 -2.932 1.00 67.50 366 VAL A C 1
ATOM 2861 O O . VAL A 1 366 ? -6.635 11.117 -2.864 1.00 67.50 366 VAL A O 1
ATOM 2864 N N . SER A 1 367 ? -4.412 10.791 -2.683 1.00 68.75 367 SER A N 1
ATOM 2865 C CA . SER A 1 367 ? -4.102 12.186 -2.373 1.00 68.75 367 SER A CA 1
ATOM 2866 C C . SER A 1 367 ? -2.902 12.718 -3.137 1.00 68.75 367 SER A C 1
ATOM 2868 O O . SER A 1 367 ? -1.871 12.051 -3.212 1.00 68.75 367 SER A O 1
ATOM 2870 N N . VAL A 1 368 ? -3.018 13.943 -3.650 1.00 65.06 368 VAL A N 1
ATOM 2871 C CA . VAL A 1 368 ? -1.950 14.631 -4.387 1.00 65.06 368 VAL A CA 1
ATOM 2872 C C . VAL A 1 368 ? -1.844 16.075 -3.920 1.00 65.06 368 VAL A C 1
ATOM 2874 O O . VAL A 1 368 ? -2.862 16.735 -3.710 1.00 65.06 368 VAL A O 1
ATOM 2877 N N . SER A 1 369 ? -0.607 16.555 -3.777 1.00 69.75 369 SER A N 1
ATOM 2878 C CA . SER A 1 369 ? -0.306 17.963 -3.547 1.00 69.75 369 SER A CA 1
ATOM 2879 C C . SER A 1 369 ? 0.451 18.593 -4.702 1.00 69.75 369 SER A C 1
ATOM 2881 O O . SER A 1 369 ? 1.355 17.962 -5.245 1.00 69.75 369 SER A O 1
ATOM 2883 N N . PHE A 1 370 ? 0.104 19.833 -5.040 1.00 66.44 370 PHE A N 1
ATOM 2884 C CA . PHE A 1 370 ? 0.681 20.575 -6.162 1.00 66.44 370 PHE A CA 1
ATOM 2885 C C . PHE A 1 370 ? 0.870 22.059 -5.823 1.00 66.44 370 PHE A C 1
ATOM 2887 O O . PHE A 1 370 ? 0.285 22.550 -4.849 1.00 66.44 370 PHE A O 1
ATOM 2894 N N . ALA A 1 371 ? 1.710 22.740 -6.608 1.00 66.06 371 ALA A N 1
ATOM 2895 C CA . ALA A 1 371 ? 1.951 24.177 -6.529 1.00 66.06 371 ALA A CA 1
ATOM 2896 C C . ALA A 1 371 ? 1.028 24.950 -7.500 1.00 66.06 371 ALA A C 1
ATOM 2898 O O . ALA A 1 371 ? 0.534 24.371 -8.469 1.00 66.06 371 ALA A O 1
ATOM 2899 N N . PRO A 1 372 ? 0.751 26.246 -7.264 1.00 60.72 372 PRO A N 1
ATOM 2900 C CA . PRO A 1 372 ? -0.040 27.062 -8.181 1.00 60.72 372 PRO A CA 1
ATOM 2901 C C . PRO A 1 372 ? 0.613 27.105 -9.564 1.00 60.72 372 PRO A C 1
ATOM 2903 O O . PRO A 1 372 ? 1.816 27.334 -9.658 1.00 60.72 372 PRO A O 1
ATOM 2906 N N . GLY A 1 373 ? -0.182 26.911 -10.617 1.00 67.44 373 GLY A N 1
ATOM 2907 C CA . GLY A 1 373 ? 0.297 26.806 -12.002 1.00 67.44 373 GLY A CA 1
ATOM 2908 C C . GLY A 1 373 ? 0.450 25.368 -12.517 1.00 67.44 373 GLY A C 1
ATOM 2909 O O . GLY A 1 373 ? 0.363 25.157 -13.721 1.00 67.44 373 GLY A O 1
ATOM 2910 N N . ASP A 1 374 ? 0.554 24.368 -11.633 1.00 71.38 374 ASP A N 1
ATOM 2911 C CA . ASP A 1 374 ? 0.676 22.945 -12.012 1.00 71.38 374 ASP A CA 1
ATOM 2912 C C . ASP A 1 374 ? -0.676 22.206 -12.058 1.00 71.38 374 ASP A C 1
ATOM 2914 O O . ASP A 1 374 ? -0.745 20.971 -12.037 1.00 71.38 374 ASP A O 1
ATOM 2918 N N . GLU A 1 375 ? -1.780 22.951 -12.082 1.00 71.31 375 GLU A N 1
ATOM 2919 C CA . GLU A 1 375 ? -3.140 22.423 -11.930 1.00 71.31 375 GLU A CA 1
ATOM 2920 C C . GLU A 1 375 ? -3.483 21.434 -13.042 1.00 71.31 375 GLU A C 1
ATOM 2922 O O . GLU A 1 375 ? -3.889 20.308 -12.765 1.00 71.31 375 GLU A O 1
ATOM 2927 N N . THR A 1 376 ? -3.246 21.817 -14.297 1.00 76.00 376 THR A N 1
ATOM 2928 C CA . THR A 1 376 ? -3.555 20.994 -15.473 1.00 76.00 376 THR A CA 1
ATOM 2929 C C . THR A 1 376 ? -2.768 19.684 -15.472 1.00 76.00 376 THR A C 1
ATOM 2931 O O . THR A 1 376 ? -3.336 18.615 -15.700 1.00 76.00 376 THR A O 1
ATOM 2934 N N . SER A 1 377 ? -1.472 19.749 -15.151 1.00 71.31 377 SER A N 1
ATOM 2935 C CA . SER A 1 377 ? -0.605 18.569 -15.041 1.00 71.31 377 SER A CA 1
ATOM 2936 C C . SER A 1 377 ? -1.076 17.636 -13.921 1.00 71.31 377 SER A C 1
ATOM 2938 O O . SER A 1 377 ? -1.164 16.419 -14.092 1.00 71.31 377 SER A O 1
ATOM 2940 N N . THR A 1 378 ? -1.483 18.208 -12.787 1.00 68.75 378 THR A N 1
ATOM 2941 C CA . THR A 1 378 ? -1.970 17.440 -11.639 1.00 68.75 378 THR A CA 1
ATOM 2942 C C . THR A 1 378 ? -3.324 16.787 -11.898 1.00 68.75 378 THR A C 1
ATOM 2944 O O . THR A 1 378 ? -3.520 15.629 -11.530 1.00 68.75 378 THR A O 1
ATOM 2947 N N . ILE A 1 379 ? -4.247 17.498 -12.548 1.00 78.00 379 ILE A N 1
ATOM 2948 C CA . ILE A 1 379 ? -5.546 16.962 -12.969 1.00 78.00 379 ILE A CA 1
ATOM 2949 C C . ILE A 1 379 ? -5.338 15.798 -13.938 1.00 78.00 379 ILE A C 1
ATOM 2951 O O . ILE A 1 379 ? -5.943 14.744 -13.752 1.00 78.00 379 ILE A O 1
ATOM 2955 N N . SER A 1 380 ? -4.442 15.959 -14.918 1.00 72.62 380 SER A N 1
ATOM 2956 C CA . SER A 1 380 ? -4.074 14.888 -15.849 1.00 72.62 380 SER A CA 1
ATOM 2957 C C . SER A 1 380 ? -3.557 13.659 -15.097 1.00 72.62 380 SER A C 1
ATOM 2959 O O . SER A 1 380 ? -4.109 12.572 -15.239 1.00 72.62 380 SER A O 1
ATOM 2961 N N . ARG A 1 381 ? -2.602 13.846 -14.174 1.00 70.25 381 ARG A N 1
ATOM 2962 C CA . ARG A 1 381 ? -2.055 12.761 -13.344 1.00 70.25 381 ARG A CA 1
ATOM 2963 C C . ARG A 1 381 ? -3.119 12.057 -12.503 1.00 70.25 381 ARG A C 1
ATOM 2965 O O . ARG A 1 381 ? -3.096 10.836 -12.380 1.00 70.25 381 ARG A O 1
ATOM 2972 N N . LEU A 1 382 ? -4.033 12.810 -11.897 1.00 72.44 382 LEU A N 1
ATOM 2973 C CA . LEU A 1 382 ? -5.122 12.249 -11.100 1.00 72.44 382 LEU A CA 1
ATOM 2974 C C . LEU A 1 382 ? -6.097 11.444 -11.963 1.00 72.44 382 LEU A C 1
ATOM 2976 O O . LEU A 1 382 ? -6.468 10.347 -11.560 1.00 72.44 382 LEU A O 1
ATOM 2980 N N . ASN A 1 383 ? -6.455 11.934 -13.151 1.00 80.50 383 ASN A N 1
ATOM 2981 C CA . ASN A 1 383 ? -7.279 11.182 -14.099 1.00 80.50 383 ASN A CA 1
ATOM 2982 C C . ASN A 1 383 ? -6.573 9.911 -14.586 1.00 80.50 383 ASN A C 1
ATOM 2984 O O . ASN A 1 383 ? -7.207 8.863 -14.646 1.00 80.50 383 ASN A O 1
ATOM 2988 N N . THR A 1 384 ? -5.260 9.953 -14.837 1.00 70.62 384 THR A N 1
ATOM 2989 C CA . THR A 1 384 ? -4.481 8.742 -15.139 1.00 70.62 384 THR A CA 1
ATOM 2990 C C . THR A 1 384 ? -4.545 7.739 -13.987 1.00 70.62 384 THR A C 1
ATOM 2992 O O . THR A 1 384 ? -4.811 6.567 -14.220 1.00 70.62 384 THR A O 1
ATOM 2995 N N . ILE A 1 385 ? -4.359 8.178 -12.736 1.00 68.00 385 ILE A N 1
ATOM 2996 C CA . ILE A 1 385 ? -4.451 7.292 -11.560 1.00 68.00 385 ILE A CA 1
ATOM 2997 C C . ILE A 1 385 ? -5.855 6.686 -11.430 1.00 68.00 385 ILE A C 1
ATOM 2999 O O . ILE A 1 385 ? -5.983 5.495 -11.160 1.00 68.00 385 ILE A O 1
ATOM 3003 N N . LEU A 1 386 ? -6.904 7.485 -11.621 1.00 75.44 386 LEU A N 1
ATOM 3004 C CA . LEU A 1 386 ? -8.292 7.022 -11.571 1.00 75.44 386 LEU A CA 1
ATOM 3005 C C . LEU A 1 386 ? -8.602 6.012 -12.681 1.00 75.44 386 LEU A C 1
ATOM 3007 O O . LEU A 1 386 ? -9.250 5.006 -12.416 1.00 75.44 386 LEU A O 1
ATOM 3011 N N . HIS A 1 387 ? -8.082 6.228 -13.887 1.00 76.50 387 HIS A N 1
ATOM 3012 C CA . HIS A 1 387 ? -8.214 5.276 -14.986 1.00 76.50 387 HIS A CA 1
ATOM 3013 C C . HIS A 1 387 ? -7.459 3.964 -14.714 1.00 76.50 387 HIS A C 1
ATOM 3015 O O . HIS A 1 387 ? -7.974 2.879 -14.966 1.00 76.50 387 HIS A O 1
ATOM 3021 N N . LEU A 1 388 ? -6.264 4.031 -14.118 1.00 66.50 388 LEU A N 1
ATOM 3022 C CA . LEU A 1 388 ? -5.543 2.831 -13.680 1.00 66.50 388 LEU A CA 1
ATOM 3023 C C . LEU A 1 388 ? -6.311 2.070 -12.590 1.00 66.50 388 LEU A C 1
ATOM 3025 O O . LEU A 1 388 ? -6.317 0.840 -12.593 1.00 66.50 388 LEU A O 1
ATOM 3029 N N . LEU A 1 389 ? -6.980 2.783 -11.677 1.00 69.88 389 LEU A N 1
ATOM 3030 C CA . LEU A 1 389 ? -7.859 2.166 -10.683 1.00 69.88 389 LEU A CA 1
ATOM 3031 C C . LEU A 1 389 ? -9.054 1.478 -11.341 1.00 69.88 389 LEU A C 1
ATOM 3033 O O . LEU A 1 389 ? -9.375 0.366 -10.944 1.00 69.88 389 LEU A O 1
ATOM 3037 N N . GLU A 1 390 ? -9.670 2.085 -12.355 1.00 72.94 390 GLU A N 1
ATOM 3038 C CA . GLU A 1 390 ? -10.753 1.476 -13.136 1.00 72.94 390 GLU A CA 1
ATOM 3039 C C . GLU A 1 390 ? -10.305 0.160 -13.794 1.00 72.94 390 GLU A C 1
ATOM 3041 O O . GLU A 1 390 ? -10.947 -0.873 -13.599 1.00 72.94 390 GLU A O 1
ATOM 3046 N N . ILE A 1 391 ? -9.156 0.162 -14.483 1.00 67.38 391 ILE A N 1
ATOM 3047 C CA . ILE A 1 391 ? -8.568 -1.044 -15.094 1.00 67.38 391 ILE A CA 1
ATOM 3048 C C . ILE A 1 391 ? -8.289 -2.112 -14.029 1.00 67.38 391 ILE A C 1
ATOM 3050 O O . ILE A 1 391 ? -8.601 -3.291 -14.219 1.00 67.38 391 ILE A O 1
ATOM 3054 N N . TRP A 1 392 ? -7.716 -1.711 -12.890 1.00 72.88 392 TRP A N 1
ATOM 3055 C CA . TRP A 1 392 ? -7.479 -2.609 -11.762 1.00 72.88 392 TRP A CA 1
ATOM 3056 C C . TRP A 1 392 ? -8.794 -3.204 -11.239 1.00 72.88 392 TRP A C 1
ATOM 3058 O O . TRP A 1 392 ? -8.878 -4.415 -11.045 1.00 72.88 392 TRP A O 1
ATOM 3068 N N . GLY A 1 393 ? -9.841 -2.393 -11.076 1.00 66.44 393 GLY A N 1
ATOM 3069 C CA . GLY A 1 393 ? -11.147 -2.851 -10.609 1.00 66.44 393 GLY A CA 1
ATOM 3070 C C . GLY A 1 393 ? -11.770 -3.871 -11.554 1.00 66.44 393 GLY A C 1
ATOM 3071 O O . GLY A 1 393 ? -12.123 -4.968 -11.125 1.00 66.44 393 GLY A O 1
ATOM 3072 N N . GLN A 1 394 ? -11.795 -3.574 -12.856 1.00 69.31 394 GLN A N 1
ATOM 3073 C CA . GLN A 1 394 ? -12.274 -4.502 -13.887 1.00 69.31 394 GLN A CA 1
ATOM 3074 C C . GLN A 1 394 ? -11.521 -5.837 -13.842 1.00 69.31 394 GLN A C 1
ATOM 3076 O O . GLN A 1 394 ? -12.129 -6.908 -13.886 1.00 69.31 394 GLN A O 1
ATOM 3081 N N . ARG A 1 395 ? -10.194 -5.782 -13.687 1.00 50.56 395 ARG A N 1
ATOM 3082 C CA . ARG A 1 395 ? -9.331 -6.965 -13.616 1.00 50.56 395 ARG A CA 1
ATOM 3083 C C . ARG A 1 395 ? -9.596 -7.829 -12.383 1.00 50.56 395 ARG A C 1
ATOM 3085 O O . ARG A 1 395 ? -9.564 -9.053 -12.484 1.00 50.56 395 ARG A O 1
ATOM 3092 N N . TRP A 1 396 ? -9.833 -7.209 -11.231 1.00 61.34 396 TRP A N 1
ATOM 3093 C CA . TRP A 1 396 ? -10.045 -7.906 -9.959 1.00 61.34 396 TRP A CA 1
ATOM 3094 C C . TRP A 1 396 ? -11.524 -8.097 -9.606 1.00 61.34 396 TRP A C 1
ATOM 3096 O O . TRP A 1 396 ? -11.831 -8.505 -8.489 1.00 61.34 396 TRP A O 1
ATOM 3106 N N . GLN A 1 397 ? -12.430 -7.844 -10.560 1.00 61.47 397 GLN A N 1
ATOM 3107 C CA . GLN A 1 397 ? -13.885 -7.916 -10.377 1.00 61.47 397 GLN A CA 1
ATOM 3108 C C . GLN A 1 397 ? -14.394 -7.021 -9.232 1.00 61.47 397 GLN A C 1
ATOM 3110 O O . GLN A 1 397 ? -15.382 -7.334 -8.570 1.00 61.47 397 GLN A O 1
ATOM 3115 N N . VAL A 1 398 ? -13.718 -5.894 -9.006 1.00 62.91 398 VAL A N 1
ATOM 3116 C CA . VAL A 1 398 ? -14.133 -4.842 -8.079 1.00 62.91 398 VAL A CA 1
ATOM 3117 C C . VAL A 1 398 ? -14.861 -3.769 -8.879 1.00 62.91 398 VAL A C 1
ATOM 3119 O O . VAL A 1 398 ? -14.277 -3.109 -9.737 1.00 62.91 398 VAL A O 1
ATOM 3122 N N . SER A 1 399 ? -16.146 -3.584 -8.589 1.00 65.75 399 SER A N 1
ATOM 3123 C CA . SER A 1 399 ? -16.931 -2.477 -9.134 1.00 65.75 399 SER A CA 1
ATOM 3124 C C . SER A 1 399 ? -16.821 -1.267 -8.216 1.00 65.75 399 SER A C 1
ATOM 3126 O O . SER A 1 399 ? -17.108 -1.354 -7.017 1.00 65.75 399 SER A O 1
ATOM 3128 N N . PHE A 1 400 ? -16.431 -0.128 -8.780 1.00 72.19 400 PHE A N 1
ATOM 3129 C CA . PHE A 1 400 ? -16.469 1.132 -8.058 1.00 72.19 400 PHE A CA 1
ATOM 3130 C C . PHE A 1 400 ? -17.871 1.729 -8.132 1.00 72.19 400 PHE A C 1
ATOM 3132 O O . PHE A 1 400 ? -18.614 1.539 -9.087 1.00 72.19 400 PHE A O 1
ATOM 3139 N N . ALA A 1 401 ? -18.266 2.443 -7.083 1.00 74.50 401 ALA A N 1
ATOM 3140 C CA . ALA A 1 401 ? -19.499 3.209 -7.093 1.00 74.50 401 ALA A CA 1
ATOM 3141 C C . ALA A 1 401 ? -19.149 4.690 -7.300 1.00 74.50 401 ALA A C 1
ATOM 3143 O O . ALA A 1 401 ? -18.932 5.388 -6.304 1.00 74.50 401 ALA A O 1
ATOM 3144 N N . PRO A 1 402 ? -19.113 5.215 -8.541 1.00 74.12 402 PRO A N 1
ATOM 3145 C CA . PRO A 1 402 ? -18.740 6.609 -8.803 1.00 74.12 402 PRO A CA 1
ATOM 3146 C C . PRO A 1 402 ? -19.595 7.603 -8.005 1.00 74.12 402 PRO A C 1
ATOM 3148 O O . PRO A 1 402 ? -19.081 8.586 -7.483 1.00 74.12 402 PRO A O 1
ATOM 3151 N N . ASN A 1 403 ? -20.874 7.285 -7.785 1.00 73.25 403 ASN A N 1
ATOM 3152 C CA . ASN A 1 403 ? -21.793 8.095 -6.977 1.00 73.25 403 ASN A CA 1
ATOM 3153 C C . ASN A 1 403 ? -21.457 8.112 -5.473 1.00 73.25 403 ASN A C 1
ATOM 3155 O O . ASN A 1 403 ? -21.841 9.039 -4.761 1.00 73.25 403 ASN A O 1
ATOM 3159 N N . LYS A 1 404 ? -20.782 7.074 -4.965 1.00 77.50 404 LYS A N 1
ATOM 3160 C CA . LYS A 1 404 ? -20.277 7.018 -3.585 1.00 77.50 404 LYS A CA 1
ATOM 3161 C C . LYS A 1 404 ? -18.853 7.588 -3.483 1.00 77.50 404 LYS A C 1
ATOM 3163 O O . LYS A 1 404 ? -18.397 7.856 -2.369 1.00 77.50 404 LYS A O 1
ATOM 3168 N N . THR A 1 405 ? -18.161 7.772 -4.610 1.00 82.06 405 THR A N 1
ATOM 3169 C CA . THR A 1 405 ? -16.808 8.327 -4.659 1.00 82.06 405 THR A CA 1
ATOM 3170 C C . THR A 1 405 ? -16.843 9.818 -4.347 1.00 82.06 405 THR A C 1
ATOM 3172 O O . THR A 1 405 ? -17.568 10.591 -4.969 1.00 82.06 405 THR A O 1
ATOM 3175 N N . GLN A 1 406 ? -16.061 10.240 -3.356 1.00 81.56 406 GLN A N 1
ATOM 3176 C CA . GLN A 1 406 ? -16.060 11.622 -2.878 1.00 81.56 406 GLN A CA 1
ATOM 3177 C C . GLN A 1 406 ? -14.745 12.318 -3.211 1.00 81.56 406 GLN A C 1
ATOM 3179 O O . GLN A 1 406 ? -13.670 11.782 -2.944 1.00 81.56 406 GLN A O 1
ATOM 3184 N N . LEU A 1 407 ? -14.856 13.542 -3.726 1.00 85.25 407 LEU A N 1
ATOM 3185 C CA . LEU A 1 407 ? -13.751 14.452 -4.004 1.00 85.25 407 LEU A CA 1
ATOM 3186 C C . LEU A 1 407 ? -13.750 15.589 -2.973 1.00 85.25 407 LEU A C 1
ATOM 3188 O O . LEU A 1 407 ? -14.726 16.325 -2.877 1.00 85.25 407 LEU A O 1
ATOM 3192 N N . LEU A 1 408 ? -12.650 15.774 -2.238 1.00 86.06 408 LEU A N 1
ATOM 3193 C CA . LEU A 1 408 ? -12.396 16.968 -1.423 1.00 86.06 408 LEU A CA 1
ATOM 3194 C C . LEU A 1 408 ? -11.219 17.773 -1.983 1.00 86.06 408 LEU A C 1
ATOM 3196 O O . LEU A 1 408 ? -10.113 17.253 -2.145 1.00 86.06 408 LEU A O 1
ATOM 3200 N N . VAL A 1 409 ? -11.463 19.060 -2.234 1.00 84.06 409 VAL A N 1
ATOM 3201 C CA . VAL A 1 409 ? -10.442 20.019 -2.670 1.00 84.06 409 VAL A CA 1
ATOM 3202 C C . VAL A 1 409 ? -10.101 20.933 -1.503 1.00 84.06 409 VAL A C 1
ATOM 3204 O O . VAL A 1 409 ? -10.941 21.715 -1.062 1.00 84.06 409 VAL A O 1
ATOM 3207 N N . VAL A 1 410 ? -8.862 20.859 -1.018 1.00 83.75 410 VAL A N 1
ATOM 3208 C CA . VAL A 1 410 ? -8.365 21.763 0.025 1.00 83.75 410 VAL A CA 1
ATOM 3209 C C . VAL A 1 410 ? -7.506 22.845 -0.617 1.00 83.75 410 VAL A C 1
ATOM 3211 O O . VAL A 1 410 ? -6.394 22.582 -1.081 1.00 83.75 410 VAL A O 1
ATOM 3214 N N . SER A 1 411 ? -8.024 24.075 -0.641 1.00 79.25 411 SER A N 1
ATOM 3215 C CA . SER A 1 411 ? -7.330 25.233 -1.205 1.00 79.25 411 SER A CA 1
ATOM 3216 C C . SER A 1 411 ? -7.769 26.553 -0.563 1.00 79.25 411 SER A C 1
ATOM 3218 O O . SER A 1 411 ? -8.879 26.688 -0.050 1.00 79.25 411 SER A O 1
ATOM 3220 N N . ARG A 1 412 ? -6.882 27.555 -0.603 1.00 76.38 412 ARG A N 1
ATOM 3221 C CA . ARG A 1 412 ? -7.212 28.954 -0.270 1.00 76.38 412 ARG A CA 1
ATOM 3222 C C . ARG A 1 412 ? -7.756 29.738 -1.467 1.00 76.38 412 ARG A C 1
ATOM 3224 O O . ARG A 1 412 ? -8.277 30.833 -1.281 1.00 76.38 412 ARG A O 1
ATOM 3231 N N . THR A 1 413 ? -7.626 29.186 -2.667 1.00 75.00 413 THR A N 1
ATOM 3232 C CA . THR A 1 413 ? -8.057 29.755 -3.947 1.00 75.00 413 THR A CA 1
ATOM 3233 C C . THR A 1 413 ? -9.086 28.833 -4.599 1.00 75.00 413 THR A C 1
ATOM 3235 O O . THR A 1 413 ? -9.179 27.652 -4.270 1.00 75.00 413 THR A O 1
ATOM 3238 N N . ARG A 1 414 ? -9.920 29.368 -5.495 1.00 74.00 414 ARG A N 1
ATOM 3239 C CA . ARG A 1 414 ? -10.868 28.537 -6.251 1.00 74.00 414 ARG A CA 1
ATOM 3240 C C . ARG A 1 414 ? -10.151 27.908 -7.440 1.00 74.00 414 ARG A C 1
ATOM 3242 O O . ARG A 1 414 ? -9.437 28.613 -8.142 1.00 74.00 414 ARG A O 1
ATOM 3249 N N . HIS A 1 415 ? -10.388 26.620 -7.662 1.00 75.38 415 HIS A N 1
ATOM 3250 C CA . HIS A 1 415 ? -9.884 25.873 -8.813 1.00 75.38 415 HIS A CA 1
ATOM 3251 C C . HIS A 1 415 ? -11.044 25.095 -9.440 1.00 75.38 415 HIS A C 1
ATOM 3253 O O . HIS A 1 415 ? -11.875 24.551 -8.708 1.00 75.38 415 HIS A O 1
ATOM 3259 N N . ASP A 1 416 ? -11.099 25.047 -10.771 1.00 79.06 416 ASP A N 1
ATOM 3260 C CA . ASP A 1 416 ? -12.024 24.178 -11.507 1.00 79.06 416 ASP A CA 1
ATOM 3261 C C . ASP A 1 416 ? -11.349 22.816 -11.710 1.00 79.06 416 ASP A C 1
ATOM 3263 O O . ASP A 1 416 ? -10.534 22.640 -12.614 1.00 79.06 416 ASP A O 1
ATOM 3267 N N . ILE A 1 417 ? -11.618 21.872 -10.804 1.00 80.06 417 ILE A N 1
ATOM 3268 C CA . ILE A 1 417 ? -11.039 20.527 -10.854 1.00 80.06 417 ILE A CA 1
ATOM 3269 C C . ILE A 1 417 ? -12.094 19.557 -11.366 1.00 80.06 417 ILE A C 1
ATOM 3271 O O . ILE A 1 417 ? -13.075 19.277 -10.677 1.00 80.06 417 ILE A O 1
ATOM 3275 N N . ARG A 1 418 ? -11.848 19.011 -12.557 1.00 82.75 418 ARG A N 1
ATOM 3276 C CA . ARG A 1 418 ? -12.717 18.027 -13.205 1.00 82.75 418 ARG A CA 1
ATOM 3277 C C . ARG A 1 418 ? -12.005 16.692 -13.275 1.00 82.75 418 ARG A C 1
ATOM 3279 O O . ARG A 1 418 ? -11.094 16.513 -14.084 1.00 82.75 418 ARG A O 1
ATOM 3286 N N . LEU A 1 419 ? -12.415 15.778 -12.404 1.00 85.06 419 LEU A N 1
ATOM 3287 C CA . LEU A 1 419 ? -11.949 14.401 -12.454 1.00 85.06 419 LEU A CA 1
ATOM 3288 C C . LEU A 1 419 ? -13.026 13.494 -13.031 1.00 85.06 419 LEU A C 1
ATOM 3290 O O . LEU A 1 419 ? -14.211 13.688 -12.754 1.00 85.06 419 LEU A O 1
ATOM 3294 N N . PHE A 1 420 ? -12.594 12.509 -13.804 1.00 84.38 420 PHE A N 1
ATOM 3295 C CA . PHE A 1 420 ? -13.441 11.487 -14.397 1.00 84.38 420 PHE A CA 1
ATOM 3296 C C . PHE A 1 420 ? -13.070 10.126 -13.811 1.00 84.38 420 PHE A C 1
ATOM 3298 O O . PHE A 1 420 ? -11.891 9.784 -13.731 1.00 84.38 420 PHE A O 1
ATOM 3305 N N . PHE A 1 421 ? -14.069 9.372 -13.363 1.00 83.94 421 PHE A N 1
ATOM 3306 C CA . PHE A 1 421 ? -13.879 8.050 -12.786 1.00 83.94 421 PHE A CA 1
ATOM 3307 C C . PHE A 1 421 ? -15.082 7.162 -13.081 1.00 83.94 421 PHE A C 1
ATOM 3309 O O . PHE A 1 421 ? -16.211 7.554 -12.785 1.00 83.94 421 PHE A O 1
ATOM 3316 N N . ASP A 1 422 ? -14.820 5.979 -13.640 1.00 77.81 422 ASP A N 1
ATOM 3317 C CA . ASP A 1 422 ? -15.818 4.927 -13.868 1.00 77.81 422 ASP A CA 1
ATOM 3318 C C . ASP A 1 422 ? -17.086 5.444 -14.579 1.00 77.81 422 ASP A C 1
ATOM 3320 O O . ASP A 1 422 ? -18.214 5.313 -14.106 1.00 77.81 422 ASP A O 1
ATOM 3324 N N . GLY A 1 423 ? -16.891 6.153 -15.697 1.00 81.94 423 GLY A N 1
ATOM 3325 C CA . GLY A 1 423 ? -17.987 6.687 -16.512 1.00 81.94 423 GLY A CA 1
ATOM 3326 C C . GLY A 1 423 ? -18.610 8.005 -16.026 1.00 81.94 423 GLY A C 1
ATOM 3327 O O . GLY A 1 423 ? -19.482 8.538 -16.715 1.00 81.94 423 GLY A O 1
ATOM 3328 N N . ALA A 1 424 ? -18.186 8.562 -14.885 1.00 85.06 424 ALA A N 1
ATOM 3329 C CA . ALA A 1 424 ? -18.801 9.753 -14.294 1.00 85.06 424 ALA A CA 1
ATOM 3330 C C . ALA A 1 424 ? -17.795 10.847 -13.903 1.00 85.06 424 ALA A C 1
ATOM 3332 O O . ALA A 1 424 ? -16.657 10.586 -13.513 1.00 85.06 424 ALA A O 1
ATOM 3333 N N . PHE A 1 425 ? -18.244 12.105 -13.945 1.00 86.81 425 PHE A N 1
ATOM 3334 C CA . PHE A 1 425 ? -17.491 13.222 -13.376 1.00 86.81 425 PHE A CA 1
ATOM 3335 C C . PHE A 1 425 ? -17.676 13.288 -11.860 1.00 86.81 425 PHE A C 1
ATOM 3337 O O . PHE A 1 425 ? -18.802 13.301 -11.359 1.00 86.81 425 PHE A O 1
ATOM 3344 N N . LEU A 1 426 ? -16.570 13.394 -11.126 1.00 86.81 426 LEU A N 1
ATOM 3345 C CA . LEU A 1 426 ? -16.592 13.537 -9.673 1.00 86.81 426 LEU A CA 1
ATOM 3346 C C . LEU A 1 426 ? -16.880 14.987 -9.277 1.00 86.81 426 LEU A C 1
ATOM 3348 O O . LEU A 1 426 ? -16.152 15.908 -9.652 1.00 86.81 426 LEU A O 1
ATOM 3352 N N . THR A 1 427 ? -17.912 15.192 -8.460 1.00 82.12 427 THR A N 1
ATOM 3353 C CA . THR A 1 427 ? -18.267 16.514 -7.931 1.00 82.12 427 THR A CA 1
ATOM 3354 C C . THR A 1 427 ? -17.526 16.817 -6.626 1.00 82.12 427 THR A C 1
ATOM 3356 O O . THR A 1 427 ? -17.582 15.999 -5.700 1.00 82.12 427 THR A O 1
ATOM 3359 N N . PRO A 1 428 ? -16.897 17.999 -6.483 1.00 85.88 428 PRO A N 1
ATOM 3360 C CA . PRO A 1 428 ? -16.316 18.416 -5.215 1.00 85.88 428 PRO A CA 1
ATOM 3361 C C . PRO A 1 428 ? -17.332 18.531 -4.080 1.00 85.88 428 PRO A C 1
ATOM 3363 O O . PRO A 1 428 ? -18.323 19.254 -4.167 1.00 85.88 428 PRO A O 1
ATOM 3366 N N . SER A 1 429 ? -17.035 17.848 -2.979 1.00 87.75 429 SER A N 1
ATOM 3367 C CA . SER A 1 429 ? -17.725 17.945 -1.699 1.00 87.75 429 SER A CA 1
ATOM 3368 C C . SER A 1 429 ? -16.986 18.903 -0.765 1.00 87.75 429 SER A C 1
ATOM 3370 O O . SER A 1 429 ? -15.764 19.038 -0.819 1.00 87.75 429 SER A O 1
ATOM 3372 N N . ARG A 1 430 ? -17.730 19.549 0.140 1.00 88.81 430 ARG A N 1
ATOM 3373 C CA . ARG A 1 430 ? -17.153 20.376 1.216 1.00 88.81 430 ARG A CA 1
ATOM 3374 C C . ARG A 1 430 ? -16.683 19.568 2.416 1.00 88.81 430 ARG A C 1
ATOM 3376 O O . ARG A 1 430 ? -15.943 20.092 3.243 1.00 88.81 430 ARG A O 1
ATOM 3383 N N . GLU A 1 431 ? -17.139 18.325 2.524 1.00 90.00 431 GLU A N 1
ATOM 3384 C CA . GLU A 1 431 ? -16.812 17.423 3.619 1.00 90.00 431 GLU A CA 1
ATOM 3385 C C . GLU A 1 431 ? -16.482 16.030 3.083 1.00 90.00 431 GLU A C 1
ATOM 3387 O O . GLU A 1 431 ? -17.140 15.526 2.170 1.00 90.00 431 GLU A O 1
ATOM 3392 N N . LEU A 1 432 ? -15.483 15.391 3.684 1.00 86.69 432 LEU A N 1
ATOM 3393 C CA . LEU A 1 432 ? -15.062 14.032 3.368 1.00 86.69 432 LEU A CA 1
ATOM 3394 C C . LEU A 1 432 ? -14.846 13.247 4.654 1.00 86.69 432 LEU A C 1
ATOM 3396 O O . LEU A 1 432 ? -14.148 13.703 5.560 1.00 86.69 432 LEU A O 1
ATOM 3400 N N . LYS A 1 433 ? -15.421 12.047 4.738 1.00 84.25 433 LYS A N 1
ATOM 3401 C CA . LYS A 1 433 ? -15.254 11.170 5.900 1.00 84.25 433 LYS A CA 1
ATOM 3402 C C . LYS A 1 433 ? -14.249 10.062 5.598 1.00 84.25 433 LYS A C 1
ATOM 3404 O O . LYS A 1 433 ? -14.506 9.233 4.730 1.00 84.25 433 LYS A O 1
ATOM 3409 N N . ILE A 1 434 ? -13.159 10.019 6.362 1.00 78.56 434 ILE A N 1
ATOM 3410 C CA . ILE A 1 434 ? -12.095 9.009 6.270 1.00 78.56 434 ILE A CA 1
ATOM 3411 C C . ILE A 1 434 ? -11.925 8.367 7.647 1.00 78.56 434 ILE A C 1
ATOM 3413 O O . ILE A 1 434 ? -11.679 9.071 8.625 1.00 78.56 434 ILE A O 1
ATOM 3417 N N . LEU A 1 435 ? -12.076 7.039 7.742 1.00 78.94 435 LEU A N 1
ATOM 3418 C CA . LEU A 1 435 ? -11.869 6.265 8.982 1.00 78.94 435 LEU A CA 1
ATOM 3419 C C . LEU A 1 435 ? -12.567 6.880 10.216 1.00 78.94 435 LEU A C 1
ATOM 3421 O O . LEU A 1 435 ? -11.999 6.989 11.298 1.00 78.94 435 LEU A O 1
ATOM 3425 N N . GLY A 1 436 ? -13.806 7.349 10.043 1.00 82.62 436 GLY A N 1
ATOM 3426 C CA . GLY A 1 436 ? -14.592 7.958 11.123 1.00 82.62 436 GLY A CA 1
ATOM 3427 C C . GLY A 1 436 ? -14.299 9.437 11.417 1.00 82.62 436 GLY A C 1
ATOM 3428 O O . GLY A 1 436 ? -15.030 10.031 12.210 1.00 82.62 436 GLY A O 1
ATOM 3429 N N . VAL A 1 437 ? -13.310 10.052 10.763 1.00 87.44 437 VAL A N 1
ATOM 3430 C CA . VAL A 1 437 ? -12.975 11.481 10.885 1.00 87.44 437 VAL A CA 1
ATOM 3431 C C . VAL A 1 437 ? -13.533 12.259 9.696 1.00 87.44 437 VAL A C 1
ATOM 3433 O O . VAL A 1 437 ? -13.380 11.834 8.555 1.00 87.44 437 VAL A O 1
ATOM 3436 N N . THR A 1 438 ? -14.180 13.397 9.957 1.00 90.94 438 THR A N 1
ATOM 3437 C CA . THR A 1 438 ? -14.706 14.282 8.904 1.00 90.94 438 THR A CA 1
ATOM 3438 C C . THR A 1 438 ? -13.737 15.438 8.663 1.00 90.94 438 THR A C 1
ATOM 3440 O O . THR A 1 438 ? -13.436 16.200 9.581 1.00 90.94 438 THR A O 1
ATOM 3443 N N . TYR A 1 439 ? -13.274 15.573 7.428 1.00 89.44 439 TYR A N 1
ATOM 3444 C CA . TYR A 1 439 ? -12.405 16.639 6.945 1.00 89.44 439 TYR A CA 1
ATOM 3445 C C . TYR A 1 439 ? -13.253 17.641 6.166 1.00 89.44 439 TYR A C 1
ATOM 3447 O O . TYR A 1 439 ? -13.967 17.242 5.251 1.00 89.44 439 TYR A O 1
ATOM 3455 N N . ASP A 1 440 ? -13.191 18.919 6.525 1.00 90.38 440 ASP A N 1
ATOM 3456 C CA . ASP A 1 440 ? -13.778 20.007 5.740 1.00 90.38 440 ASP A CA 1
ATOM 3457 C C . ASP A 1 440 ? -12.756 20.609 4.765 1.00 90.38 440 ASP A C 1
ATOM 3459 O O . ASP A 1 440 ? -11.546 20.520 4.985 1.00 90.38 440 ASP A O 1
ATOM 3463 N N . ASP A 1 441 ? -13.246 21.273 3.720 1.00 85.69 441 ASP A N 1
ATOM 3464 C CA . ASP A 1 441 ? -12.460 21.961 2.679 1.00 85.69 441 ASP A CA 1
ATOM 3465 C C . ASP A 1 441 ? -11.451 22.994 3.219 1.00 85.69 441 ASP A C 1
ATOM 3467 O O . ASP A 1 441 ? -10.474 23.341 2.553 1.00 85.69 441 ASP A O 1
ATOM 3471 N N . LYS A 1 442 ? -11.651 23.459 4.456 1.00 85.88 442 LYS A N 1
ATOM 3472 C CA . LYS A 1 442 ? -10.778 24.405 5.168 1.00 85.88 442 LYS A CA 1
ATOM 3473 C C . LYS A 1 442 ? -9.935 23.764 6.270 1.00 85.88 442 LYS A C 1
ATOM 3475 O O . LYS A 1 442 ? -9.226 24.486 6.978 1.00 85.88 442 LYS A O 1
ATOM 3480 N N . LEU A 1 443 ? -10.026 22.443 6.447 1.00 85.69 443 LEU A N 1
ATOM 3481 C CA . LEU A 1 443 ? -9.354 21.673 7.499 1.00 85.69 443 LEU A CA 1
ATOM 3482 C C . LEU A 1 443 ? -9.530 22.291 8.900 1.00 85.69 443 LEU A C 1
ATOM 3484 O O . LEU A 1 443 ? -8.615 22.306 9.726 1.00 85.69 443 LEU A O 1
ATOM 3488 N N . THR A 1 444 ? -10.710 22.853 9.174 1.00 88.69 444 THR A N 1
ATOM 3489 C CA . THR A 1 444 ? -11.050 23.427 10.483 1.00 88.69 444 THR A CA 1
ATOM 3490 C C . THR A 1 444 ? -11.474 22.370 11.495 1.00 88.69 444 THR A C 1
ATOM 3492 O O . THR A 1 444 ? -11.490 22.653 12.699 1.00 88.69 444 THR A O 1
ATOM 3495 N N . PHE A 1 445 ? -11.873 21.191 11.008 1.00 92.38 445 PHE A N 1
ATOM 3496 C CA . PHE A 1 445 ? -12.481 20.078 11.735 1.00 92.38 445 PHE A CA 1
ATOM 3497 C C . PHE A 1 445 ? -13.718 20.473 12.551 1.00 92.38 445 PHE A C 1
ATOM 3499 O O . PHE A 1 445 ? -14.168 19.722 13.420 1.00 92.38 445 PHE A O 1
ATOM 3506 N N . LYS A 1 446 ? -14.310 21.645 12.277 1.00 94.06 446 LYS A N 1
ATOM 3507 C CA . LYS A 1 446 ? -15.488 22.138 12.996 1.00 94.06 446 LYS A CA 1
ATOM 3508 C C . LYS A 1 446 ? -16.672 21.172 12.875 1.00 94.06 446 LYS A C 1
ATOM 3510 O O . LYS A 1 446 ? -17.232 20.845 13.924 1.00 94.06 446 LYS A O 1
ATOM 3515 N N . PRO A 1 447 ? -17.051 20.678 11.675 1.00 95.06 447 PRO A N 1
ATOM 3516 C CA . PRO A 1 447 ? -18.172 19.746 11.550 1.00 95.06 447 PRO A CA 1
ATOM 3517 C C . PRO A 1 447 ? -17.931 18.457 12.343 1.00 95.06 447 PRO A C 1
ATOM 3519 O O . PRO A 1 447 ? -18.803 18.016 13.093 1.00 95.06 447 PRO A O 1
ATOM 3522 N N . HIS A 1 448 ? -16.710 17.916 12.271 1.00 94.94 448 HIS A N 1
ATOM 3523 C CA . HIS A 1 448 ? -16.319 16.712 13.000 1.00 94.94 448 HIS A CA 1
ATOM 3524 C C . HIS A 1 448 ? -16.435 16.878 14.518 1.00 94.94 448 HIS A C 1
ATOM 3526 O O . HIS A 1 448 ? -17.106 16.086 15.177 1.00 94.94 448 HIS A O 1
ATOM 3532 N N . ILE A 1 449 ? -15.826 17.929 15.074 1.00 95.44 449 ILE A N 1
ATOM 3533 C CA . ILE A 1 449 ? -15.810 18.180 16.521 1.00 95.44 449 ILE A CA 1
ATOM 3534 C C . ILE A 1 449 ? -17.226 18.436 17.045 1.00 95.44 449 ILE A C 1
ATOM 3536 O O . ILE A 1 449 ? -17.592 17.936 18.109 1.00 95.44 449 ILE A O 1
ATOM 3540 N N . MET A 1 450 ? -18.049 19.173 16.294 1.00 95.31 450 MET A N 1
ATOM 3541 C CA . MET A 1 450 ? -19.446 19.409 16.662 1.00 95.31 450 MET A CA 1
ATOM 3542 C C . MET A 1 450 ? -20.262 18.115 16.664 1.00 95.31 450 MET A C 1
ATOM 3544 O O . MET A 1 450 ? -21.044 17.891 17.590 1.00 95.31 450 MET A O 1
ATOM 3548 N N . GLN A 1 451 ? -20.066 17.245 15.671 1.00 94.75 451 GLN A N 1
ATOM 3549 C CA . GLN A 1 451 ? -20.731 15.946 15.628 1.00 94.75 451 GLN A CA 1
ATOM 3550 C C . GLN A 1 451 ? -20.276 15.043 16.779 1.00 94.75 451 GLN A C 1
ATOM 3552 O O . GLN A 1 451 ? -21.106 14.424 17.444 1.00 94.75 451 GLN A O 1
ATOM 3557 N N . LEU A 1 452 ? -18.976 15.023 17.066 1.00 94.19 452 LEU A N 1
ATOM 3558 C CA . LEU A 1 452 ? -18.404 14.271 18.176 1.00 94.19 452 LEU A CA 1
ATOM 3559 C C . LEU A 1 452 ? -18.982 14.728 19.524 1.00 94.19 452 LEU A C 1
ATOM 3561 O O . LEU A 1 452 ? -19.427 13.904 20.324 1.00 94.19 452 LEU A O 1
ATOM 3565 N N . ALA A 1 453 ? -19.057 16.045 19.743 1.00 94.75 453 ALA A N 1
ATOM 3566 C CA . ALA A 1 453 ? -19.657 16.631 20.936 1.00 94.75 453 ALA A CA 1
ATOM 3567 C C . ALA A 1 453 ? -21.140 16.266 21.088 1.00 94.75 453 ALA A C 1
ATOM 3569 O O . ALA A 1 453 ? -21.577 15.947 22.192 1.00 94.75 453 ALA A O 1
ATOM 3570 N N . ARG A 1 454 ? -21.914 16.304 19.993 1.00 94.50 454 ARG A N 1
ATOM 3571 C CA . ARG A 1 454 ? -23.339 15.934 19.987 1.00 94.50 454 ARG A CA 1
ATOM 3572 C C . ARG A 1 454 ? -23.539 14.473 20.369 1.00 94.50 454 ARG A C 1
ATOM 3574 O O . ARG A 1 454 ? -24.325 14.193 21.273 1.00 94.50 454 ARG A O 1
ATOM 3581 N N . THR A 1 455 ? -22.798 13.561 19.741 1.00 93.00 455 THR A N 1
ATOM 3582 C CA . THR A 1 455 ? -22.857 12.127 20.054 1.00 93.00 455 THR A CA 1
ATOM 3583 C C . THR A 1 455 ? -22.510 11.876 21.520 1.00 93.00 455 THR A C 1
ATOM 3585 O O . THR A 1 455 ? -23.284 11.242 22.239 1.00 93.00 455 THR A O 1
ATOM 3588 N N . ALA A 1 456 ? -21.403 12.448 22.001 1.00 94.19 456 ALA A N 1
ATOM 3589 C CA . ALA A 1 456 ? -20.981 12.305 23.391 1.00 94.19 456 ALA A CA 1
ATOM 3590 C C . ALA A 1 456 ? -21.994 12.914 24.378 1.00 94.19 456 ALA A C 1
ATOM 3592 O O . ALA A 1 456 ? -22.254 12.337 25.432 1.00 94.19 456 ALA A O 1
ATOM 3593 N N . ALA A 1 457 ? -22.619 14.046 24.040 1.00 92.06 457 ALA A N 1
ATOM 3594 C CA . ALA A 1 457 ? -23.670 14.651 24.856 1.00 92.06 457 ALA A CA 1
ATOM 3595 C C . ALA A 1 457 ? -24.932 13.774 24.936 1.00 92.06 457 ALA A C 1
ATOM 3597 O O . ALA A 1 457 ? -25.535 13.688 26.006 1.00 92.06 457 ALA A O 1
ATOM 3598 N N . GLY A 1 458 ? -25.313 13.095 23.849 1.00 91.56 458 GLY A N 1
ATOM 3599 C CA . GLY A 1 458 ? -26.421 12.133 23.839 1.00 91.56 458 GLY A CA 1
ATOM 3600 C C . GLY A 1 458 ? -26.137 10.891 24.692 1.00 91.56 458 GLY A C 1
ATOM 3601 O O . GLY A 1 458 ? -26.976 10.471 25.496 1.00 91.56 458 GLY A O 1
ATOM 3602 N N . GLN A 1 459 ? -24.920 10.347 24.600 1.00 92.69 459 GLN A N 1
ATOM 3603 C CA . GLN A 1 459 ? -24.472 9.262 25.481 1.00 92.69 459 GLN A CA 1
ATOM 3604 C C . GLN A 1 459 ? -24.461 9.711 26.949 1.00 92.69 459 GLN A C 1
ATOM 3606 O O . GLN A 1 459 ? -24.904 8.984 27.837 1.00 92.69 459 GLN A O 1
ATOM 3611 N N . LEU A 1 460 ? -24.027 10.945 27.208 1.00 92.69 460 LEU A N 1
ATOM 3612 C CA . LEU A 1 460 ? -24.005 11.513 28.548 1.00 92.69 460 LEU A CA 1
ATOM 3613 C C . LEU A 1 460 ? -25.408 11.749 29.118 1.00 92.69 460 LEU A C 1
ATOM 3615 O O . LEU A 1 460 ? -25.624 11.538 30.307 1.00 92.69 460 LEU A O 1
ATOM 3619 N N . ALA A 1 461 ? -26.375 12.143 28.288 1.00 89.56 461 ALA A N 1
ATOM 3620 C CA . ALA A 1 461 ? -27.777 12.226 28.692 1.00 89.56 461 ALA A CA 1
ATOM 3621 C C . ALA A 1 461 ? -28.332 10.848 29.086 1.00 89.56 461 ALA A C 1
ATOM 3623 O O . ALA A 1 461 ? -29.091 10.737 30.045 1.00 89.56 461 ALA A O 1
ATOM 3624 N N . SER A 1 462 ? -27.904 9.787 28.397 1.00 90.19 462 SER A N 1
ATOM 3625 C CA . SER A 1 462 ? -28.256 8.414 28.770 1.00 90.19 462 SER A CA 1
ATOM 3626 C C . SER A 1 462 ? -27.645 8.020 30.113 1.00 90.19 462 SER A C 1
ATOM 3628 O O . SER A 1 462 ? -28.363 7.505 30.964 1.00 90.19 462 SER A O 1
ATOM 3630 N N . LEU A 1 463 ? -26.366 8.349 30.345 1.00 88.38 463 LEU A N 1
ATOM 3631 C CA . LEU A 1 463 ? -25.718 8.155 31.645 1.00 88.38 463 LEU A CA 1
ATOM 3632 C C . LEU A 1 463 ? -26.433 8.931 32.760 1.00 88.38 463 LEU A C 1
ATOM 3634 O O . LEU A 1 463 ? -26.586 8.403 33.854 1.00 88.38 463 LEU A O 1
ATOM 3638 N N . GLN A 1 464 ? -26.908 10.150 32.484 1.00 88.00 464 GLN A N 1
ATOM 3639 C CA . GLN A 1 464 ? -27.667 10.944 33.452 1.00 88.00 464 GLN A CA 1
ATOM 3640 C C . GLN A 1 464 ? -28.975 10.266 33.867 1.00 88.00 464 GLN A C 1
ATOM 3642 O O . GLN A 1 464 ? -29.326 10.301 35.039 1.00 88.00 464 GLN A O 1
ATOM 3647 N N . ARG A 1 465 ? -29.702 9.640 32.935 1.00 87.75 465 ARG A N 1
ATOM 3648 C CA . ARG A 1 465 ? -30.977 8.969 33.250 1.00 87.75 465 ARG A CA 1
ATOM 3649 C C . ARG A 1 465 ? -30.816 7.779 34.188 1.00 87.75 465 ARG A C 1
ATOM 3651 O O . ARG A 1 465 ? -31.732 7.479 34.942 1.00 87.75 465 ARG A O 1
ATOM 3658 N N . ILE A 1 466 ? -29.663 7.120 34.134 1.00 86.44 466 ILE A N 1
ATOM 3659 C CA . ILE A 1 466 ? -29.335 5.968 34.980 1.00 86.44 466 ILE A CA 1
ATOM 3660 C C . ILE A 1 466 ? -28.380 6.339 36.118 1.00 86.44 466 ILE A C 1
ATOM 3662 O O . ILE A 1 466 ? -27.927 5.456 36.836 1.00 86.44 466 ILE A O 1
ATOM 3666 N N . SER A 1 467 ? -28.019 7.617 36.283 1.00 83.56 467 SER A N 1
ATOM 3667 C CA . SER A 1 467 ? -26.964 8.007 37.224 1.00 83.56 467 SER A CA 1
ATOM 3668 C C . SER A 1 467 ? -27.351 7.679 38.664 1.00 83.56 467 SER A C 1
ATOM 3670 O O . SER A 1 467 ? -26.509 7.196 39.414 1.00 83.56 467 SER A O 1
ATOM 3672 N N . TRP A 1 468 ? -28.628 7.835 39.022 1.00 82.50 468 TRP A N 1
ATOM 3673 C CA . TRP A 1 468 ? -29.179 7.479 40.333 1.00 82.50 468 TRP A CA 1
ATOM 3674 C C . TRP A 1 468 ? -29.041 5.984 40.675 1.00 82.50 468 TRP A C 1
ATOM 3676 O O . TRP A 1 468 ? -28.973 5.642 41.850 1.00 82.50 468 TRP A O 1
ATOM 3686 N N . LEU A 1 469 ? -28.922 5.102 39.672 1.00 82.12 469 LEU A N 1
ATOM 3687 C CA . LEU A 1 469 ? -28.663 3.666 39.858 1.00 82.12 469 LEU A CA 1
ATOM 3688 C C . LEU A 1 469 ? -27.183 3.346 40.109 1.00 82.12 469 LEU A C 1
ATOM 3690 O O . LEU A 1 469 ? -26.836 2.202 40.378 1.00 82.12 469 LEU A O 1
ATOM 3694 N N . LEU A 1 470 ? -26.278 4.311 39.959 1.00 81.81 470 LEU A N 1
ATOM 3695 C CA . LEU A 1 470 ? -24.836 4.080 39.922 1.00 81.81 470 LEU A CA 1
ATOM 3696 C C . LEU A 1 470 ? -24.129 4.901 40.999 1.00 81.81 470 LEU A C 1
ATOM 3698 O O . LEU A 1 470 ? -24.432 6.077 41.184 1.00 81.81 470 LEU A O 1
ATOM 3702 N N . ASP A 1 471 ? -23.115 4.322 41.641 1.00 81.69 471 ASP A N 1
ATOM 3703 C CA . ASP A 1 471 ? -22.174 5.087 42.464 1.00 81.69 471 ASP A CA 1
ATOM 3704 C C . ASP A 1 471 ? -21.164 5.856 41.592 1.00 81.69 471 ASP A C 1
ATOM 3706 O O . ASP A 1 471 ? -20.981 5.577 40.401 1.00 81.69 471 ASP A O 1
ATOM 3710 N N . ASN A 1 472 ? -20.457 6.814 42.197 1.00 83.44 472 ASN A N 1
ATOM 3711 C CA . ASN A 1 472 ? -19.511 7.691 41.496 1.00 83.44 472 ASN A CA 1
ATOM 3712 C C . ASN A 1 472 ? -18.458 6.891 40.709 1.00 83.44 472 ASN A C 1
ATOM 3714 O O . ASN A 1 472 ? -18.136 7.230 39.570 1.00 83.44 472 ASN A O 1
ATOM 3718 N N . ARG A 1 473 ? -17.976 5.769 41.263 1.00 82.00 473 ARG A N 1
ATOM 3719 C CA . ARG A 1 473 ? -16.983 4.906 40.607 1.00 82.00 473 ARG A CA 1
ATOM 3720 C C . ARG A 1 473 ? -17.529 4.248 39.337 1.00 82.00 473 ARG A C 1
ATOM 3722 O O . ARG A 1 473 ? -16.815 4.194 38.334 1.00 82.00 473 ARG A O 1
ATOM 3729 N N . ARG A 1 474 ? -18.774 3.756 39.344 1.00 80.06 474 ARG A N 1
ATOM 3730 C CA . ARG A 1 474 ? -19.411 3.166 38.153 1.00 80.06 474 ARG A CA 1
ATOM 3731 C C . ARG A 1 474 ? -19.780 4.228 37.120 1.00 80.06 474 ARG A C 1
ATOM 3733 O O . ARG A 1 474 ? -19.563 3.994 35.931 1.00 80.06 474 ARG A O 1
ATOM 3740 N N . ARG A 1 475 ? -20.253 5.406 37.548 1.00 85.88 475 ARG A N 1
ATOM 3741 C CA . ARG A 1 475 ? -20.488 6.554 36.648 1.00 85.88 475 ARG A CA 1
ATOM 3742 C C . ARG A 1 475 ? -19.199 6.955 35.929 1.00 85.88 475 ARG A C 1
ATOM 3744 O O . ARG A 1 475 ? -19.193 7.122 34.710 1.00 85.88 475 ARG A O 1
ATOM 3751 N N . GLU A 1 476 ? -18.096 7.043 36.671 1.00 88.50 476 GLU A N 1
ATOM 3752 C CA . GLU A 1 476 ? -16.774 7.344 36.126 1.00 88.50 476 GLU A CA 1
ATOM 3753 C C . GLU A 1 476 ? -16.302 6.264 35.145 1.00 88.50 476 GLU A C 1
ATOM 3755 O O . GLU A 1 476 ? -15.826 6.590 34.056 1.00 88.50 476 GLU A O 1
ATOM 3760 N N . LEU A 1 477 ? -16.462 4.983 35.493 1.00 86.44 477 LEU A N 1
ATOM 3761 C CA . LEU A 1 477 ? -16.096 3.864 34.625 1.00 86.44 477 LEU A CA 1
ATOM 3762 C C . LEU A 1 477 ? -16.864 3.899 33.296 1.00 86.44 477 LEU A C 1
ATOM 3764 O O . LEU A 1 477 ? -16.240 3.809 32.237 1.00 86.44 477 LEU A O 1
ATOM 3768 N N . LEU A 1 478 ? -18.189 4.076 33.336 1.00 88.31 478 LEU A N 1
ATOM 3769 C CA . LEU A 1 478 ? -19.024 4.153 32.133 1.00 88.31 478 LEU A CA 1
ATOM 3770 C C . LEU A 1 478 ? -18.678 5.370 31.276 1.00 88.31 478 LEU A C 1
ATOM 3772 O O . LEU A 1 478 ? -18.540 5.237 30.059 1.00 88.31 478 LEU A O 1
ATOM 3776 N N . TYR A 1 479 ? -18.461 6.533 31.899 1.00 92.75 479 TYR A N 1
ATOM 3777 C CA . TYR A 1 479 ? -17.979 7.711 31.184 1.00 92.75 479 TYR A CA 1
ATOM 3778 C C . TYR A 1 479 ? -16.652 7.417 30.478 1.00 92.75 479 TYR A C 1
ATOM 3780 O O . TYR A 1 479 ? -16.538 7.646 29.275 1.00 92.75 479 TYR A O 1
ATOM 3788 N N . LYS A 1 480 ? -15.658 6.868 31.189 1.00 90.81 480 LYS A N 1
ATOM 3789 C CA . LYS A 1 480 ? -14.336 6.558 30.622 1.00 90.81 480 LYS A CA 1
ATOM 3790 C C . LYS A 1 480 ? -14.418 5.562 29.463 1.00 90.81 480 LYS A C 1
ATOM 3792 O O . LYS A 1 480 ? -13.709 5.746 28.476 1.00 90.81 480 LYS A O 1
ATOM 3797 N N . ALA A 1 481 ? -15.252 4.531 29.592 1.00 87.81 481 ALA A N 1
ATOM 3798 C CA . ALA A 1 481 ? -15.344 3.434 28.634 1.00 87.81 481 ALA A CA 1
ATOM 3799 C C . ALA A 1 481 ? -16.144 3.786 27.371 1.00 87.81 481 ALA A C 1
ATOM 3801 O O . ALA A 1 481 ? -15.720 3.418 26.278 1.00 87.81 481 ALA A O 1
ATOM 3802 N N . GLN A 1 482 ? -17.271 4.493 27.506 1.00 87.56 482 GLN A N 1
ATOM 3803 C CA . GLN A 1 482 ? -18.233 4.685 26.408 1.00 87.56 482 GLN A CA 1
ATOM 3804 C C . GLN A 1 482 ? -18.242 6.104 25.824 1.00 87.56 482 GLN A C 1
ATOM 3806 O O . GLN A 1 482 ? -18.533 6.278 24.642 1.00 87.56 482 GLN A O 1
ATOM 3811 N N . ILE A 1 483 ? -17.933 7.119 26.640 1.00 93.06 483 ILE A N 1
ATOM 3812 C CA . ILE A 1 483 ? -18.054 8.535 26.254 1.00 93.06 483 ILE A CA 1
ATOM 3813 C C . ILE A 1 483 ? -16.673 9.142 26.015 1.00 93.06 483 ILE A C 1
ATOM 3815 O O . ILE A 1 483 ? -16.400 9.709 24.967 1.00 93.06 483 ILE A O 1
ATOM 3819 N N . ARG A 1 484 ? -15.752 9.016 26.971 1.00 92.00 484 ARG A N 1
ATOM 3820 C CA . ARG A 1 484 ? -14.416 9.609 26.852 1.00 92.00 484 ARG A CA 1
ATOM 3821 C C . ARG A 1 484 ? -13.588 8.950 25.747 1.00 92.00 484 ARG A C 1
ATOM 3823 O O . ARG A 1 484 ? -12.846 9.635 25.056 1.00 92.00 484 ARG A O 1
ATOM 3830 N N . SER A 1 485 ? -13.723 7.637 25.573 1.00 90.31 485 SER A N 1
ATOM 3831 C CA . SER A 1 485 ? -13.052 6.886 24.506 1.00 90.31 485 SER A CA 1
ATOM 3832 C C . SER A 1 485 ? -13.408 7.412 23.111 1.00 90.31 485 SER A C 1
ATOM 3834 O O . SER A 1 485 ? -12.521 7.527 22.269 1.00 90.31 485 SER A O 1
ATOM 3836 N N . SER A 1 486 ? -14.669 7.804 22.883 1.00 89.50 486 SER A N 1
ATOM 3837 C CA . SER A 1 486 ? -15.092 8.414 21.619 1.00 89.50 486 SER A CA 1
ATOM 3838 C C . SER A 1 486 ? -14.522 9.825 21.462 1.00 89.50 486 SER A C 1
ATOM 3840 O O . SER A 1 486 ? -13.987 10.145 20.406 1.00 89.50 486 SER A O 1
ATOM 3842 N N . LEU A 1 487 ? -14.526 10.632 22.531 1.00 91.06 487 LEU A N 1
ATOM 3843 C CA . LEU A 1 487 ? -13.927 11.975 22.555 1.00 91.06 487 LEU A CA 1
ATOM 3844 C C . LEU A 1 487 ? -12.408 11.988 22.292 1.00 91.06 487 LEU A C 1
ATOM 3846 O O . LEU A 1 487 ? -11.869 13.021 21.905 1.00 91.06 487 LEU A O 1
ATOM 3850 N N . GLU A 1 488 ? -11.710 10.877 22.533 1.00 88.81 488 GLU A N 1
ATOM 3851 C CA . GLU A 1 488 ? -10.259 10.731 22.333 1.00 88.81 488 GLU A CA 1
ATOM 3852 C C . GLU A 1 488 ? -9.900 10.074 20.990 1.00 88.81 488 GLU A C 1
ATOM 3854 O O . GLU A 1 488 ? -8.732 10.090 20.582 1.00 88.81 488 GLU A O 1
ATOM 3859 N N . TYR A 1 489 ? -10.889 9.513 20.290 1.00 89.12 489 TYR A N 1
ATOM 3860 C CA . TYR A 1 489 ? -10.681 8.781 19.049 1.00 89.12 489 TYR A CA 1
ATOM 3861 C C . TYR A 1 489 ? -10.057 9.665 17.962 1.00 89.12 489 TYR A C 1
ATOM 3863 O O . TYR A 1 489 ? -10.531 10.766 17.672 1.00 89.12 489 TYR A O 1
ATOM 3871 N N . SER A 1 490 ? -8.977 9.165 17.353 1.00 85.19 490 SER A N 1
ATOM 3872 C CA . SER A 1 490 ? -8.251 9.817 16.254 1.00 85.19 490 SER A CA 1
ATOM 3873 C C . SER A 1 490 ? -7.888 11.286 16.512 1.00 85.19 490 SER A C 1
ATOM 3875 O O . SER A 1 490 ? -7.767 12.079 15.579 1.00 85.19 490 SER A O 1
ATOM 3877 N N . CYS A 1 491 ? -7.660 11.656 17.778 1.00 87.06 491 CYS A N 1
ATOM 3878 C CA . CYS A 1 491 ? -7.382 13.037 18.178 1.00 87.06 491 CYS A CA 1
ATOM 3879 C C . CYS A 1 491 ? -6.124 13.650 17.551 1.00 87.06 491 CYS A C 1
ATOM 3881 O O . CYS A 1 491 ? -5.991 14.867 17.543 1.00 87.06 491 CYS A O 1
ATOM 3883 N N . LEU A 1 492 ? -5.230 12.850 16.970 1.00 84.25 492 LEU A N 1
ATOM 3884 C CA . LEU A 1 492 ? -4.080 13.355 16.215 1.00 84.25 492 LEU A CA 1
ATOM 3885 C C . LEU A 1 492 ? -4.477 14.060 14.911 1.00 84.25 492 LEU A C 1
ATOM 3887 O O . LEU A 1 492 ? -3.742 14.927 14.454 1.00 84.25 492 LEU A O 1
ATOM 3891 N N . ALA A 1 493 ? -5.624 13.708 14.321 1.00 83.56 493 ALA A N 1
ATOM 3892 C CA . ALA A 1 493 ? -6.093 14.316 13.078 1.00 83.56 493 ALA A CA 1
ATOM 3893 C C . ALA A 1 493 ? -6.682 15.716 13.312 1.00 83.56 493 ALA A C 1
ATOM 3895 O O . ALA A 1 493 ? -6.363 16.657 12.594 1.00 83.56 493 ALA A O 1
ATOM 3896 N N . TRP A 1 494 ? -7.520 15.859 14.342 1.00 88.44 494 TRP A N 1
ATOM 3897 C CA . TRP A 1 494 ? -8.294 17.078 14.612 1.00 88.44 494 TRP A CA 1
ATOM 3898 C C . TRP A 1 494 ? -7.818 17.858 15.850 1.00 88.44 494 TRP A C 1
ATOM 3900 O O . TRP A 1 494 ? -8.343 18.930 16.147 1.00 88.44 494 TRP A O 1
ATOM 3910 N N . GLY A 1 495 ? -6.826 17.355 16.589 1.00 84.31 495 GLY A N 1
ATOM 3911 C CA . GLY A 1 495 ? -6.383 17.906 17.877 1.00 84.31 495 GLY A CA 1
ATOM 3912 C C . GLY A 1 495 ? -5.757 19.299 17.815 1.00 84.31 495 GLY A C 1
ATOM 3913 O O . GLY A 1 495 ? -5.713 19.975 18.838 1.00 84.31 495 GLY A O 1
ATOM 3914 N N . GLY A 1 496 ? -5.324 19.749 16.635 1.00 80.38 496 GLY A N 1
ATOM 3915 C CA . GLY A 1 496 ? -4.865 21.125 16.409 1.00 80.38 496 GLY A CA 1
ATOM 3916 C C . GLY A 1 496 ? -5.941 22.064 15.846 1.00 80.38 496 GLY A C 1
ATOM 3917 O O . GLY A 1 496 ? -5.612 23.127 15.321 1.00 80.38 496 GLY A O 1
ATOM 3918 N N . ALA A 1 497 ? -7.220 21.673 15.880 1.00 87.38 497 ALA A N 1
ATOM 3919 C CA . ALA A 1 497 ? -8.320 22.564 15.524 1.00 87.38 497 ALA A CA 1
ATOM 3920 C C . ALA A 1 497 ? -8.357 23.809 16.430 1.00 87.38 497 ALA A C 1
ATOM 3922 O O . ALA A 1 497 ? -7.769 23.845 17.511 1.00 87.38 497 ALA A O 1
ATOM 3923 N N . ALA A 1 498 ? -9.087 24.843 15.997 1.00 86.12 498 ALA A N 1
ATOM 3924 C CA . ALA A 1 498 ? -9.187 26.088 16.753 1.00 86.12 498 ALA A CA 1
ATOM 3925 C C . ALA A 1 498 ? -9.647 25.825 18.206 1.00 86.12 498 ALA A C 1
ATOM 3927 O O . ALA A 1 498 ? -10.613 25.075 18.404 1.00 86.12 498 ALA A O 1
ATOM 3928 N N . PRO A 1 499 ? -9.037 26.473 19.221 1.00 87.50 499 PRO A N 1
ATOM 3929 C CA . PRO A 1 499 ? -9.414 26.274 20.623 1.00 87.50 499 PRO A CA 1
ATOM 3930 C C . PRO A 1 499 ? -10.907 26.500 20.883 1.00 87.50 499 PRO A C 1
ATOM 3932 O O . PRO A 1 499 ? -11.514 25.801 21.692 1.00 87.50 499 PRO A O 1
ATOM 3935 N N . SER A 1 500 ? -11.530 27.423 20.143 1.00 89.38 500 SER A N 1
ATOM 3936 C CA . SER A 1 500 ? -12.973 27.669 20.187 1.00 89.38 500 SER A CA 1
ATOM 3937 C C . SER A 1 500 ? -13.797 26.424 19.837 1.00 89.38 500 SER A C 1
ATOM 3939 O O . SER A 1 500 ? -14.775 26.141 20.528 1.00 89.38 500 SER A O 1
ATOM 3941 N N . HIS A 1 501 ? -13.387 25.640 18.834 1.00 90.75 501 HIS A N 1
ATOM 3942 C CA . HIS A 1 501 ? -14.047 24.387 18.452 1.00 90.75 501 HIS A CA 1
ATOM 3943 C C . HIS A 1 501 ? -13.798 23.293 19.497 1.00 90.75 501 HIS A C 1
ATOM 3945 O O . HIS A 1 501 ? -14.744 22.665 19.971 1.00 90.75 501 HIS A O 1
ATOM 3951 N N . ILE A 1 502 ? -12.541 23.108 19.912 1.00 90.12 502 ILE A N 1
ATOM 3952 C CA . ILE A 1 502 ? -12.147 22.058 20.869 1.00 90.12 502 ILE A CA 1
ATOM 3953 C C . ILE A 1 502 ? -12.807 22.264 22.239 1.00 90.12 502 ILE A C 1
ATOM 3955 O O . ILE A 1 502 ? -13.224 21.290 22.869 1.00 90.12 502 ILE A O 1
ATOM 3959 N N . SER A 1 503 ? -12.988 23.519 22.670 1.00 90.88 503 SER A N 1
ATOM 3960 C CA . SER A 1 503 ? -13.581 23.865 23.971 1.00 90.88 503 SER A CA 1
ATOM 3961 C C . SER A 1 503 ? -14.978 23.273 24.198 1.00 90.88 503 SER A C 1
ATOM 3963 O O . SER A 1 503 ? -15.417 23.118 25.343 1.00 90.88 503 SER A O 1
ATOM 3965 N N . VAL A 1 504 ? -15.693 22.921 23.122 1.00 93.19 504 VAL A N 1
ATOM 3966 C CA . VAL A 1 504 ? -17.000 22.260 23.189 1.00 93.19 504 VAL A CA 1
ATOM 3967 C C . VAL A 1 504 ? -16.878 20.860 23.801 1.00 93.19 504 VAL A C 1
ATOM 3969 O O . VAL A 1 504 ? -17.733 20.473 24.596 1.00 93.19 504 VAL A O 1
ATOM 3972 N N . LEU A 1 505 ? -15.794 20.129 23.527 1.00 93.12 505 LEU A N 1
ATOM 3973 C CA . LEU A 1 505 ? -15.544 18.812 24.124 1.00 93.12 505 LEU A CA 1
ATOM 3974 C C . LEU A 1 505 ? -15.288 18.931 25.633 1.00 93.12 505 LEU A C 1
ATOM 3976 O O . LEU A 1 505 ? -15.804 18.142 26.425 1.00 93.12 505 LEU A O 1
ATOM 3980 N N . ASP A 1 506 ? -14.584 19.983 26.056 1.00 90.25 506 ASP A N 1
ATOM 3981 C CA . ASP A 1 506 ? -14.342 20.251 27.477 1.00 90.25 506 ASP A CA 1
ATOM 3982 C C . ASP A 1 506 ? -15.634 20.624 28.222 1.00 90.25 506 ASP A C 1
ATOM 3984 O O . ASP A 1 506 ? -15.749 20.395 29.428 1.00 90.25 506 ASP A O 1
ATOM 3988 N N . LYS A 1 507 ? -16.640 21.188 27.533 1.00 90.25 507 LYS A N 1
ATOM 3989 C CA . LYS A 1 507 ? -17.983 21.392 28.112 1.00 90.25 507 LYS A CA 1
ATOM 3990 C C . LYS A 1 507 ? -18.678 20.055 28.385 1.00 90.25 507 LYS A C 1
ATOM 3992 O O . LYS A 1 507 ? -19.315 19.919 29.429 1.00 90.25 507 LYS A O 1
ATOM 3997 N N . VAL A 1 508 ? -18.532 19.069 27.493 1.00 92.94 508 VAL A N 1
ATOM 3998 C CA . VAL A 1 508 ? -19.080 17.715 27.691 1.00 92.94 508 VAL A CA 1
ATOM 3999 C C . VAL A 1 508 ? -18.418 17.041 28.892 1.00 92.94 508 VAL A C 1
ATOM 4001 O O . VAL A 1 508 ? -19.131 16.556 29.770 1.00 92.94 508 VAL A O 1
ATOM 4004 N N . GLN A 1 509 ? -17.083 17.090 29.000 1.00 92.44 509 GLN A N 1
ATOM 4005 C CA . GLN A 1 509 ? -16.386 16.530 30.163 1.00 92.44 509 GLN A CA 1
ATOM 4006 C C . GLN A 1 509 ? -16.806 17.215 31.472 1.00 92.44 509 GLN A C 1
ATOM 4008 O O . GLN A 1 509 ? -17.120 16.528 32.439 1.00 92.44 509 GLN A O 1
ATOM 4013 N N . ARG A 1 510 ? -16.898 18.551 31.511 1.00 89.75 510 ARG A N 1
ATOM 4014 C CA . ARG A 1 510 ? -17.374 19.274 32.707 1.00 89.75 510 ARG A CA 1
ATOM 4015 C C . ARG A 1 510 ? -18.796 18.886 33.104 1.00 89.75 510 ARG A C 1
ATOM 4017 O O . ARG A 1 510 ? -19.106 18.792 34.289 1.00 89.75 510 ARG A O 1
ATOM 4024 N N . ARG A 1 511 ? -19.677 18.652 32.126 1.00 89.88 511 ARG A N 1
ATOM 4025 C CA . ARG A 1 511 ? -21.014 18.121 32.406 1.00 89.88 511 ARG A CA 1
ATOM 4026 C C . ARG A 1 511 ? -20.917 16.722 33.008 1.00 89.88 511 ARG A C 1
ATOM 4028 O O . ARG A 1 511 ? -21.584 16.486 34.003 1.00 89.88 511 ARG A O 1
ATOM 4035 N N . ALA A 1 512 ? -20.077 15.842 32.468 1.00 91.56 512 ALA A N 1
ATOM 4036 C CA . ALA A 1 512 ? -19.888 14.499 33.011 1.00 91.56 512 ALA A CA 1
ATOM 4037 C C . ALA A 1 512 ? -19.337 14.512 34.438 1.00 91.56 512 ALA A C 1
ATOM 4039 O O . ALA A 1 512 ? -19.824 13.771 35.281 1.00 91.56 512 ALA A O 1
ATOM 4040 N N . GLU A 1 513 ? -18.396 15.404 34.738 1.00 90.25 513 GLU A N 1
ATOM 4041 C CA . GLU A 1 513 ? -17.861 15.582 36.089 1.00 90.25 513 GLU A CA 1
ATOM 4042 C C . GLU A 1 513 ? -18.968 15.926 37.097 1.00 90.25 513 GLU A C 1
ATOM 4044 O O . GLU A 1 513 ? -19.034 15.320 38.163 1.00 90.25 513 GLU A O 1
ATOM 4049 N N . ARG A 1 514 ? -19.907 16.813 36.746 1.00 87.62 514 ARG A N 1
ATOM 4050 C CA . ARG A 1 514 ? -21.056 17.110 37.623 1.00 87.62 514 ARG A CA 1
ATOM 4051 C C . ARG A 1 514 ? -21.946 15.893 37.870 1.00 87.62 514 ARG A C 1
ATOM 4053 O O . ARG A 1 514 ? -22.405 15.704 38.984 1.00 87.62 514 ARG A O 1
ATOM 4060 N N . ILE A 1 515 ? -22.152 15.060 36.854 1.00 88.38 515 ILE A N 1
ATOM 4061 C CA . ILE A 1 515 ? -22.975 13.843 36.948 1.00 88.38 515 ILE A CA 1
ATOM 4062 C C . ILE A 1 515 ? -22.291 12.781 37.815 1.00 88.38 515 ILE A C 1
ATOM 4064 O O . ILE A 1 515 ? -22.939 12.072 38.583 1.00 88.38 515 ILE A O 1
ATOM 4068 N N . ILE A 1 516 ? -20.971 12.657 37.679 1.00 88.38 516 ILE A N 1
ATOM 4069 C CA . ILE A 1 516 ? -20.180 11.660 38.395 1.00 88.38 516 ILE A CA 1
ATOM 4070 C C . ILE A 1 516 ? -20.060 12.015 39.876 1.00 88.38 516 ILE A C 1
ATOM 4072 O O . ILE A 1 516 ? -20.177 11.109 40.688 1.00 88.38 516 ILE A O 1
ATOM 4076 N N . TRP A 1 517 ? -19.821 13.286 40.220 1.00 84.56 517 TRP A N 1
ATOM 4077 C CA . TRP A 1 517 ? -19.549 13.692 41.606 1.00 84.56 517 TRP A CA 1
ATOM 4078 C C . TRP A 1 517 ? -20.725 14.338 42.339 1.00 84.56 517 TRP A C 1
ATOM 4080 O O . TRP A 1 517 ? -20.631 14.466 43.551 1.00 84.56 517 TRP A O 1
ATOM 4090 N N . ASP A 1 518 ? -21.808 14.724 41.659 1.00 71.62 518 ASP A N 1
ATOM 4091 C CA . ASP A 1 518 ? -23.068 15.188 42.273 1.00 71.62 518 ASP A CA 1
ATOM 4092 C C . ASP A 1 518 ? -22.887 16.213 43.417 1.00 71.62 518 ASP A C 1
ATOM 4094 O O . ASP A 1 518 ? -23.444 16.093 44.502 1.00 71.62 518 ASP A O 1
ATOM 4098 N N . GLY A 1 519 ? -22.001 17.196 43.215 1.00 63.50 519 GLY A N 1
ATOM 4099 C CA . GLY A 1 519 ? -21.695 18.228 44.217 1.00 63.50 519 GLY A CA 1
ATOM 4100 C C . GLY A 1 519 ? -20.751 17.806 45.356 1.00 63.50 519 GLY A C 1
ATOM 4101 O O . GLY A 1 519 ? -20.345 18.665 46.136 1.00 63.50 519 GLY A O 1
ATOM 4102 N N . GLN A 1 520 ? -20.335 16.538 45.440 1.00 66.88 520 GLN A N 1
ATOM 4103 C CA . GLN A 1 520 ? -19.312 16.084 46.389 1.00 66.88 520 GLN A CA 1
ATOM 4104 C C . GLN A 1 520 ? -17.905 16.574 46.011 1.00 66.88 520 GLN A C 1
ATOM 4106 O O . GLN A 1 520 ? -17.610 16.848 44.842 1.00 66.88 520 GLN A O 1
ATOM 4111 N N . GLN A 1 521 ? -17.005 16.658 47.005 1.00 60.75 521 GLN A N 1
ATOM 4112 C CA . GLN A 1 521 ? -15.612 17.043 46.771 1.00 60.75 521 GLN A CA 1
ATOM 4113 C C . GLN A 1 521 ? -14.962 16.129 45.727 1.00 60.75 521 GLN A C 1
ATOM 4115 O O . GLN A 1 521 ? -14.898 14.905 45.855 1.00 60.75 521 GLN A O 1
ATOM 4120 N N . ARG A 1 522 ? -14.454 16.769 44.676 1.00 64.19 522 ARG A N 1
ATOM 4121 C CA . ARG A 1 522 ? -13.749 16.131 43.571 1.00 64.19 522 ARG A CA 1
ATOM 4122 C C . ARG A 1 522 ? -12.504 15.429 44.111 1.00 64.19 522 ARG A C 1
ATOM 4124 O O . ARG A 1 522 ? -11.635 16.088 44.676 1.00 64.19 522 ARG A O 1
ATOM 4131 N N . GLN A 1 523 ? -12.371 14.122 43.884 1.00 60.47 523 GLN A N 1
ATOM 4132 C CA . GLN A 1 523 ? -11.099 13.462 44.176 1.00 60.47 523 GLN A CA 1
ATOM 4133 C C . GLN A 1 523 ? -10.001 14.037 43.257 1.00 60.47 523 GLN A C 1
ATOM 4135 O O . GLN A 1 523 ? -10.188 14.065 42.031 1.00 60.47 523 GLN A O 1
ATOM 4140 N N . PRO A 1 524 ? -8.863 14.507 43.804 1.00 47.44 524 PRO A N 1
ATOM 4141 C CA . PRO A 1 524 ? -7.766 15.032 42.998 1.00 47.44 524 PRO A CA 1
ATOM 4142 C C . PRO A 1 524 ? -7.280 13.979 41.988 1.00 47.44 524 PRO A C 1
ATOM 4144 O O . PRO A 1 524 ? -6.856 12.893 42.366 1.00 47.44 524 PRO A O 1
ATOM 4147 N N . GLY A 1 525 ? -7.349 14.288 40.688 1.00 55.88 525 GLY A N 1
ATOM 4148 C CA . GLY A 1 525 ? -6.826 13.424 39.616 1.00 55.88 525 GLY A CA 1
ATOM 4149 C C . GLY A 1 525 ? -7.792 12.397 39.002 1.00 55.88 525 GLY A C 1
ATOM 4150 O O . GLY A 1 525 ? -7.382 11.672 38.097 1.00 55.88 525 GLY A O 1
ATOM 4151 N N . ALA A 1 526 ? -9.066 12.342 39.408 1.00 64.75 526 ALA A N 1
ATOM 4152 C CA . ALA A 1 526 ? -9.991 11.292 38.952 1.00 64.75 526 ALA A CA 1
ATOM 4153 C C . ALA A 1 526 ? -10.302 11.308 37.432 1.00 64.75 526 ALA A C 1
ATOM 4155 O O . ALA A 1 526 ? -10.346 10.260 36.770 1.00 64.75 526 ALA A O 1
ATOM 4156 N N . LEU A 1 527 ? -10.423 12.503 36.839 1.00 80.12 527 LEU A N 1
ATOM 4157 C CA . LEU A 1 527 ? -10.450 12.705 35.388 1.00 80.12 527 LEU A CA 1
ATOM 4158 C C . LEU A 1 527 ? -9.398 13.730 34.972 1.00 80.12 527 LEU A C 1
ATOM 4160 O O . LEU A 1 527 ? -9.523 14.921 35.244 1.00 80.12 527 LEU A O 1
ATOM 4164 N N . GLN A 1 528 ? -8.370 13.252 34.272 1.00 84.81 528 GLN A N 1
ATOM 4165 C CA . GLN A 1 528 ? -7.440 14.107 33.534 1.00 84.81 528 GLN A CA 1
ATOM 4166 C C . GLN A 1 528 ? -8.214 14.961 32.518 1.00 84.81 528 GLN A C 1
ATOM 4168 O O . GLN A 1 528 ? -9.215 14.501 31.958 1.00 84.81 528 GLN A O 1
ATOM 4173 N N . CYS A 1 529 ? -7.756 16.189 32.259 1.00 85.19 529 CYS A N 1
ATOM 4174 C CA . CYS A 1 529 ? -8.368 17.019 31.224 1.00 85.19 529 CYS A CA 1
ATOM 4175 C C . CYS A 1 529 ? -8.168 16.386 29.839 1.00 85.19 529 CYS A C 1
ATOM 4177 O O . CYS A 1 529 ? -7.144 15.746 29.576 1.00 85.19 529 CYS A O 1
ATOM 4179 N N . LEU A 1 530 ? -9.147 16.569 28.946 1.00 89.44 530 LEU A N 1
ATOM 4180 C CA . LEU A 1 530 ? -9.064 16.020 27.591 1.00 89.44 530 LEU A CA 1
ATOM 4181 C C . LEU A 1 530 ? -7.845 16.565 26.846 1.00 89.44 530 LEU A C 1
ATOM 4183 O O . LEU A 1 530 ? -7.209 15.816 26.112 1.00 89.44 530 LEU A O 1
ATOM 4187 N N . GLN A 1 531 ? -7.488 17.835 27.074 1.00 84.94 531 GLN A N 1
ATOM 4188 C CA . GLN A 1 531 ? -6.295 18.438 26.481 1.00 84.94 531 GLN A CA 1
ATOM 4189 C C . GLN A 1 531 ? -5.038 17.643 26.825 1.00 84.94 531 GLN A C 1
ATOM 4191 O O . GLN A 1 531 ? -4.385 17.138 25.922 1.00 84.94 531 GLN A O 1
ATOM 4196 N N . HIS A 1 532 ? -4.776 17.416 28.113 1.00 85.25 532 HIS A N 1
ATOM 4197 C CA . HIS A 1 532 ? -3.617 16.643 28.556 1.00 85.25 532 HIS A CA 1
ATOM 4198 C C . HIS A 1 532 ? -3.570 15.251 27.920 1.00 85.25 532 HIS A C 1
ATOM 4200 O O . HIS A 1 532 ? -2.508 14.770 27.540 1.00 85.25 532 HIS A O 1
ATOM 4206 N N . ARG A 1 533 ? -4.719 14.585 27.775 1.00 88.38 533 ARG A N 1
ATOM 4207 C CA . ARG A 1 533 ? -4.767 13.246 27.175 1.00 88.38 533 ARG A CA 1
ATOM 4208 C C . ARG A 1 533 ? -4.459 13.262 25.678 1.00 88.38 533 ARG A C 1
ATOM 4210 O O . ARG A 1 533 ? -3.737 12.380 25.214 1.00 88.38 533 ARG A O 1
ATOM 4217 N N . ARG A 1 534 ? -4.934 14.275 24.947 1.00 87.19 534 ARG A N 1
ATOM 4218 C CA . ARG A 1 534 ? -4.552 14.509 23.544 1.00 87.19 534 ARG A CA 1
ATOM 4219 C C . ARG A 1 534 ? -3.059 14.808 23.421 1.00 87.19 534 ARG A C 1
ATOM 4221 O O . ARG A 1 534 ? -2.394 14.187 22.597 1.00 87.19 534 ARG A O 1
ATOM 4228 N N . ASP A 1 535 ? -2.527 15.666 24.293 1.00 81.38 535 ASP A N 1
ATOM 4229 C CA . ASP A 1 535 ? -1.098 15.996 24.345 1.00 81.38 535 ASP A CA 1
ATOM 4230 C C . ASP A 1 535 ? -0.253 14.726 24.534 1.00 81.38 535 ASP A C 1
ATOM 4232 O O . ASP A 1 535 ? 0.692 14.474 23.787 1.00 81.38 535 ASP A O 1
ATOM 4236 N N . VAL A 1 536 ? -0.626 13.878 25.500 1.00 82.88 536 VAL A N 1
ATOM 4237 C CA . VAL A 1 536 ? 0.057 12.605 25.776 1.00 82.88 536 VAL A CA 1
ATOM 4238 C C . VAL A 1 536 ? -0.027 11.658 24.578 1.00 82.88 536 VAL A C 1
ATOM 4240 O O . VAL A 1 536 ? 0.974 11.019 24.245 1.00 82.88 536 VAL A O 1
ATOM 4243 N N . ALA A 1 537 ? -1.176 11.569 23.903 1.00 80.50 537 ALA A N 1
ATOM 4244 C CA . ALA A 1 537 ? -1.325 10.756 22.695 1.00 80.50 537 ALA A CA 1
ATOM 4245 C C . ALA A 1 537 ? -0.413 11.252 21.554 1.00 80.50 537 ALA A C 1
ATOM 4247 O O . ALA A 1 537 ? 0.261 10.441 20.905 1.00 80.50 537 ALA A O 1
ATOM 4248 N N . GLY A 1 538 ? -0.332 12.572 21.354 1.00 79.44 538 GLY A N 1
ATOM 4249 C CA . GLY A 1 538 ? 0.572 13.213 20.393 1.00 79.44 538 GLY A CA 1
ATOM 4250 C C . GLY A 1 538 ? 2.038 12.929 20.697 1.00 79.44 538 GLY A C 1
ATOM 4251 O O . GLY A 1 538 ? 2.753 12.374 19.860 1.00 79.44 538 GLY A O 1
ATOM 4252 N N . LEU A 1 539 ? 2.468 13.212 21.928 1.00 79.19 539 LEU A N 1
ATOM 4253 C CA . LEU A 1 539 ? 3.841 12.988 22.387 1.00 79.19 539 LEU A CA 1
ATOM 4254 C C . LEU A 1 539 ? 4.248 11.515 22.303 1.00 79.19 539 LEU A C 1
ATOM 4256 O O . LEU A 1 539 ? 5.347 11.202 21.851 1.00 79.19 539 LEU A O 1
ATOM 4260 N N . THR A 1 540 ? 3.356 10.597 22.680 1.00 79.19 540 THR A N 1
ATOM 4261 C CA . THR A 1 540 ? 3.614 9.152 22.587 1.00 79.19 540 THR A CA 1
ATOM 4262 C C . THR A 1 540 ? 3.838 8.724 21.138 1.00 79.19 540 THR A C 1
ATOM 4264 O O . THR A 1 540 ? 4.734 7.926 20.856 1.00 79.19 540 THR A O 1
ATOM 4267 N N . THR A 1 541 ? 3.041 9.250 20.208 1.00 77.44 541 THR A N 1
ATOM 4268 C CA . THR A 1 541 ? 3.167 8.937 18.778 1.00 77.44 541 THR A CA 1
ATOM 4269 C C . THR A 1 541 ? 4.469 9.489 18.210 1.00 77.44 541 THR A C 1
ATOM 4271 O O . THR A 1 541 ? 5.200 8.765 17.534 1.00 77.44 541 THR A O 1
ATOM 4274 N N . PHE A 1 542 ? 4.820 10.726 18.558 1.00 72.56 542 PHE A N 1
ATOM 4275 C CA . PHE A 1 542 ? 6.074 11.341 18.132 1.00 72.56 542 PHE A CA 1
ATOM 4276 C C . PHE A 1 542 ? 7.301 10.617 18.700 1.00 72.56 542 PHE A C 1
ATOM 4278 O O . PHE A 1 542 ? 8.234 10.307 17.964 1.00 72.56 542 PHE A O 1
ATOM 4285 N N . PHE A 1 543 ? 7.275 10.251 19.984 1.00 75.00 543 PHE A N 1
ATOM 4286 C CA . PHE A 1 543 ? 8.330 9.453 20.608 1.00 75.00 543 PHE A CA 1
ATOM 4287 C C . PHE A 1 543 ? 8.525 8.108 19.891 1.00 75.00 543 PHE A C 1
ATOM 4289 O O . PHE A 1 543 ? 9.654 7.693 19.629 1.00 75.00 543 PHE A O 1
ATOM 4296 N N . LYS A 1 544 ? 7.433 7.432 19.510 1.00 72.31 544 LYS A N 1
ATOM 4297 C CA . LYS A 1 544 ? 7.503 6.195 18.714 1.00 72.31 544 LYS A CA 1
ATOM 4298 C C . LYS A 1 544 ? 8.092 6.425 17.319 1.00 72.31 544 LYS A C 1
ATOM 4300 O O . LYS A 1 544 ? 8.837 5.567 16.838 1.00 72.31 544 LYS A O 1
ATOM 4305 N N . ALA A 1 545 ? 7.760 7.546 16.681 1.00 69.94 545 ALA A N 1
ATOM 4306 C CA . ALA A 1 545 ? 8.267 7.904 15.360 1.00 69.94 545 ALA A CA 1
ATOM 4307 C C . ALA A 1 545 ? 9.775 8.199 15.387 1.00 69.94 545 ALA A C 1
ATOM 4309 O O . ALA A 1 545 ? 10.515 7.642 14.577 1.00 69.94 545 ALA A O 1
ATOM 4310 N N . GLN A 1 546 ? 10.224 9.016 16.345 1.00 68.50 546 GLN A N 1
ATOM 4311 C CA . GLN A 1 546 ? 11.603 9.501 16.440 1.00 68.50 546 GLN A CA 1
ATOM 4312 C C . GLN A 1 546 ? 12.547 8.505 17.117 1.00 68.50 546 GLN A C 1
ATOM 4314 O O . GLN A 1 546 ? 13.585 8.148 16.566 1.00 68.50 546 GLN A O 1
ATOM 4319 N N . VAL A 1 547 ? 12.181 8.014 18.303 1.00 72.12 547 VAL A N 1
ATOM 4320 C CA . VAL A 1 547 ? 13.093 7.239 19.159 1.00 72.12 547 VAL A CA 1
ATOM 4321 C C . VAL A 1 547 ? 13.002 5.747 18.866 1.00 72.12 547 VAL A C 1
ATOM 4323 O O . VAL A 1 547 ? 14.018 5.082 18.692 1.00 72.12 547 VAL A O 1
ATOM 4326 N N . ARG A 1 548 ? 11.785 5.198 18.757 1.00 62.88 548 ARG A N 1
ATOM 4327 C CA . ARG A 1 548 ? 11.588 3.748 18.536 1.00 62.88 548 ARG A CA 1
ATOM 4328 C C . ARG A 1 548 ? 11.730 3.306 17.082 1.00 62.88 548 ARG A C 1
ATOM 4330 O O . ARG A 1 548 ? 11.496 2.142 16.775 1.00 62.88 548 ARG A O 1
ATOM 4337 N N . ARG A 1 549 ? 12.095 4.235 16.197 1.00 64.12 549 ARG A N 1
ATOM 4338 C CA . ARG A 1 549 ? 12.326 4.012 14.768 1.00 64.12 549 ARG A CA 1
ATOM 4339 C C . ARG A 1 549 ? 11.227 3.197 14.076 1.00 64.12 549 ARG A C 1
ATOM 4341 O O . ARG A 1 549 ? 11.504 2.315 13.270 1.00 64.12 549 ARG A O 1
ATOM 4348 N N . THR A 1 550 ? 9.973 3.502 14.397 1.00 65.00 550 THR A N 1
ATOM 4349 C CA . THR A 1 550 ? 8.815 2.738 13.925 1.00 65.00 550 THR A CA 1
ATOM 4350 C C . THR A 1 550 ? 8.622 2.931 12.409 1.00 65.00 550 THR A C 1
ATOM 4352 O O . THR A 1 550 ? 8.262 4.043 12.015 1.00 65.00 550 THR A O 1
ATOM 4355 N N . PRO A 1 551 ? 8.800 1.897 11.553 1.00 60.59 551 PRO A N 1
ATOM 4356 C CA . PRO A 1 551 ? 8.876 2.077 10.097 1.00 60.59 551 PRO A CA 1
ATOM 4357 C C . PRO A 1 551 ? 7.655 2.768 9.475 1.00 60.59 551 PRO A C 1
ATOM 4359 O O . PRO A 1 551 ? 7.793 3.652 8.635 1.00 60.59 551 PRO A O 1
ATOM 4362 N N . HIS A 1 552 ? 6.448 2.441 9.946 1.00 59.25 552 HIS A N 1
ATOM 4363 C CA . HIS A 1 552 ? 5.203 3.028 9.438 1.00 59.25 552 HIS A CA 1
ATOM 4364 C C . HIS A 1 552 ? 4.976 4.493 9.860 1.00 59.25 552 HIS A C 1
ATOM 4366 O O . HIS A 1 552 ? 4.076 5.141 9.333 1.00 59.25 552 HIS A O 1
ATOM 4372 N N . LEU A 1 553 ? 5.781 5.026 10.788 1.00 56.28 553 LEU A N 1
ATOM 4373 C CA . LEU A 1 553 ? 5.756 6.429 11.220 1.00 56.28 553 LEU A CA 1
ATOM 4374 C C . LEU A 1 553 ? 6.957 7.226 10.690 1.00 56.28 553 LEU A C 1
ATOM 4376 O O . LEU A 1 553 ? 7.147 8.372 11.091 1.00 56.28 553 LEU A O 1
ATOM 4380 N N . ASN A 1 554 ? 7.769 6.651 9.794 1.00 60.88 554 ASN A N 1
ATOM 4381 C CA . ASN A 1 554 ? 8.978 7.299 9.276 1.00 60.88 554 ASN A CA 1
ATOM 4382 C C . ASN A 1 554 ? 8.696 8.654 8.615 1.00 60.88 554 ASN A C 1
ATOM 4384 O O . ASN A 1 554 ? 9.487 9.575 8.774 1.00 60.88 554 ASN A O 1
ATOM 4388 N N . GLN A 1 555 ? 7.547 8.800 7.949 1.00 54.09 555 GLN A N 1
ATOM 4389 C CA . GLN A 1 555 ? 7.120 10.053 7.310 1.00 54.09 555 GLN A CA 1
ATOM 4390 C C . GLN A 1 555 ? 6.859 11.193 8.310 1.00 54.09 555 GLN A C 1
ATOM 4392 O O . GLN A 1 555 ? 6.847 12.354 7.922 1.00 54.09 555 GLN A O 1
ATOM 4397 N N . LEU A 1 556 ? 6.654 10.878 9.594 1.00 54.56 556 LEU A N 1
ATOM 4398 C CA . LEU A 1 556 ? 6.490 11.871 10.661 1.00 54.56 556 LEU A CA 1
ATOM 4399 C C . LEU A 1 556 ? 7.827 12.277 11.298 1.00 54.56 556 LEU A C 1
ATOM 4401 O O . LEU A 1 556 ? 7.840 13.113 12.206 1.00 54.56 556 LEU A O 1
ATOM 4405 N N . ARG A 1 557 ? 8.953 11.684 10.874 1.00 61.88 557 ARG A N 1
ATOM 4406 C CA . ARG A 1 557 ? 10.267 12.091 11.366 1.00 61.88 557 ARG A CA 1
ATOM 4407 C C . ARG A 1 557 ? 10.656 13.418 10.736 1.00 61.88 557 ARG A C 1
ATOM 4409 O O . ARG A 1 557 ? 10.786 13.536 9.524 1.00 61.88 557 ARG A O 1
ATOM 4416 N N . GLN A 1 558 ? 10.872 14.412 11.583 1.00 53.50 558 GLN A N 1
ATOM 4417 C CA . GLN A 1 558 ? 11.548 15.637 11.179 1.00 53.50 558 GLN A CA 1
ATOM 4418 C C . GLN A 1 558 ? 13.008 15.324 10.828 1.00 53.50 558 GLN A C 1
ATOM 4420 O O . GLN A 1 558 ? 13.646 14.537 11.529 1.00 53.50 558 GLN A O 1
ATOM 4425 N N . ALA A 1 559 ? 13.518 15.935 9.757 1.00 49.97 559 ALA A N 1
ATOM 4426 C CA . ALA A 1 559 ? 14.931 15.857 9.407 1.00 49.97 559 ALA A CA 1
ATOM 4427 C C . ALA A 1 559 ? 15.792 16.421 10.549 1.00 49.97 559 ALA A C 1
ATOM 4429 O O . ALA A 1 559 ? 15.422 17.420 11.175 1.00 49.97 559 ALA A O 1
ATOM 4430 N N . GLU A 1 560 ? 16.939 15.794 10.818 1.00 47.06 560 GLU A N 1
ATOM 4431 C CA . GLU A 1 560 ? 17.934 16.359 11.729 1.00 47.06 560 GLU A CA 1
ATOM 4432 C C . GLU A 1 560 ? 18.378 17.717 11.172 1.00 47.06 560 GLU A C 1
ATOM 4434 O O . GLU A 1 560 ? 18.861 17.813 10.043 1.00 47.06 560 GLU A O 1
ATOM 4439 N N . ARG A 1 561 ? 18.167 18.794 11.937 1.00 39.84 561 ARG A N 1
ATOM 4440 C CA . ARG A 1 561 ? 18.683 20.110 11.553 1.00 39.84 561 ARG A CA 1
ATOM 4441 C C . ARG A 1 561 ? 20.206 20.053 11.619 1.00 39.84 561 ARG A C 1
ATOM 4443 O O . ARG A 1 561 ? 20.763 19.898 12.704 1.00 39.84 561 ARG A O 1
ATOM 4450 N N . THR A 1 562 ? 20.872 20.216 10.480 1.00 30.95 562 THR A N 1
ATOM 4451 C CA . THR A 1 562 ? 22.307 20.499 10.444 1.00 30.95 562 THR A CA 1
ATOM 4452 C C . THR A 1 562 ? 22.576 21.807 11.201 1.00 30.95 562 THR A C 1
ATOM 4454 O O . THR A 1 562 ? 21.848 22.786 11.007 1.00 30.95 562 THR A O 1
ATOM 4457 N N . PRO A 1 563 ? 23.583 21.861 12.093 1.00 35.38 563 PRO A N 1
ATOM 4458 C CA . PRO A 1 563 ? 23.941 23.104 12.752 1.00 35.38 563 PRO A CA 1
ATOM 4459 C C . PRO A 1 563 ? 24.438 24.090 11.694 1.00 35.38 563 PRO A C 1
ATOM 4461 O O . PRO A 1 563 ? 25.413 23.830 10.989 1.00 35.38 563 PRO A O 1
ATOM 4464 N N . TYR A 1 564 ? 23.736 25.212 11.561 1.00 28.97 564 TYR A N 1
ATOM 4465 C CA . TYR A 1 564 ? 24.055 26.266 10.607 1.00 28.97 564 TYR A CA 1
ATOM 4466 C C . TYR A 1 564 ? 25.416 26.886 10.975 1.00 28.97 564 TYR A C 1
ATOM 4468 O O . TYR A 1 564 ? 25.532 27.587 11.979 1.00 28.97 564 TYR A O 1
ATOM 4476 N N . ARG A 1 565 ? 26.464 26.615 10.184 1.00 35.53 565 ARG A N 1
ATOM 4477 C CA . ARG A 1 565 ? 27.719 27.385 10.202 1.00 35.53 565 ARG A CA 1
ATOM 4478 C C . ARG A 1 565 ? 27.519 28.614 9.320 1.00 35.53 565 ARG A C 1
ATOM 4480 O O . ARG A 1 565 ? 27.688 28.542 8.110 1.00 35.53 565 ARG A O 1
ATOM 4487 N N . GLY A 1 566 ? 27.143 29.732 9.923 1.00 31.44 566 GLY A N 1
ATOM 4488 C CA . GLY A 1 566 ? 27.056 31.016 9.237 1.00 31.44 566 GLY A CA 1
ATOM 4489 C C . GLY A 1 566 ? 27.132 32.137 10.255 1.00 31.44 566 GLY A C 1
ATOM 4490 O O . GLY A 1 566 ? 26.273 32.233 11.126 1.00 31.44 566 GLY A O 1
ATOM 4491 N N . ALA A 1 567 ? 28.197 32.931 10.168 1.00 37.72 567 ALA A N 1
ATOM 4492 C CA . ALA A 1 567 ? 28.420 34.109 10.987 1.00 37.72 567 ALA A CA 1
ATOM 4493 C C . ALA A 1 567 ? 27.245 35.085 10.840 1.00 37.72 567 ALA A C 1
ATOM 4495 O O . ALA A 1 567 ? 26.929 35.504 9.730 1.00 37.72 567 ALA A O 1
ATOM 4496 N N . TYR A 1 568 ? 26.621 35.457 11.956 1.00 29.19 568 TYR A N 1
ATOM 4497 C CA . TYR A 1 568 ? 25.762 36.632 12.019 1.00 29.19 568 TYR A CA 1
ATOM 4498 C C . TYR A 1 568 ? 26.221 37.509 13.175 1.00 29.19 568 TYR A C 1
ATOM 4500 O O . TYR A 1 568 ? 26.282 37.079 14.327 1.00 29.19 568 TYR A O 1
ATOM 4508 N N . GLN A 1 569 ? 26.605 38.722 12.789 1.00 31.36 569 GLN A N 1
ATOM 4509 C CA . GLN A 1 569 ? 26.964 39.843 13.638 1.00 31.36 569 GLN A CA 1
ATOM 4510 C C . GLN A 1 569 ? 25.826 40.187 14.604 1.00 31.36 569 GLN A C 1
ATOM 4512 O O . GLN A 1 569 ? 24.648 39.993 14.302 1.00 31.36 569 GLN A O 1
ATOM 4517 N N . ASP A 1 570 ? 26.223 40.711 15.762 1.00 33.47 570 ASP A N 1
ATOM 4518 C CA . ASP A 1 570 ? 25.368 41.227 16.825 1.00 33.47 570 ASP A CA 1
ATOM 4519 C C . ASP A 1 570 ? 24.258 42.144 16.287 1.00 33.47 570 ASP A C 1
ATOM 4521 O O . ASP A 1 570 ? 24.470 43.314 15.976 1.00 33.47 570 ASP A O 1
ATOM 4525 N N . CYS A 1 571 ? 23.032 41.631 16.276 1.00 27.53 571 CYS A N 1
ATOM 4526 C CA . CYS A 1 571 ? 21.824 42.440 16.339 1.00 27.53 571 CYS A CA 1
ATOM 4527 C C . CYS A 1 571 ? 20.990 41.985 17.545 1.00 27.53 571 CYS A C 1
ATOM 4529 O O . CYS A 1 571 ? 20.070 41.182 17.428 1.00 27.53 571 CYS A O 1
ATOM 4531 N N . GLY A 1 572 ? 21.390 42.445 18.736 1.00 31.48 572 GLY A N 1
ATOM 4532 C CA . GLY A 1 572 ? 20.519 43.002 19.786 1.00 31.48 572 GLY A CA 1
ATOM 4533 C C . GLY A 1 572 ? 19.268 42.265 20.294 1.00 31.48 572 GLY A C 1
ATOM 4534 O O . GLY A 1 572 ? 18.543 42.849 21.091 1.00 31.48 572 GLY A O 1
ATOM 4535 N N . CYS A 1 573 ? 18.982 41.021 19.914 1.00 26.28 573 CYS A N 1
ATOM 4536 C CA . CYS A 1 573 ? 17.797 40.281 20.367 1.00 26.28 573 CYS A CA 1
ATOM 4537 C C . CYS A 1 573 ? 18.191 39.029 21.167 1.00 26.28 573 CYS A C 1
ATOM 4539 O O . CYS A 1 573 ? 17.865 37.898 20.808 1.00 26.28 573 CYS A O 1
ATOM 4541 N N . ARG A 1 574 ? 18.902 39.215 22.286 1.00 29.05 574 ARG A N 1
ATOM 4542 C CA . ARG A 1 574 ? 19.164 38.142 23.261 1.00 29.05 574 ARG A CA 1
ATOM 4543 C C . ARG A 1 574 ? 17.951 37.936 24.170 1.00 29.05 574 ARG A C 1
ATOM 4545 O O . ARG A 1 574 ? 17.929 38.473 25.267 1.00 29.05 574 ARG A O 1
ATOM 4552 N N . ALA A 1 575 ? 16.972 37.141 23.732 1.00 29.91 575 ALA A N 1
ATOM 4553 C CA . ALA A 1 575 ? 16.095 36.364 24.622 1.00 29.91 575 ALA A CA 1
ATOM 4554 C C . ALA A 1 575 ? 15.147 35.443 23.830 1.00 29.91 575 ALA A C 1
ATOM 4556 O O . ALA A 1 575 ? 13.975 35.763 23.690 1.00 29.91 575 ALA A O 1
ATOM 4557 N N . TRP A 1 576 ? 15.636 34.299 23.335 1.00 25.00 576 TRP A N 1
ATOM 4558 C CA . TRP A 1 576 ? 14.935 32.997 23.374 1.00 25.00 576 TRP A CA 1
ATOM 4559 C C . TRP A 1 576 ? 15.650 31.969 22.492 1.00 25.00 576 TRP A C 1
ATOM 4561 O O . TRP A 1 576 ? 15.462 31.955 21.279 1.00 25.00 576 TRP A O 1
ATOM 4571 N N . CYS A 1 577 ? 16.457 31.119 23.134 1.00 25.53 577 CYS A N 1
ATOM 4572 C CA . CYS A 1 577 ? 16.686 29.694 22.841 1.00 25.53 577 CYS A CA 1
ATOM 4573 C C . CYS A 1 577 ? 18.096 29.289 23.293 1.00 25.53 577 CYS A C 1
ATOM 4575 O O . CYS A 1 577 ? 19.064 29.589 22.599 1.00 25.53 577 CYS A O 1
ATOM 4577 N N . PRO A 1 578 ? 18.217 28.504 24.374 1.00 27.41 578 PRO A N 1
ATOM 4578 C CA . PRO A 1 578 ? 19.306 27.551 24.479 1.00 27.41 578 PRO A CA 1
ATOM 4579 C C . PRO A 1 578 ? 18.779 26.110 24.443 1.00 27.41 578 PRO A C 1
ATOM 4581 O O . PRO A 1 578 ? 17.893 25.730 25.202 1.00 27.41 578 PRO A O 1
ATOM 4584 N N . GLY A 1 579 ? 19.364 25.328 23.532 1.00 25.55 579 GLY A N 1
ATOM 4585 C CA . GLY A 1 579 ? 19.845 23.967 23.785 1.00 25.55 579 GLY A CA 1
ATOM 4586 C C . GLY A 1 579 ? 18.835 22.876 24.141 1.00 25.55 579 GLY A C 1
ATOM 4587 O O . GLY A 1 579 ? 18.544 22.644 25.307 1.00 25.55 579 GLY A O 1
ATOM 4588 N N . PHE A 1 580 ? 18.468 22.054 23.154 1.00 28.31 580 PHE A N 1
ATOM 4589 C CA . PHE A 1 580 ? 18.064 20.656 23.378 1.00 28.31 580 PHE A CA 1
ATOM 4590 C C . PHE A 1 580 ? 19.306 19.759 23.544 1.00 28.31 580 PHE A C 1
ATOM 4592 O O . PHE A 1 580 ? 19.508 18.793 22.815 1.00 28.31 580 PHE A O 1
ATOM 4599 N N . ALA A 1 581 ? 20.163 20.095 24.504 1.00 27.30 581 ALA A N 1
ATOM 4600 C CA . ALA A 1 581 ? 21.226 19.220 24.973 1.00 27.30 581 ALA A CA 1
ATOM 4601 C C . ALA A 1 581 ? 21.066 19.112 26.490 1.00 27.30 581 ALA A C 1
ATOM 4603 O O . ALA A 1 581 ? 21.110 20.123 27.183 1.00 27.30 581 ALA A O 1
ATOM 4604 N N . SER A 1 582 ? 20.834 17.886 26.971 1.00 26.58 582 SER A N 1
ATOM 4605 C CA . SER A 1 582 ? 20.644 17.500 28.379 1.00 26.58 582 SER A CA 1
ATOM 4606 C C . SER A 1 582 ? 19.503 18.209 29.129 1.00 26.58 582 SER A C 1
ATOM 4608 O O . SER A 1 582 ? 19.632 19.351 29.547 1.00 26.58 582 SER A O 1
ATOM 4610 N N . PHE A 1 583 ? 18.403 17.497 29.396 1.00 24.47 583 PHE A N 1
ATOM 4611 C CA . PHE A 1 583 ? 17.487 17.877 30.477 1.00 24.47 583 PHE A CA 1
ATOM 4612 C C . PHE A 1 583 ? 17.791 17.029 31.717 1.00 24.47 583 PHE A C 1
ATOM 4614 O O . PHE A 1 583 ? 17.460 15.840 31.727 1.00 24.47 583 PHE A O 1
ATOM 4621 N N . PRO A 1 584 ? 18.373 17.615 32.780 1.00 23.52 584 PRO A N 1
ATOM 4622 C CA . PRO A 1 584 ? 18.164 17.121 34.126 1.00 23.52 584 PRO A CA 1
ATOM 4623 C C . PRO A 1 584 ? 16.684 17.318 34.469 1.00 23.52 584 PRO A C 1
ATOM 4625 O O . PRO A 1 584 ? 16.083 18.354 34.172 1.00 23.52 584 PRO A O 1
ATOM 4628 N N . LEU A 1 585 ? 16.086 16.309 35.098 1.00 26.83 585 LEU A N 1
ATOM 4629 C CA . LEU A 1 585 ? 14.830 16.449 35.827 1.00 26.83 585 LEU A CA 1
ATOM 4630 C C . LEU A 1 585 ? 14.957 17.673 36.742 1.00 26.83 585 LEU A C 1
ATOM 4632 O O . LEU A 1 585 ? 15.899 17.676 37.519 1.00 26.83 585 LEU A O 1
ATOM 4636 N N . HIS A 1 586 ? 14.083 18.680 36.634 1.00 25.47 586 HIS A N 1
ATOM 4637 C CA . HIS A 1 586 ? 13.460 19.448 37.733 1.00 25.47 586 HIS A CA 1
ATOM 4638 C C . HIS A 1 586 ? 12.541 20.558 37.149 1.00 25.47 586 HIS A C 1
ATOM 4640 O O . HIS A 1 586 ? 12.943 21.332 36.288 1.00 25.47 586 HIS A O 1
ATOM 4646 N N . SER A 1 587 ? 11.298 20.629 37.659 1.00 23.72 587 SER A N 1
ATOM 4647 C CA . SER A 1 587 ? 10.188 21.573 37.354 1.00 23.72 587 SER A CA 1
ATOM 4648 C C . SER A 1 587 ? 9.335 21.330 36.075 1.00 23.72 587 SER A C 1
ATOM 4650 O O . SER A 1 587 ? 9.719 21.743 34.983 1.00 23.72 587 SER A O 1
ATOM 4652 N N . PRO A 1 588 ? 8.118 20.728 36.174 1.00 27.56 588 PRO A N 1
ATOM 4653 C CA . PRO A 1 588 ? 7.381 20.222 35.004 1.00 27.56 588 PRO A CA 1
ATOM 4654 C C . PRO A 1 588 ? 6.176 21.045 34.493 1.00 27.56 588 PRO A C 1
ATOM 4656 O O . PRO A 1 588 ? 5.545 20.625 33.528 1.00 27.56 588 PRO A O 1
ATOM 4659 N N . ARG A 1 589 ? 5.769 22.175 35.093 1.00 27.31 589 ARG A N 1
ATOM 4660 C CA . ARG A 1 589 ? 4.399 22.698 34.839 1.00 27.31 589 ARG A CA 1
ATOM 4661 C C . ARG A 1 589 ? 4.227 23.839 33.830 1.00 27.31 589 ARG A C 1
ATOM 4663 O O . ARG A 1 589 ? 3.131 23.951 33.290 1.00 27.31 589 ARG A O 1
ATOM 4670 N N . LYS A 1 590 ? 5.238 24.668 33.539 1.00 24.94 590 LYS A N 1
ATOM 4671 C CA . LYS A 1 590 ? 5.050 25.860 32.673 1.00 24.94 590 LYS A CA 1
ATOM 4672 C C . LYS A 1 590 ? 5.677 25.763 31.274 1.00 24.94 590 LYS A C 1
ATOM 4674 O O . LYS A 1 590 ? 5.155 26.379 30.355 1.00 24.94 590 LYS A O 1
ATOM 4679 N N . THR A 1 591 ? 6.707 24.942 31.069 1.00 26.53 591 THR A N 1
ATOM 4680 C CA . THR A 1 591 ? 7.455 24.860 29.791 1.00 26.53 591 THR A CA 1
ATOM 4681 C C . THR A 1 591 ? 6.894 23.820 28.808 1.00 26.53 591 THR A C 1
ATOM 4683 O O . THR A 1 591 ? 7.055 23.948 27.592 1.00 26.53 591 THR A O 1
ATOM 4686 N N . ILE A 1 592 ? 6.178 22.809 29.317 1.00 30.12 592 ILE A N 1
ATOM 4687 C CA . ILE A 1 592 ? 5.520 21.777 28.498 1.00 30.12 592 ILE A CA 1
ATOM 4688 C C . ILE A 1 592 ? 4.322 22.375 27.746 1.00 30.12 592 ILE A C 1
ATOM 4690 O O . ILE A 1 592 ? 4.134 22.089 26.569 1.00 30.12 592 ILE A O 1
ATOM 4694 N N . HIS A 1 593 ? 3.562 23.275 28.377 1.00 27.05 593 HIS A N 1
ATOM 4695 C CA . HIS A 1 593 ? 2.334 23.833 27.801 1.00 27.05 593 HIS A CA 1
ATOM 4696 C C . HIS A 1 593 ? 2.592 24.691 26.545 1.00 27.05 593 HIS A C 1
ATOM 4698 O O . HIS A 1 593 ? 1.821 24.631 25.592 1.00 27.05 593 HIS A O 1
ATOM 4704 N N . THR A 1 594 ? 3.698 25.443 26.502 1.00 26.11 594 THR A N 1
ATOM 4705 C CA . THR A 1 594 ? 4.091 26.299 25.363 1.00 26.11 594 THR A CA 1
ATOM 4706 C C . THR A 1 594 ? 4.771 25.520 24.234 1.00 26.11 594 THR A C 1
ATOM 4708 O O . THR A 1 594 ? 4.629 25.879 23.067 1.00 26.11 594 THR A O 1
ATOM 4711 N N . SER A 1 595 ? 5.475 24.433 24.564 1.00 26.84 595 SER A N 1
ATOM 4712 C CA . SER A 1 595 ? 6.153 23.573 23.582 1.00 26.84 595 SER A CA 1
ATOM 4713 C C . SER A 1 595 ? 5.178 22.597 22.916 1.00 26.84 595 SER A C 1
ATOM 4715 O O . SER A 1 595 ? 5.240 22.387 21.711 1.00 26.84 595 SER A O 1
ATOM 4717 N N . VAL A 1 596 ? 4.204 22.073 23.668 1.00 28.78 596 VAL A N 1
ATOM 4718 C CA . VAL A 1 596 ? 3.125 21.218 23.145 1.00 28.78 596 VAL A CA 1
ATOM 4719 C C . VAL A 1 596 ? 2.166 22.009 22.249 1.00 28.78 596 VAL A C 1
ATOM 4721 O O . VAL A 1 596 ? 1.777 21.505 21.197 1.00 28.78 596 VAL A O 1
ATOM 4724 N N . HIS A 1 597 ? 1.869 23.274 22.580 1.00 29.66 597 HIS A N 1
ATOM 4725 C CA . HIS A 1 597 ? 1.074 24.154 21.711 1.00 29.66 597 HIS A CA 1
ATOM 4726 C C . HIS A 1 597 ? 1.755 24.486 20.374 1.00 29.66 597 HIS A C 1
ATOM 4728 O O . HIS A 1 597 ? 1.044 24.675 19.397 1.00 29.66 597 HIS A O 1
ATOM 4734 N N . LYS A 1 598 ? 3.097 24.528 20.318 1.00 28.59 598 LYS A N 1
ATOM 4735 C CA . LYS A 1 598 ? 3.875 24.736 19.078 1.00 28.59 598 LYS A CA 1
ATOM 4736 C C . LYS A 1 598 ? 4.086 23.459 18.251 1.00 28.59 598 LYS A C 1
ATOM 4738 O O . LYS A 1 598 ? 4.435 23.557 17.083 1.00 28.59 598 LYS A O 1
ATOM 4743 N N . ILE A 1 599 ? 3.906 22.271 18.839 1.00 32.91 599 ILE A N 1
ATOM 4744 C CA . ILE A 1 599 ? 4.213 20.975 18.197 1.00 32.91 599 ILE A CA 1
ATOM 4745 C C . ILE A 1 599 ? 2.939 20.215 17.786 1.00 32.91 599 ILE A C 1
ATOM 4747 O O . ILE A 1 599 ? 2.954 19.501 16.788 1.00 32.91 599 ILE A O 1
ATOM 4751 N N . MET A 1 600 ? 1.807 20.413 18.480 1.00 29.77 600 MET A N 1
ATOM 4752 C CA . MET A 1 600 ? 0.484 19.925 18.036 1.00 29.77 600 MET A CA 1
ATOM 4753 C C . MET A 1 600 ? -0.159 20.783 16.938 1.00 29.77 600 MET A C 1
ATOM 4755 O O . MET A 1 600 ? -1.287 20.542 16.507 1.00 29.77 600 MET A O 1
ATOM 4759 N N . GLU A 1 601 ? 0.610 21.731 16.424 1.00 33.44 601 GLU A N 1
ATOM 4760 C CA . GLU A 1 601 ? 0.399 22.461 15.189 1.00 33.44 601 GLU A CA 1
ATOM 4761 C C . GLU A 1 601 ? 0.481 21.556 13.944 1.00 33.44 601 GLU A C 1
ATOM 4763 O O . GLU A 1 601 ? 0.995 21.983 12.930 1.00 33.44 601 GLU A O 1
ATOM 4768 N N . LEU A 1 602 ? -0.023 20.318 13.923 1.00 31.62 602 LEU A N 1
ATOM 4769 C CA . LEU A 1 602 ? -0.141 19.589 12.646 1.00 31.62 602 LEU A CA 1
ATOM 4770 C C . LEU A 1 602 ? -1.087 20.313 11.662 1.00 31.62 602 LEU A C 1
ATOM 4772 O O . LEU A 1 602 ? -0.754 20.418 10.481 1.00 31.62 602 LEU A O 1
ATOM 4776 N N . PRO A 1 603 ? -2.187 20.942 12.123 1.00 31.84 603 PRO A N 1
ATOM 4777 C CA . PRO A 1 603 ? -2.967 21.859 11.294 1.00 31.84 603 PRO A CA 1
ATOM 4778 C C . PRO A 1 603 ? -2.232 23.169 10.991 1.00 31.84 603 PRO A C 1
ATOM 4780 O O . PRO A 1 603 ? -2.511 23.795 9.972 1.00 31.84 603 PRO A O 1
ATOM 4783 N N . THR A 1 604 ? -1.270 23.588 11.821 1.00 30.22 604 THR A N 1
ATOM 4784 C CA . THR A 1 604 ? -0.461 24.785 11.555 1.00 30.22 604 THR A CA 1
ATOM 4785 C C . THR A 1 604 ? 0.776 24.499 10.709 1.00 30.22 604 THR A C 1
ATOM 4787 O O . THR A 1 604 ? 1.170 25.387 9.981 1.00 30.22 604 THR A O 1
ATOM 4790 N N . CYS A 1 605 ? 1.308 23.277 10.650 1.00 30.81 605 CYS A N 1
ATOM 4791 C CA . CYS A 1 605 ? 2.264 22.817 9.644 1.00 30.81 605 CYS A CA 1
ATOM 4792 C C . CYS A 1 605 ? 1.592 22.749 8.274 1.00 30.81 605 CYS A C 1
ATOM 4794 O O . CYS A 1 605 ? 2.240 23.054 7.287 1.00 30.81 605 CYS A O 1
ATOM 4796 N N . ILE A 1 606 ? 0.283 22.475 8.212 1.00 32.06 606 ILE A N 1
ATOM 4797 C CA . ILE A 1 606 ? -0.525 22.654 6.995 1.00 32.06 606 ILE A CA 1
ATOM 4798 C C . ILE A 1 606 ? -0.747 24.151 6.677 1.00 32.06 606 ILE A C 1
ATOM 4800 O O . ILE A 1 606 ? -0.842 24.524 5.512 1.00 32.06 606 ILE A O 1
ATOM 4804 N N . ARG A 1 607 ? -0.758 25.044 7.680 1.00 30.52 607 ARG A N 1
ATOM 4805 C CA . ARG A 1 607 ? -0.783 26.515 7.478 1.00 30.52 607 ARG A CA 1
ATOM 4806 C C . ARG A 1 607 ? 0.600 27.152 7.250 1.00 30.52 607 ARG A C 1
ATOM 4808 O O . ARG A 1 607 ? 0.648 28.283 6.774 1.00 30.52 607 ARG A O 1
ATOM 4815 N N . GLN A 1 608 ? 1.678 26.453 7.607 1.00 30.47 608 GLN A N 1
ATOM 4816 C CA . GLN A 1 608 ? 3.093 26.802 7.422 1.00 30.47 608 GLN A CA 1
ATOM 4817 C C . GLN A 1 608 ? 3.719 26.048 6.245 1.00 30.47 608 GLN A C 1
ATOM 4819 O O . GLN A 1 608 ? 4.890 26.278 5.938 1.00 30.47 608 GLN A O 1
ATOM 4824 N N . LEU A 1 609 ? 2.948 25.208 5.540 1.00 28.86 609 LEU A N 1
ATOM 4825 C CA . LEU A 1 609 ? 3.238 24.944 4.140 1.00 28.86 609 LEU A CA 1
ATOM 4826 C C . LEU A 1 609 ? 3.466 26.319 3.487 1.00 28.86 609 LEU A C 1
ATOM 4828 O O . LEU A 1 609 ? 2.750 27.278 3.828 1.00 28.86 609 LEU A O 1
ATOM 4832 N N . PRO A 1 610 ? 4.466 26.463 2.596 1.00 24.44 610 PRO A N 1
ATOM 4833 C CA . PRO A 1 610 ? 4.611 27.681 1.803 1.00 24.44 610 PRO A CA 1
ATOM 4834 C C . PRO A 1 610 ? 3.246 28.035 1.203 1.00 24.44 610 PRO A C 1
ATOM 4836 O O . PRO A 1 610 ? 2.361 27.186 1.151 1.00 24.44 610 PRO A O 1
ATOM 4839 N N . LYS A 1 611 ? 3.023 29.291 0.796 1.00 27.66 611 LYS A N 1
ATOM 4840 C CA . LYS A 1 611 ? 1.693 29.856 0.475 1.00 27.66 611 LYS A CA 1
ATOM 4841 C C . LYS A 1 611 ? 0.841 29.095 -0.596 1.00 27.66 611 LYS A C 1
ATOM 4843 O O . LYS A 1 611 ? -0.168 29.630 -1.047 1.00 27.66 611 LYS A O 1
ATOM 4848 N N . GLN A 1 612 ? 1.220 27.900 -1.019 1.00 31.64 612 GLN A N 1
ATOM 4849 C CA . GLN A 1 612 ? 1.138 27.358 -2.356 1.00 31.64 612 GLN A CA 1
ATOM 4850 C C . GLN A 1 612 ? 1.186 25.810 -2.339 1.00 31.64 612 GLN A C 1
ATOM 4852 O O . GLN A 1 612 ? 1.841 25.208 -3.179 1.00 31.64 612 GLN A O 1
ATOM 4857 N N . SER A 1 613 ? 0.559 25.142 -1.364 1.00 23.75 613 SER A N 1
ATOM 4858 C CA . SER A 1 613 ? 0.475 23.671 -1.334 1.00 23.75 613 SER A CA 1
ATOM 4859 C C . SER A 1 613 ? -0.976 23.229 -1.169 1.00 23.75 613 SER A C 1
ATOM 4861 O O . SER A 1 613 ? -1.608 23.525 -0.154 1.00 23.75 613 SER A O 1
ATOM 4863 N N . TYR A 1 614 ? -1.502 22.547 -2.183 1.00 33.38 614 TYR A N 1
ATOM 4864 C CA . TYR A 1 614 ? -2.884 22.058 -2.237 1.00 33.38 614 TYR A CA 1
ATOM 4865 C C . TYR A 1 614 ? -2.939 20.579 -1.864 1.00 33.38 614 TYR A C 1
ATOM 4867 O O . TYR A 1 614 ? -1.934 19.897 -2.004 1.00 33.38 614 TYR A O 1
ATOM 4875 N N . LEU A 1 615 ? -4.062 20.068 -1.358 1.00 27.59 615 LEU A N 1
ATOM 4876 C CA . LEU A 1 615 ? -4.198 18.648 -1.017 1.00 27.59 615 LEU A CA 1
ATOM 4877 C C . LEU A 1 615 ? -5.528 18.129 -1.569 1.00 27.59 615 LEU A C 1
ATOM 4879 O O . LEU A 1 615 ? -6.600 18.580 -1.163 1.00 27.59 615 LEU A O 1
ATOM 4883 N N . TYR A 1 616 ? -5.443 17.215 -2.528 1.00 28.00 616 TYR A N 1
ATOM 4884 C CA . TYR A 1 616 ? -6.583 16.510 -3.104 1.00 28.00 616 TYR A CA 1
ATOM 4885 C C . TYR A 1 616 ? -6.878 15.261 -2.270 1.00 28.00 616 TYR A C 1
ATOM 4887 O O . TYR A 1 616 ? -5.937 14.578 -1.876 1.00 28.00 616 TYR A O 1
ATOM 4895 N N . TYR A 1 617 ? -8.146 14.939 -2.022 1.00 31.72 617 TYR A N 1
ATOM 4896 C CA . TYR A 1 617 ? -8.548 13.629 -1.504 1.00 31.72 617 TYR A CA 1
ATOM 4897 C C . TYR A 1 617 ? -9.669 13.051 -2.369 1.00 31.72 617 TYR A C 1
ATOM 4899 O O . TYR A 1 617 ? -10.745 13.640 -2.451 1.00 31.72 617 TYR A O 1
ATOM 4907 N N . GLY A 1 618 ? -9.430 11.887 -2.971 1.00 26.89 618 GLY A N 1
ATOM 4908 C CA . GLY A 1 618 ? -10.460 11.049 -3.584 1.00 26.89 618 GLY A CA 1
ATOM 4909 C C . GLY A 1 618 ? -10.668 9.793 -2.743 1.00 26.89 618 GLY A C 1
ATOM 4910 O O . GLY A 1 618 ? -9.697 9.075 -2.511 1.00 26.89 618 GLY A O 1
ATOM 4911 N N . ARG A 1 619 ? -11.891 9.527 -2.271 1.00 32.94 619 ARG A N 1
ATOM 4912 C CA . ARG A 1 619 ? -12.274 8.244 -1.650 1.00 32.94 619 ARG A CA 1
ATOM 4913 C C . ARG A 1 619 ? -13.076 7.443 -2.662 1.00 32.94 619 ARG A C 1
ATOM 4915 O O . ARG A 1 619 ? -14.171 7.886 -2.985 1.00 32.94 619 ARG A O 1
ATOM 4922 N N . ALA A 1 620 ? -12.566 6.302 -3.117 1.00 28.80 620 ALA A N 1
ATOM 4923 C CA . ALA A 1 620 ? -13.333 5.348 -3.916 1.00 28.80 620 ALA A CA 1
ATOM 4924 C C . ALA A 1 620 ? -14.014 4.349 -2.972 1.00 28.80 620 ALA A C 1
ATOM 4926 O O . ALA A 1 620 ? -13.355 3.777 -2.101 1.00 28.80 620 ALA A O 1
ATOM 4927 N N . ALA A 1 621 ? -15.329 4.195 -3.113 1.00 27.48 621 ALA A N 1
ATOM 4928 C CA . ALA A 1 621 ? -16.113 3.236 -2.344 1.00 27.48 621 ALA A CA 1
ATOM 4929 C C . ALA A 1 621 ? -16.449 2.030 -3.228 1.00 27.48 621 ALA A C 1
ATOM 4931 O O . ALA A 1 621 ? -16.970 2.202 -4.335 1.00 27.48 621 ALA A O 1
ATOM 4932 N N . GLU A 1 622 ? -16.157 0.831 -2.730 1.00 25.25 622 GLU A N 1
ATOM 4933 C CA . GLU A 1 622 ? -16.579 -0.429 -3.347 1.00 25.25 622 GLU A CA 1
ATOM 4934 C C . GLU A 1 622 ? -18.104 -0.618 -3.174 1.00 25.25 622 GLU A C 1
ATOM 4936 O O . GLU A 1 622 ? -18.731 -0.027 -2.276 1.00 25.25 622 GLU A O 1
ATOM 4941 N N . VAL A 1 623 ? -18.731 -1.354 -4.099 1.00 28.83 623 VAL A N 1
ATOM 4942 C CA . VAL A 1 623 ? -20.184 -1.620 -4.089 1.00 28.83 623 VAL A CA 1
ATOM 4943 C C . VAL A 1 623 ? -20.588 -2.499 -2.920 1.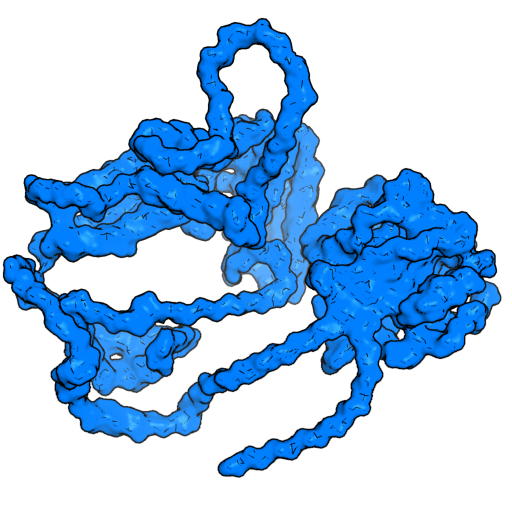00 28.83 623 VAL A C 1
ATOM 4945 O O . VAL A 1 623 ? -20.016 -3.599 -2.773 1.00 28.83 623 VAL A O 1
#

Radius of gyration: 33.38 Å; Cα contacts (8 Å, |Δi|>4): 813; chains: 1; bounding box: 70×87×93 Å

Sequence (623 aa):
MPTSGTRRHQGHCERDLKIVSANVRGFHTNVGELTHRFVQANKANIVFVCETFLDNNVTSGYARIKGYSSWVRKDRSTLGGGVALCFKNSLRVVVLDTPIPADLEVIIWKVCGDKDVGILCVGCYRPPSQGTALIDYLLTNLDRLMTDHHCNFVIILGDLNQRGIQHSCDSLLAVFNLQNYVTFPTHRSGSSIDPVVTDLPSHEIQCSSMGSVGSSDHEAILTKITFKRPRDESIPRTLWQWESADWCKLRNSLEQTDWESVLQDPTRAPSSLPVVAGGRLTSFSLSEAEVRDSLSALKEGKAVGPEGVSPRVLRRFSTELTSPLTKLFRAILHHNRWPRLWKTSHVIPVHKKGSSAKAYADDVTVSVSFAPGDETSTISRLNTILHLLEIWGQRWQVSFAPNKTQLLVVSRTRHDIRLFFDGAFLTPSRELKILGVTYDDKLTFKPHIMQLARTAAGQLASLQRISWLLDNRRRELLYKAQIRSSLEYSCLAWGGAAPSHISVLDKVQRRAERIIWDGQQRQPGALQCLQHRRDVAGLTTFFKAQVRRTPHLNQLRQAERTPYRGAYQDCGCRAWCPGFASFPLHSPRKTIHTSVHKIMELPTCIRQLPKQSYLYYGRAAEV

Secondary structure (DSSP, 8-state):
---------------EEEEEEEE-S-HHHHHHHIIIIIIIHHT-SEEEEE-----TTS-TTTTPPTTBPPPEEE--SSSS--EEEEEBTTS-EEE------TT-EEEEEEEE-GGG-EEEEEEEE--GGGTTHHHHHHHHHHHHHHHHTTEEEEEEEEE---TT-HHHHHHHHHHTT-EE---S--BTTS---S-EEESS-TTTEEEEEEEE-TT-SBEEEEEEEE----------PPPP-STT--HHHHHHHHHHS-HHHHHH-GGGS------------S-----HHHHHHHHHT--TTSPP-TT---HHHHHHTHHHHHHHHHHHHHHHHHHT---SGGG---------TT--S--BTTEEEEEE---TT-HHHHHHHHHHHHHHHHHHHHHHTPPB-GGG-EEEEE-SS-----EEETTEEEPEESEEEETTEEEETT---HHHHHHHHHHHHHHHHHHHHTGGGS-HHHHHHHIIIIIIHHHHTTHHHHTTS-HHHHHHHHHHHHHHHHHHHTTSPPPTTSS--HHHHHHHHHHHHHHHHHTS--GGGGGGPPPP-----------S---S---SS---S---SSHHHHHHHHHS-HHHHHHSS-S---EEEEEEEB-

Solvent-accessible surface area (backbone atoms only — not comparable to full-atom values): 37226 Å² total; per-residue (Å²): 139,86,86,85,85,80,88,82,83,92,74,95,69,87,62,61,52,30,37,35,36,30,49,33,73,30,36,88,84,20,46,67,54,39,46,52,66,57,34,58,70,66,60,45,43,33,41,39,37,24,30,32,59,44,48,90,85,59,59,64,70,64,90,60,52,92,70,39,41,60,58,49,69,49,64,41,97,56,102,55,43,24,33,38,36,34,35,32,66,91,55,61,67,44,75,58,94,63,98,66,61,90,90,54,40,67,50,43,33,34,44,54,48,80,93,64,37,20,37,36,37,38,42,38,44,42,63,76,85,62,74,58,57,66,57,54,50,45,71,72,40,47,70,55,55,30,58,80,60,42,28,84,39,46,38,41,36,39,38,53,43,42,75,95,44,52,70,60,52,52,45,51,26,62,76,67,52,35,44,70,56,57,91,57,62,30,30,80,89,62,42,67,35,54,47,40,31,25,58,66,57,79,90,35,51,48,60,44,80,71,47,54,38,67,89,25,59,26,36,25,36,42,38,40,35,50,68,76,77,76,74,70,76,78,72,86,74,90,74,84,61,70,90,79,51,65,59,64,64,52,49,52,50,57,70,70,48,64,55,68,60,70,76,62,50,64,95,80,53,82,80,88,75,85,86,78,90,69,89,68,72,86,74,82,87,78,49,52,65,63,47,28,53,56,27,60,68,46,63,53,91,52,83,60,52,80,82,69,62,44,37,50,55,48,31,76,39,17,79,72,44,18,60,54,50,40,53,48,53,51,48,30,64,75,68,72,53,77,64,71,63,80,78,52,78,82,84,78,88,78,82,74,85,89,65,85,64,86,63,52,100,70,48,46,74,51,73,55,69,51,47,85,88,44,56,68,63,50,46,50,52,50,33,52,51,38,49,52,48,45,55,49,21,64,73,69,75,44,55,74,30,53,90,65,31,44,31,33,61,34,58,98,65,90,77,94,74,78,44,54,37,85,95,38,75,49,62,76,37,62,62,44,78,55,98,90,44,42,43,38,36,78,66,52,32,51,71,36,50,53,50,51,37,51,54,39,45,53,54,47,53,54,50,57,76,48,36,89,68,44,52,49,68,55,42,46,49,50,39,52,66,69,37,47,48,62,77,54,55,71,36,82,80,53,65,44,38,54,66,79,58,55,51,52,48,56,51,49,51,54,52,49,51,47,68,32,45,69,86,50,87,76,64,90,76,79,73,74,56,69,66,59,53,48,50,50,54,48,51,52,51,50,46,36,21,63,73,65,61,34,75,94,34,48,90,74,44,76,78,83,79,73,83,82,88,70,95,74,79,93,72,92,70,91,81,87,86,81,74,101,62,86,83,75,92,80,88,80,80,71,68,53,62,62,51,48,63,68,63,48,28,61,55,45,52,66,66,62,40,65,104,50,70,33,47,39,39,38,38,50,29,64,113

pLDDT: mean 73.42, std 21.84, range [23.52, 97.56]

InterPro domains:
  IPR005135 Endonuclease/exonuclease/phosphatase [PF03372] (21-218)
  IPR036691 Endonuclease/exonuclease/phosphatase superfamily [G3DSA:3.60.10.10] (16-227)
  IPR036691 Endonuclease/exonuclease/phosphatase superfamily [SSF56219] (17-226)

Mean predicted aligned error: 20.3 Å

Nearest PDB structures (foldseek):
  5j8n-assembly1_A  TM=7.620E-01  e=7.806E-10  Methanosarcina mazei Go1
  3w2y-assembly2_D  TM=7.596E-01  e=7.485E-09  Methanothermobacter thermautotrophicus str. Delta H
  3g91-assembly1_A  TM=7.537E-01  e=1.101E-08  Methanothermobacter thermautotrophicus str. Delta H
  2jc5-assembly1_A  TM=7.375E-01  e=1.451E-08  Neisseria meningitidis
  3g0r-assembly1_A  TM=7.115E-01  e=6.427E-08  Methanothermobacter thermautotrophicus str. Delta H

Foldseek 3Di:
DDDDDDDDDDDDDDFKAKEKEEAALACVQQLVCCQVVPPVVVVHFKYKYKFHQDDPVDDQPPSDHPQKDGWDWLHDPDRTIIMIMMGGPVWDKAWDPDDDPNPWRKTWMWGADPPQETEIEIEGDDDPPNACVNLVCCLVCVVVVCVVRNYQKYKYWYFQQCVPVVVSVVVSCLVQVKDWQPPFQFFLVGHDRTTIIMPDDPVQWHKDWPQHRPPDRGTMIMIMGGDDDPPPPPPDDDDDPPVPDPVVVVLVCLQPDPLVCVVPDPVPDPDDDDDDDDDDLPDDDDDLVNQLVVLLPFDQPDDDFPVRDGSVNSNVCSPSCSVSVSVVVVVCVVVVDDDPRVVDGDDDDDDDRGDPFPDDPWKGKDKDKDFPPCQVVVLVVQQVVQVVVVVVCVVVVFDWDLVPKAKAWADPDDDDRWHDHDHDTHDHDQWDDDPLQIAGSPRLSLVVLVVLLVVLLVQLVVLLVCLVSDALVVLLVCCVPPRVCSVLPPCLSNVLHDPVSNVSVQVSVVSSQCSSQVPHDDDPPSDDGSNVVSLVVLVVLVCCQAPVVPPVSVVVDDDDDDPDPDDDDDDDDPDDDDDPPDDDDDDDDDPSVVVSNVRSVPVVVVVVPPNTMMMMIIMIGTD